Protein AF-B5CQN6-F1 (afdb_monomer)

Foldseek 3Di:
DDPDQDLVLLVLLLVVVLVVHQLPVSCVVVVHDSVSSLCLLVVQKDKDQAAAVQAGQAQFPCLVPAQDFCLVPPPFPDPDRGGLSRGPCSQVRDPNGDGHDDCCCVDPPNFCSNPPCVNHDNYTGIHHDSVSSVVVVVVVVVVVVLLQPDDLVLLVQLLVQPVVVLLVVDALVRSCVVCVVVNVDDSVSVVSCLVVVSHPDHPVSHNDDDDDDDDDDDDPDDQDCVLAVCFEVVSVVVVCVVVVVDFEKEWEWADADDQAKIWIWIARPVVRDIDIDIDGGLALVRVLVVLVVVCVVCDQVRLLRRAQEYEYEPDNNCSCVPSNQDDPPDPGGSYYYHYYDPPCVVSRVSVVVVSVVVCLQRPPPCNPDAAEDEEEPDPVCVDPVNVVVCVVVRYHYHYDDPPCVVSVVVVVVVVVVLCVPPNPPDDDPDPVVVVVSVVVVVCCQQPPDQDVVLVRDHVPVSVVVVSVVD

Radius of gyration: 37.14 Å; Cα contacts (8 Å, |Δi|>4): 575; chains: 1; bounding box: 75×69×105 Å

Structure (mmCIF, N/CA/C/O backbone):
data_AF-B5CQN6-F1
#
_entry.id   AF-B5CQN6-F1
#
loop_
_atom_site.group_PDB
_atom_site.id
_atom_site.type_symbol
_atom_site.label_atom_id
_atom_site.label_alt_id
_atom_site.label_comp_id
_atom_site.label_asym_id
_atom_site.label_entity_id
_atom_site.label_seq_id
_atom_site.pdbx_PDB_ins_code
_atom_site.Cartn_x
_atom_site.Cartn_y
_atom_site.Cartn_z
_atom_site.occupancy
_atom_site.B_iso_or_equiv
_atom_site.auth_seq_id
_atom_site.auth_comp_id
_atom_site.auth_asym_id
_atom_site.auth_atom_id
_atom_site.pdbx_PDB_model_num
ATOM 1 N N . MET A 1 1 ? 30.402 19.555 -6.038 1.00 39.06 1 MET A N 1
ATOM 2 C CA . MET A 1 1 ? 30.037 19.837 -7.445 1.00 39.06 1 MET A CA 1
ATOM 3 C C . MET A 1 1 ? 29.440 18.585 -8.070 1.00 39.06 1 MET A C 1
ATOM 5 O O . MET A 1 1 ? 29.984 17.507 -7.856 1.00 39.06 1 MET A O 1
ATOM 9 N N . SER A 1 2 ? 28.314 18.704 -8.779 1.00 42.41 2 SER A N 1
ATOM 10 C CA . SER A 1 2 ? 27.670 17.570 -9.459 1.00 42.41 2 SER A CA 1
ATOM 11 C C . SER A 1 2 ? 28.654 16.874 -10.415 1.00 42.41 2 SER A C 1
ATOM 13 O O . SER A 1 2 ? 29.242 17.521 -11.285 1.00 42.41 2 SER A O 1
ATOM 15 N N . LYS A 1 3 ? 28.831 15.553 -10.254 1.00 59.66 3 LYS A N 1
ATOM 16 C CA . LYS A 1 3 ? 29.592 14.700 -11.192 1.00 59.66 3 LYS A CA 1
ATOM 17 C C . LYS A 1 3 ? 28.852 14.472 -12.520 1.00 59.66 3 LYS A C 1
ATOM 19 O O . LYS A 1 3 ? 29.442 13.919 -13.440 1.00 59.66 3 LYS A O 1
ATOM 24 N N . LEU A 1 4 ? 27.580 14.859 -12.614 1.00 73.88 4 LEU A N 1
ATOM 25 C CA . LEU A 1 4 ? 26.729 14.632 -13.780 1.00 73.88 4 LEU A CA 1
ATOM 26 C C . LEU A 1 4 ? 26.718 15.872 -14.676 1.00 73.88 4 LEU A C 1
ATOM 28 O O . LEU A 1 4 ? 26.565 16.985 -14.172 1.00 73.88 4 LEU A O 1
ATOM 32 N N . LEU A 1 5 ? 26.882 15.652 -15.983 1.00 87.25 5 LEU A N 1
ATOM 33 C CA . LEU A 1 5 ? 26.716 16.680 -17.010 1.00 87.25 5 LEU A CA 1
ATOM 34 C C . LEU A 1 5 ? 25.237 17.071 -17.106 1.00 87.25 5 LEU A C 1
ATOM 36 O O . LEU A 1 5 ? 24.367 16.191 -17.082 1.00 87.25 5 LEU A O 1
ATOM 40 N N . SER A 1 6 ? 24.958 18.367 -17.214 1.00 89.38 6 SER A N 1
ATOM 41 C CA . SER A 1 6 ? 23.618 18.905 -17.473 1.00 89.38 6 SER A CA 1
ATOM 42 C C . SER A 1 6 ? 23.193 18.656 -18.932 1.00 89.38 6 SER A C 1
ATOM 44 O O . SER A 1 6 ? 23.933 18.054 -19.717 1.00 89.38 6 SER A O 1
ATOM 46 N N . TYR A 1 7 ? 21.975 19.047 -19.309 1.00 88.56 7 TYR A N 1
ATOM 47 C CA . TYR A 1 7 ? 21.579 19.046 -20.723 1.00 88.56 7 TYR A CA 1
ATOM 48 C C . TYR A 1 7 ? 22.332 20.129 -21.516 1.00 88.56 7 TYR A C 1
ATOM 50 O O . TYR A 1 7 ? 22.819 19.863 -22.612 1.00 88.56 7 TYR A O 1
ATOM 58 N N . GLU A 1 8 ? 22.520 21.308 -20.919 1.00 89.69 8 GLU A N 1
ATOM 59 C CA . GLU A 1 8 ? 23.294 22.417 -21.493 1.00 89.69 8 GLU A CA 1
ATOM 60 C C . GLU A 1 8 ? 24.755 22.021 -21.747 1.00 89.69 8 GLU A C 1
ATOM 62 O O . GLU A 1 8 ? 25.278 22.256 -22.835 1.00 89.69 8 GLU A O 1
ATOM 67 N N . ASP A 1 9 ? 25.384 21.298 -20.813 1.00 92.94 9 ASP A N 1
ATOM 68 C CA . ASP A 1 9 ? 26.744 20.778 -20.995 1.00 92.94 9 ASP A CA 1
ATOM 69 C C . ASP A 1 9 ? 26.831 19.879 -22.243 1.00 92.94 9 ASP A C 1
ATOM 71 O O . ASP A 1 9 ? 27.815 19.911 -22.982 1.00 92.94 9 ASP A O 1
ATOM 75 N N . ARG A 1 10 ? 25.792 19.074 -22.512 1.00 94.44 10 ARG A N 1
ATOM 76 C CA . ARG A 1 10 ? 25.741 18.177 -23.681 1.00 94.44 10 ARG A CA 1
ATOM 77 C C . ARG A 1 10 ? 25.490 18.920 -24.988 1.00 94.44 10 ARG A C 1
ATOM 79 O O . ARG A 1 10 ? 26.032 18.505 -26.012 1.00 94.44 10 ARG A O 1
ATOM 86 N N . MET A 1 11 ? 24.717 20.008 -24.957 1.00 94.75 11 MET A N 1
ATOM 87 C CA . MET A 1 11 ? 24.584 20.927 -26.095 1.00 94.75 11 MET A CA 1
ATOM 88 C C . MET A 1 11 ? 25.953 21.485 -26.492 1.00 94.75 11 MET A C 1
ATOM 90 O O . MET A 1 11 ? 26.342 21.379 -27.657 1.00 94.75 11 MET A O 1
ATOM 94 N N . ILE A 1 12 ? 26.719 21.972 -25.512 1.00 94.62 12 ILE A N 1
ATOM 95 C CA . ILE A 1 12 ? 28.071 22.505 -25.726 1.00 94.62 12 ILE A CA 1
ATOM 96 C C . ILE A 1 12 ? 28.999 21.414 -26.278 1.00 94.62 12 ILE A C 1
ATOM 98 O O . ILE A 1 12 ? 29.684 21.636 -27.275 1.00 94.62 12 ILE A O 1
ATOM 102 N N . ILE A 1 13 ? 28.976 20.199 -25.712 1.00 95.44 13 ILE A N 1
ATOM 103 C CA . ILE A 1 13 ? 29.753 19.065 -26.244 1.00 95.44 13 ILE A CA 1
ATOM 104 C C . ILE A 1 13 ? 29.420 18.820 -27.723 1.00 95.44 13 ILE A C 1
ATOM 106 O O . ILE A 1 13 ? 30.335 18.712 -28.539 1.00 95.44 13 ILE A O 1
ATOM 110 N N . ALA A 1 14 ? 28.140 18.744 -28.099 1.00 94.94 14 ALA A N 1
ATOM 111 C CA . ALA A 1 14 ? 27.755 18.482 -29.486 1.00 94.94 14 ALA A CA 1
ATOM 112 C C . ALA A 1 14 ? 28.183 19.589 -30.452 1.00 94.94 14 ALA A C 1
ATOM 114 O O . ALA A 1 14 ? 28.685 19.269 -31.532 1.00 94.94 14 ALA A O 1
ATOM 115 N N . GLN A 1 15 ? 28.036 20.858 -30.064 1.00 95.88 15 GLN A N 1
ATOM 116 C CA . GLN A 1 15 ? 28.499 21.989 -30.866 1.00 95.88 15 GLN A CA 1
ATOM 117 C C . GLN A 1 15 ? 30.014 21.911 -31.093 1.00 95.88 15 GLN A C 1
ATOM 119 O O . GLN A 1 15 ? 30.491 21.905 -32.227 1.00 95.88 15 GLN A O 1
ATOM 124 N N . ARG A 1 16 ? 30.791 21.747 -30.020 1.00 95.75 16 ARG A N 1
ATOM 125 C CA . ARG A 1 16 ? 32.258 21.715 -30.103 1.00 95.75 16 ARG A CA 1
ATOM 126 C C . ARG A 1 16 ? 32.776 20.484 -30.852 1.00 95.75 16 ARG A C 1
ATOM 128 O O . ARG A 1 16 ? 33.818 20.546 -31.502 1.00 95.75 16 ARG A O 1
ATOM 135 N N . LEU A 1 17 ? 32.028 19.379 -30.842 1.00 94.44 17 LEU A N 1
ATOM 136 C CA . LEU A 1 17 ? 32.312 18.215 -31.683 1.00 94.44 17 LEU A CA 1
ATOM 137 C C . LEU A 1 17 ? 32.108 18.485 -33.178 1.00 94.44 17 LEU A C 1
ATOM 139 O O . LEU A 1 17 ? 32.861 17.936 -33.982 1.00 94.44 17 LEU A O 1
ATOM 143 N N . GLN A 1 18 ? 31.128 19.309 -33.563 1.00 93.12 18 GLN A N 1
ATOM 144 C CA . GLN A 1 18 ? 30.966 19.746 -34.958 1.00 93.12 18 GLN A CA 1
ATOM 145 C C . GLN A 1 18 ? 32.144 20.622 -35.404 1.00 93.12 18 GLN A C 1
ATOM 147 O O . GLN A 1 18 ? 32.611 20.509 -36.536 1.00 93.12 18 GLN A O 1
ATOM 152 N N . GLU A 1 19 ? 32.685 21.417 -34.485 1.00 93.44 19 GLU A N 1
ATOM 153 C CA . GLU A 1 19 ? 33.852 22.281 -34.695 1.00 93.44 19 GLU A CA 1
ATOM 154 C C . GLU A 1 19 ? 35.199 21.528 -34.615 1.00 93.44 19 GLU A C 1
ATOM 156 O O . GLU A 1 19 ? 36.260 22.143 -34.691 1.00 93.44 19 GLU A O 1
ATOM 161 N N . ASN A 1 20 ? 35.185 20.193 -34.483 1.00 90.31 20 ASN A N 1
ATOM 162 C CA . ASN A 1 20 ? 36.374 19.344 -34.313 1.00 90.31 20 ASN A CA 1
ATOM 163 C C . ASN A 1 20 ? 37.261 19.726 -33.108 1.00 90.31 20 ASN A C 1
ATOM 165 O O . ASN A 1 20 ? 38.474 19.497 -33.117 1.00 90.31 20 ASN A O 1
ATOM 169 N N . ALA A 1 21 ? 36.670 20.275 -32.044 1.00 92.56 21 ALA A N 1
ATOM 170 C CA . ALA A 1 21 ? 37.395 20.587 -30.821 1.00 92.56 21 ALA A CA 1
ATOM 171 C C . ALA A 1 21 ? 37.930 19.315 -30.135 1.00 92.56 21 ALA A C 1
ATOM 173 O O . ALA A 1 21 ? 37.300 18.253 -30.132 1.00 92.56 21 ALA A O 1
ATOM 174 N N . SER A 1 22 ? 39.102 19.425 -29.504 1.00 93.00 22 SER A N 1
ATOM 175 C CA . SER A 1 22 ? 39.669 18.328 -28.714 1.00 93.00 22 SER A CA 1
ATOM 176 C C . SER A 1 22 ? 38.910 18.143 -27.394 1.00 93.00 22 SER A C 1
ATOM 178 O O . SER A 1 22 ? 38.363 19.094 -26.838 1.00 93.00 22 SER A O 1
ATOM 180 N N . PHE A 1 23 ? 38.948 16.938 -26.812 1.00 93.69 23 PHE A N 1
ATOM 181 C CA . PHE A 1 23 ? 38.361 16.699 -25.484 1.00 93.69 23 PHE A CA 1
ATOM 182 C C . PHE A 1 23 ? 38.932 17.611 -24.393 1.00 93.69 23 PHE A C 1
ATOM 184 O O . PHE A 1 23 ? 38.240 17.901 -23.424 1.00 93.69 23 PHE A O 1
ATOM 191 N N . GLY A 1 24 ? 40.193 18.037 -24.538 1.00 92.31 24 GLY A N 1
ATOM 192 C CA . GLY A 1 24 ? 40.817 18.992 -23.627 1.00 92.31 24 GLY A CA 1
ATOM 193 C C . GLY A 1 24 ? 40.148 20.359 -23.704 1.00 92.31 24 GLY A C 1
ATOM 194 O O . GLY A 1 24 ? 39.744 20.880 -22.675 1.00 92.31 24 GLY A O 1
ATOM 195 N N . ALA A 1 25 ? 39.949 20.883 -24.917 1.00 93.69 25 ALA A N 1
ATOM 196 C CA . ALA A 1 25 ? 39.290 22.172 -25.129 1.00 93.69 25 ALA A CA 1
ATOM 197 C C . ALA A 1 25 ? 37.846 22.173 -24.599 1.00 93.69 25 ALA A C 1
ATOM 199 O O . ALA A 1 25 ? 37.461 23.083 -23.871 1.00 93.69 25 ALA A O 1
ATOM 200 N N . ILE A 1 26 ? 37.085 21.112 -24.895 1.00 94.94 26 ILE A N 1
ATOM 201 C CA . ILE A 1 26 ? 35.711 20.935 -24.396 1.00 94.94 26 ILE A CA 1
ATOM 202 C C . ILE A 1 26 ? 35.697 20.836 -22.862 1.00 94.94 26 ILE A C 1
ATOM 204 O O . ILE A 1 26 ? 34.837 21.410 -22.200 1.00 94.94 26 ILE A O 1
ATOM 208 N N . GLY A 1 27 ? 36.663 20.116 -22.284 1.00 92.75 27 GLY A N 1
ATOM 209 C CA . GLY A 1 27 ? 36.803 19.987 -20.836 1.00 92.75 27 GLY A CA 1
ATOM 210 C C . GLY A 1 27 ? 37.082 21.324 -20.149 1.00 92.75 27 GLY A C 1
ATO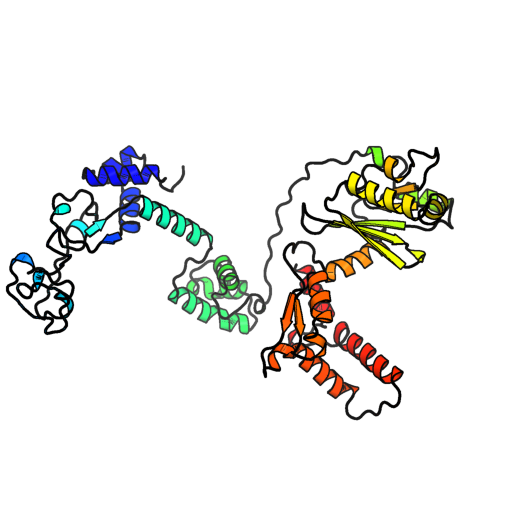M 211 O O . GLY A 1 27 ? 36.423 21.647 -19.164 1.00 92.75 27 GLY A O 1
ATOM 212 N N . THR A 1 28 ? 38.003 22.128 -20.687 1.00 94.06 28 THR A N 1
ATOM 213 C CA . THR A 1 28 ? 38.325 23.461 -20.154 1.00 94.06 28 THR A CA 1
ATOM 214 C C . THR A 1 28 ? 37.110 24.386 -20.158 1.00 94.06 28 THR A C 1
ATOM 216 O O . THR A 1 28 ? 36.851 25.037 -19.151 1.00 94.06 28 THR A O 1
ATOM 219 N N . GLU A 1 29 ? 36.341 24.399 -21.247 1.00 93.94 29 GLU A N 1
ATOM 220 C CA . GLU A 1 29 ? 35.142 25.236 -21.398 1.00 93.94 29 GLU A CA 1
ATOM 221 C C . GLU A 1 29 ? 34.037 24.875 -20.392 1.00 93.94 29 GLU A C 1
ATOM 223 O O . GLU A 1 29 ? 33.395 25.754 -19.826 1.00 93.94 29 GLU A O 1
ATOM 228 N N . LEU A 1 30 ? 33.870 23.582 -20.096 1.00 92.19 30 LEU A N 1
ATOM 229 C CA . LEU A 1 30 ? 32.857 23.079 -19.160 1.00 92.19 30 LEU A CA 1
ATOM 230 C C . LEU A 1 30 ? 33.347 22.957 -17.707 1.00 92.19 30 LEU A C 1
ATOM 232 O O . LEU A 1 30 ? 32.601 22.500 -16.835 1.00 92.19 30 LEU A O 1
ATOM 236 N N . GLY A 1 31 ? 34.614 23.279 -17.431 1.00 91.62 31 GLY A N 1
ATOM 237 C CA . GLY A 1 31 ? 35.236 23.024 -16.129 1.00 91.62 31 GLY A CA 1
ATOM 238 C C . GLY A 1 31 ? 35.250 21.533 -15.747 1.00 91.62 31 GLY A C 1
ATOM 239 O O . GLY A 1 31 ? 35.052 21.181 -14.580 1.00 91.62 31 GLY A O 1
ATOM 240 N N . LYS A 1 32 ? 35.433 20.634 -16.725 1.00 90.31 32 LYS A N 1
ATOM 241 C CA . LYS A 1 32 ? 35.463 19.170 -16.556 1.00 90.31 32 LYS A CA 1
ATOM 242 C C . LYS A 1 32 ? 36.778 18.574 -17.051 1.00 90.31 32 LYS A C 1
ATOM 244 O O . LYS A 1 32 ? 37.406 19.065 -17.981 1.00 90.31 32 LYS A O 1
ATOM 249 N N . ASP A 1 33 ? 37.170 17.442 -16.474 1.00 91.69 33 ASP A N 1
ATOM 250 C CA . ASP A 1 33 ? 38.348 16.716 -16.951 1.00 91.69 33 ASP A CA 1
ATOM 251 C C . ASP A 1 33 ? 38.123 16.126 -18.358 1.00 91.69 33 ASP A C 1
ATOM 253 O O . ASP A 1 33 ? 37.050 15.587 -18.651 1.00 91.69 33 ASP A O 1
ATOM 257 N N . ARG A 1 34 ? 39.161 16.144 -19.209 1.00 91.94 34 ARG A N 1
ATOM 258 C CA . ARG A 1 34 ? 39.123 15.607 -20.587 1.00 91.94 34 ARG A CA 1
ATOM 259 C C . ARG A 1 34 ? 38.633 14.155 -20.661 1.00 91.94 34 ARG A C 1
ATOM 261 O O . ARG A 1 34 ? 38.014 13.755 -21.647 1.00 91.94 34 ARG A O 1
ATOM 268 N N . THR A 1 35 ? 38.899 13.348 -19.631 1.00 90.50 35 THR A N 1
ATOM 269 C CA . THR A 1 35 ? 38.448 11.952 -19.568 1.00 90.50 35 THR A CA 1
ATOM 270 C C . THR A 1 35 ? 36.948 11.845 -19.314 1.00 90.50 35 THR A C 1
ATOM 272 O O . THR A 1 35 ? 36.335 10.882 -19.770 1.00 90.50 35 THR A O 1
ATOM 275 N N . THR A 1 36 ? 36.341 12.834 -18.653 1.00 90.88 36 THR A N 1
ATOM 276 C CA . THR A 1 36 ? 34.885 12.910 -18.453 1.00 90.88 36 THR A CA 1
ATOM 277 C C . THR A 1 36 ? 34.190 13.078 -19.796 1.00 90.88 36 THR A C 1
ATOM 279 O O . THR A 1 36 ? 33.297 12.300 -20.121 1.00 90.88 36 THR A O 1
ATOM 282 N N . ILE A 1 37 ? 34.675 14.015 -20.615 1.00 93.50 37 ILE A N 1
ATOM 283 C CA . ILE A 1 37 ? 34.159 14.262 -21.967 1.00 93.50 37 ILE A CA 1
ATOM 284 C C . ILE A 1 37 ? 34.333 13.019 -22.848 1.00 93.50 37 ILE A C 1
ATOM 286 O O . ILE A 1 37 ? 33.392 12.568 -23.498 1.00 93.50 37 ILE A O 1
ATOM 290 N N . ALA A 1 38 ? 35.515 12.396 -22.815 1.00 91.69 38 ALA A N 1
ATOM 291 C CA . ALA A 1 38 ? 35.771 11.180 -23.582 1.00 91.69 38 ALA A CA 1
ATOM 292 C C . ALA A 1 38 ? 34.847 10.013 -23.179 1.00 91.69 38 ALA A C 1
ATOM 294 O O . ALA A 1 38 ? 34.369 9.281 -24.047 1.00 91.69 38 ALA A O 1
ATOM 295 N N . LYS A 1 39 ? 34.596 9.822 -21.875 1.00 90.75 39 LYS A N 1
ATOM 296 C CA . LYS A 1 39 ? 33.700 8.774 -21.358 1.00 90.75 39 LYS A CA 1
ATOM 297 C C . LYS A 1 39 ? 32.248 9.032 -21.743 1.00 90.75 39 LYS A C 1
ATOM 299 O O . LYS A 1 39 ? 31.587 8.100 -22.185 1.00 90.75 39 LYS A O 1
ATOM 304 N N . GLU A 1 40 ? 31.783 10.272 -21.615 1.00 92.69 40 GLU A N 1
ATOM 305 C CA . GLU A 1 40 ? 30.440 10.696 -22.024 1.00 92.69 40 GLU A CA 1
ATOM 306 C C . GLU A 1 40 ? 30.183 10.349 -23.496 1.00 92.69 40 GLU A C 1
ATOM 308 O O . GLU A 1 40 ? 29.244 9.621 -23.814 1.00 92.69 40 GLU A O 1
ATOM 313 N N . ILE A 1 41 ? 31.072 10.789 -24.391 1.00 92.81 41 ILE A N 1
ATOM 314 C CA . ILE A 1 41 ? 30.912 10.605 -25.839 1.00 92.81 41 ILE A CA 1
ATOM 315 C C . ILE A 1 41 ? 30.971 9.125 -26.224 1.00 92.81 41 ILE A C 1
ATOM 317 O O . ILE A 1 41 ? 30.151 8.650 -27.010 1.00 92.81 41 ILE A O 1
ATOM 321 N N . LYS A 1 42 ? 31.918 8.363 -25.659 1.00 90.38 42 LYS A N 1
ATOM 322 C CA . LYS A 1 42 ? 32.012 6.918 -25.921 1.00 90.38 42 LYS A CA 1
ATOM 323 C C . LYS A 1 42 ? 30.774 6.166 -25.445 1.00 90.38 42 LYS A C 1
ATOM 325 O O . LYS A 1 42 ? 30.345 5.239 -26.119 1.00 90.38 42 LYS A O 1
ATOM 330 N N . LYS A 1 43 ? 30.233 6.541 -24.284 1.00 90.31 43 L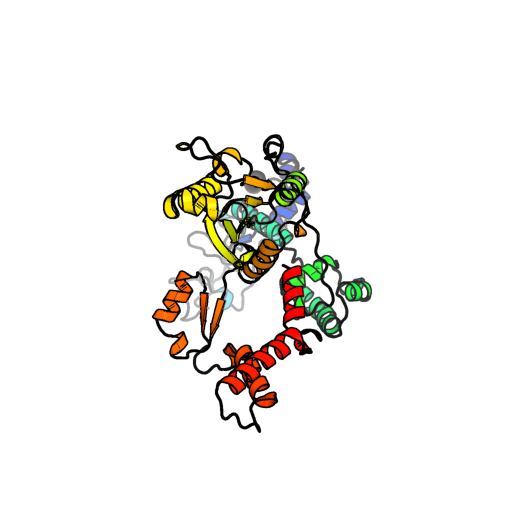YS A N 1
ATOM 331 C CA . LYS A 1 43 ? 29.121 5.828 -23.651 1.00 90.31 43 LYS A CA 1
ATOM 332 C C . LYS A 1 43 ? 27.779 6.138 -24.315 1.00 90.31 43 LYS A C 1
ATOM 334 O O . LYS A 1 43 ? 26.965 5.231 -24.487 1.00 90.31 43 LYS A O 1
ATOM 339 N N . TYR A 1 44 ? 27.554 7.397 -24.682 1.00 92.62 44 TYR A N 1
ATOM 340 C CA . TYR A 1 44 ? 26.240 7.874 -25.114 1.00 92.62 44 TYR A CA 1
ATOM 341 C C . TYR A 1 44 ? 26.156 8.282 -26.591 1.00 92.62 44 TYR A C 1
ATOM 343 O O . TYR A 1 44 ? 25.153 8.838 -27.013 1.00 92.62 44 TYR A O 1
ATOM 351 N N . SER A 1 45 ? 27.164 7.965 -27.407 1.00 92.69 45 SER A N 1
ATOM 352 C CA . SER A 1 45 ? 26.993 7.965 -28.867 1.00 92.69 45 SER A CA 1
ATOM 353 C C . SER A 1 45 ? 26.297 6.686 -29.347 1.00 92.69 45 SER A C 1
ATOM 355 O O . SER A 1 45 ? 26.285 5.669 -28.647 1.00 92.69 45 SER A O 1
ATOM 357 N N . TYR A 1 46 ? 25.711 6.732 -30.544 1.00 92.25 46 TYR A N 1
ATOM 358 C CA . TYR A 1 46 ? 25.045 5.590 -31.174 1.00 92.25 46 TYR A CA 1
ATOM 359 C C . TYR A 1 46 ? 25.428 5.446 -32.651 1.00 92.25 46 TYR A C 1
ATOM 361 O O . TYR A 1 46 ? 25.908 6.385 -33.294 1.00 92.25 46 TYR A O 1
ATOM 369 N N . ASP A 1 47 ? 25.224 4.246 -33.198 1.00 93.06 47 ASP A N 1
ATOM 370 C CA . ASP A 1 47 ? 25.485 3.947 -34.604 1.00 93.06 47 ASP A CA 1
ATOM 371 C C . ASP A 1 47 ? 24.239 4.176 -35.471 1.00 93.06 47 ASP A C 1
ATOM 373 O O . ASP A 1 47 ? 23.161 3.654 -35.201 1.00 93.06 47 ASP A O 1
ATOM 377 N N . LYS A 1 48 ? 24.400 4.934 -36.559 1.00 91.50 48 LYS A N 1
ATOM 378 C CA . LYS A 1 48 ? 23.339 5.298 -37.502 1.00 91.50 48 LYS A CA 1
ATOM 379 C C . LYS A 1 48 ? 23.646 4.767 -38.900 1.00 91.50 48 LYS A C 1
ATOM 381 O O . LYS A 1 48 ? 24.558 5.251 -39.580 1.00 91.50 48 LYS A O 1
ATOM 386 N N . LYS A 1 49 ? 22.830 3.817 -39.368 1.00 92.06 49 LYS A N 1
ATOM 387 C CA . LYS A 1 49 ? 22.820 3.341 -40.762 1.00 92.06 49 LYS A CA 1
ATOM 388 C C . LYS A 1 49 ? 22.118 4.376 -41.637 1.00 92.06 49 LYS A C 1
ATOM 390 O O . LYS A 1 49 ? 20.897 4.417 -41.708 1.00 92.06 49 LYS A O 1
ATOM 395 N N . SER A 1 50 ? 22.882 5.261 -42.269 1.00 90.25 50 SER A N 1
ATOM 396 C CA . SER A 1 50 ? 22.319 6.253 -43.194 1.00 90.25 50 SER A CA 1
ATOM 397 C C . SER A 1 50 ? 23.235 6.494 -44.386 1.00 90.25 50 SER A C 1
ATOM 399 O O . SER A 1 50 ? 24.458 6.495 -44.246 1.00 90.25 50 SER A O 1
ATOM 401 N N . GLY A 1 51 ? 22.632 6.724 -45.550 1.00 86.31 51 GLY A N 1
ATOM 402 C CA . GLY A 1 51 ? 23.317 7.081 -46.790 1.00 86.31 51 GLY A CA 1
ATOM 403 C C . GLY A 1 51 ? 23.273 8.582 -47.081 1.00 86.31 51 GLY A C 1
ATOM 404 O O . GLY A 1 51 ? 23.191 9.399 -46.162 1.00 86.31 51 GLY A O 1
ATOM 405 N N . ARG A 1 52 ? 23.303 8.925 -48.368 1.00 87.44 52 ARG A N 1
ATOM 406 C CA . ARG A 1 52 ? 23.030 10.258 -48.928 1.00 87.44 52 ARG A CA 1
ATOM 407 C C . ARG A 1 52 ? 21.974 10.127 -50.041 1.00 87.44 52 ARG A C 1
ATOM 409 O O . ARG A 1 52 ? 21.732 9.006 -50.491 1.00 87.44 52 ARG A O 1
ATOM 416 N N . PRO A 1 53 ? 21.359 11.217 -50.527 1.00 83.62 53 PRO A N 1
ATOM 417 C CA . PRO A 1 53 ? 20.396 11.135 -51.626 1.00 83.62 53 PRO A CA 1
ATOM 418 C C . PRO A 1 53 ? 20.942 10.333 -52.819 1.00 83.62 53 PRO A C 1
ATOM 420 O O . PRO A 1 53 ? 22.049 10.587 -53.296 1.00 83.62 53 PRO A O 1
ATOM 423 N N . GLY A 1 54 ? 20.193 9.311 -53.245 1.00 82.62 54 GLY A N 1
ATOM 424 C CA . GLY A 1 54 ? 20.566 8.399 -54.334 1.00 82.62 54 GLY A CA 1
ATOM 425 C C . GLY A 1 54 ? 21.605 7.318 -53.995 1.00 82.62 54 GLY A C 1
ATOM 426 O O . GLY A 1 54 ? 21.893 6.483 -54.847 1.00 82.62 54 GLY A O 1
ATOM 427 N N . TYR A 1 55 ? 22.161 7.300 -52.779 1.00 87.00 55 TYR A N 1
ATOM 428 C CA . TYR A 1 55 ? 23.141 6.302 -52.334 1.00 87.00 55 TYR A CA 1
ATOM 429 C C . TYR A 1 55 ? 22.815 5.854 -50.906 1.00 87.00 55 TYR A C 1
ATOM 431 O O . TYR A 1 55 ? 23.150 6.575 -49.959 1.00 87.00 55 TYR A O 1
ATOM 439 N N . PRO A 1 56 ? 22.176 4.688 -50.717 1.00 88.31 56 PRO A N 1
ATOM 440 C CA . PRO A 1 56 ? 21.816 4.220 -49.387 1.00 88.31 56 PRO A CA 1
ATOM 441 C C . PRO A 1 56 ? 23.050 3.870 -48.553 1.00 88.31 56 PRO A C 1
ATOM 443 O O . PRO A 1 56 ? 24.194 3.91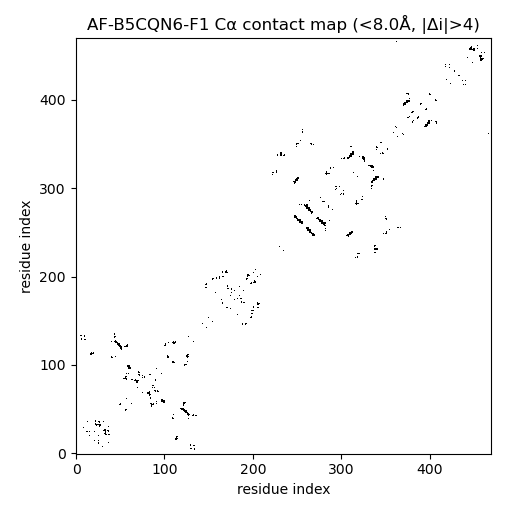2 -49.014 1.00 88.31 56 PRO A O 1
ATOM 446 N N . TYR A 1 57 ? 22.806 3.548 -47.284 1.00 91.50 57 TYR A N 1
ATOM 447 C CA . TYR A 1 57 ? 23.831 2.956 -46.438 1.00 91.50 57 TYR A CA 1
ATOM 448 C C . TYR A 1 57 ? 24.388 1.703 -47.122 1.00 91.50 57 TYR A C 1
ATOM 450 O O . TYR A 1 57 ? 23.640 0.798 -47.479 1.00 91.50 57 TYR A O 1
ATOM 458 N N . ASN A 1 58 ? 25.701 1.680 -47.318 1.00 90.88 58 ASN A N 1
ATOM 459 C CA . ASN A 1 58 ? 26.406 0.542 -47.875 1.00 90.88 58 ASN A CA 1
ATOM 460 C C . ASN A 1 58 ? 27.796 0.480 -47.228 1.00 90.88 58 ASN A C 1
ATOM 462 O O . ASN A 1 58 ? 28.630 1.350 -47.516 1.00 90.88 58 ASN A O 1
ATOM 466 N N . PRO A 1 59 ? 28.052 -0.514 -46.361 1.00 92.31 59 PRO A N 1
ATOM 467 C CA . PRO A 1 59 ? 29.325 -0.668 -45.678 1.00 92.31 59 PRO A CA 1
ATOM 468 C C . PRO A 1 59 ? 30.368 -1.434 -46.505 1.00 92.31 59 PRO A C 1
ATOM 470 O O . PRO A 1 59 ? 31.479 -1.620 -46.036 1.00 92.31 59 PRO A O 1
ATOM 473 N N . CYS A 1 60 ? 30.066 -1.887 -47.724 1.00 92.12 60 CYS A N 1
ATOM 474 C CA . CYS A 1 60 ? 31.003 -2.677 -48.525 1.00 92.12 60 CYS A CA 1
ATOM 475 C C . CYS A 1 60 ? 32.217 -1.847 -48.971 1.00 92.12 60 CYS A C 1
ATOM 477 O O . CYS A 1 60 ? 32.062 -0.777 -49.568 1.00 92.12 60 CYS A O 1
ATOM 479 N N . LYS A 1 61 ? 33.432 -2.366 -48.777 1.00 91.69 61 LYS A N 1
ATOM 480 C CA . LYS A 1 61 ? 34.706 -1.775 -49.227 1.00 91.69 61 LYS A CA 1
ATOM 481 C C . LYS A 1 61 ? 34.751 -1.497 -50.722 1.00 91.69 61 LYS A C 1
ATOM 483 O O . LYS A 1 61 ? 35.312 -0.493 -51.151 1.00 91.69 61 LYS A O 1
ATOM 488 N N . PHE A 1 62 ? 34.079 -2.327 -51.510 1.00 90.94 62 PHE A N 1
ATOM 489 C CA . PHE A 1 62 ? 34.050 -2.215 -52.965 1.00 90.94 62 PHE A CA 1
ATOM 490 C C . PHE A 1 62 ? 32.858 -1.403 -53.493 1.00 90.94 62 PHE A C 1
ATOM 492 O O . PHE A 1 62 ? 32.688 -1.290 -54.701 1.00 90.94 62 PHE A O 1
ATOM 499 N N . ARG A 1 63 ? 32.025 -0.797 -52.631 1.00 89.12 63 ARG A N 1
ATOM 500 C CA . ARG A 1 63 ? 30.766 -0.117 -53.020 1.00 89.12 63 ARG A CA 1
ATOM 501 C C . ARG A 1 63 ? 30.897 0.910 -54.15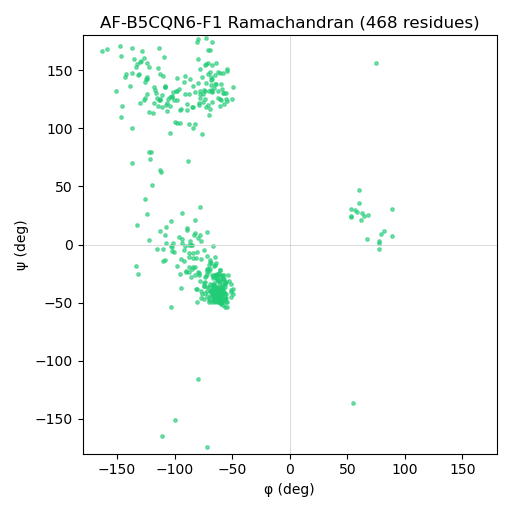2 1.00 89.12 63 ARG A C 1
ATOM 503 O O . ARG A 1 63 ? 29.973 1.050 -54.949 1.00 89.12 63 ARG A O 1
ATOM 510 N N . ALA A 1 64 ? 32.028 1.615 -54.237 1.00 86.38 64 ALA A N 1
ATOM 511 C CA . ALA A 1 64 ? 32.269 2.636 -55.258 1.00 86.38 64 ALA A CA 1
ATOM 512 C C . ALA A 1 64 ? 32.649 2.045 -56.629 1.00 86.38 64 ALA A C 1
ATOM 514 O O . ALA A 1 64 ? 32.318 2.628 -57.659 1.00 86.38 64 ALA A O 1
ATOM 515 N N . THR A 1 65 ? 33.316 0.889 -56.643 1.00 89.75 65 THR A N 1
ATOM 516 C CA . THR A 1 65 ? 33.856 0.235 -57.849 1.00 89.75 65 THR A CA 1
ATOM 517 C C . THR A 1 65 ? 33.116 -1.052 -58.225 1.00 89.75 65 THR A C 1
ATOM 519 O O . THR A 1 65 ? 33.405 -1.645 -59.263 1.00 89.75 65 THR A O 1
ATOM 522 N N . CYS A 1 66 ? 32.144 -1.480 -57.414 1.00 87.50 66 CYS A N 1
ATOM 523 C CA . CYS A 1 66 ? 31.383 -2.710 -57.594 1.00 87.50 66 CYS A CA 1
ATOM 524 C C . CYS A 1 66 ? 30.625 -2.712 -58.929 1.00 87.50 66 CYS A C 1
ATOM 526 O O . CYS A 1 66 ? 29.810 -1.828 -59.209 1.00 87.50 66 CYS A O 1
ATOM 528 N N . LYS A 1 67 ? 30.877 -3.746 -59.738 1.00 87.12 67 LYS A N 1
ATOM 529 C CA . LYS A 1 67 ? 30.213 -3.979 -61.031 1.00 87.12 67 LYS A CA 1
ATOM 530 C C . LYS A 1 67 ? 29.135 -5.065 -60.967 1.00 87.12 67 LYS A C 1
ATOM 532 O O . LYS A 1 67 ? 28.495 -5.327 -61.982 1.00 87.12 67 LYS A O 1
ATOM 537 N N . ALA A 1 68 ? 28.936 -5.686 -59.804 1.00 85.75 68 ALA A N 1
ATOM 538 C CA . ALA A 1 68 ? 27.999 -6.786 -59.640 1.00 85.75 68 ALA A CA 1
ATOM 539 C C . ALA A 1 68 ? 26.539 -6.325 -59.788 1.00 85.75 68 ALA A C 1
ATOM 541 O O . ALA A 1 68 ? 26.161 -5.215 -59.388 1.00 85.75 68 ALA A O 1
ATOM 542 N N . LYS A 1 69 ? 25.716 -7.194 -60.379 1.00 85.62 69 LYS A N 1
ATOM 543 C CA . LYS A 1 69 ? 24.305 -6.941 -60.700 1.00 85.62 69 LYS A CA 1
ATOM 544 C C . LYS A 1 69 ? 23.478 -8.171 -60.345 1.00 85.62 69 LYS A C 1
ATOM 546 O O . LYS A 1 69 ? 23.969 -9.284 -60.474 1.00 85.62 69 LYS A O 1
ATOM 551 N N . ARG A 1 70 ? 22.225 -7.957 -59.930 1.00 78.69 70 ARG A N 1
ATOM 552 C CA . ARG A 1 70 ? 21.235 -9.014 -59.643 1.00 78.69 70 ARG A CA 1
ATOM 553 C C . ARG A 1 70 ? 21.697 -10.104 -58.656 1.00 78.69 70 ARG A C 1
ATOM 555 O O . ARG A 1 70 ? 21.210 -11.223 -58.729 1.00 78.69 70 ARG A O 1
ATOM 562 N N . ILE A 1 71 ? 22.576 -9.771 -57.703 1.00 83.25 71 ILE A N 1
ATOM 563 C CA . ILE A 1 71 ? 23.015 -10.710 -56.648 1.00 83.25 71 ILE A CA 1
ATOM 564 C C . ILE A 1 71 ? 21.806 -11.236 -55.854 1.00 83.25 71 ILE A C 1
ATOM 566 O O . ILE A 1 71 ? 21.715 -12.425 -55.586 1.00 83.25 71 ILE A O 1
ATOM 570 N N . CYS A 1 72 ? 20.842 -10.369 -55.534 1.00 78.56 72 CYS A N 1
ATOM 571 C CA . CYS A 1 72 ? 19.641 -10.742 -54.780 1.00 78.56 72 CYS A CA 1
ATOM 572 C C . CYS A 1 72 ? 18.572 -11.463 -55.632 1.00 78.56 72 CYS A C 1
ATOM 574 O O . CYS A 1 72 ? 17.448 -11.632 -55.178 1.00 78.56 72 CYS A O 1
ATOM 576 N N . GLY A 1 73 ? 18.864 -11.840 -56.883 1.00 75.56 73 GLY A N 1
ATOM 577 C CA . GLY A 1 73 ? 17.916 -12.551 -57.747 1.00 75.56 73 GLY A CA 1
ATOM 578 C C . GLY A 1 73 ? 16.569 -11.831 -57.924 1.00 75.56 73 GLY A C 1
ATOM 579 O O . GLY A 1 73 ? 16.521 -10.617 -58.136 1.00 75.56 73 GLY A O 1
ATOM 580 N N . THR A 1 74 ? 15.473 -12.594 -57.855 1.00 70.94 74 THR A N 1
ATOM 581 C CA . THR A 1 74 ? 14.083 -12.120 -58.003 1.00 70.94 74 THR A CA 1
ATOM 582 C C . THR A 1 74 ? 13.493 -11.501 -56.734 1.00 70.94 74 THR A C 1
ATOM 584 O O . THR A 1 74 ? 12.450 -10.860 -56.816 1.00 70.94 74 THR A O 1
ATOM 587 N N . SER A 1 75 ? 14.147 -11.640 -55.576 1.00 68.75 75 SER A N 1
ATOM 588 C CA . SER A 1 75 ? 13.691 -11.073 -54.297 1.00 68.75 75 SER A CA 1
ATOM 589 C C . SER A 1 75 ? 14.161 -9.630 -54.065 1.00 68.75 75 SER A C 1
ATOM 591 O O . SER A 1 75 ? 13.899 -9.044 -53.016 1.00 68.75 75 SER A O 1
ATOM 593 N N . CYS A 1 76 ? 14.851 -9.027 -55.039 1.00 70.94 76 CYS A N 1
ATOM 594 C CA . CYS A 1 76 ? 15.339 -7.657 -54.939 1.00 70.94 76 CYS A CA 1
ATOM 595 C C . CYS A 1 76 ? 14.188 -6.639 -54.980 1.00 70.94 76 CYS A C 1
ATOM 597 O O . CYS A 1 76 ? 13.529 -6.468 -56.003 1.00 70.94 76 CYS A O 1
ATOM 599 N N . THR A 1 77 ? 14.009 -5.886 -53.897 1.00 66.50 77 THR A N 1
ATOM 600 C CA . THR A 1 77 ? 13.005 -4.812 -53.783 1.00 66.50 77 THR A CA 1
ATOM 601 C C . THR A 1 77 ? 13.443 -3.490 -54.429 1.00 66.50 77 THR A C 1
ATOM 603 O O . THR A 1 77 ? 12.660 -2.545 -54.513 1.00 66.50 77 THR A O 1
ATOM 606 N N . HIS A 1 78 ? 14.692 -3.395 -54.903 1.00 68.12 78 HIS A N 1
ATOM 607 C CA . HIS A 1 78 ? 15.235 -2.174 -55.496 1.00 68.12 78 HIS A CA 1
ATOM 608 C C . HIS A 1 78 ? 14.880 -2.066 -56.987 1.00 68.12 78 HIS A C 1
ATOM 610 O O . HIS A 1 78 ? 15.319 -2.881 -57.800 1.00 68.12 78 HIS A O 1
ATOM 616 N N . GLN A 1 79 ? 14.140 -1.016 -57.358 1.00 61.16 79 GLN A N 1
ATOM 617 C CA . GLN A 1 79 ? 13.593 -0.816 -58.711 1.00 61.16 79 GLN A CA 1
ATOM 618 C C . GLN A 1 79 ? 14.657 -0.692 -59.817 1.00 61.16 79 GLN A C 1
ATOM 620 O O . GLN A 1 79 ? 14.375 -1.005 -60.972 1.00 61.16 79 GLN A O 1
ATOM 625 N N . SER A 1 80 ? 15.892 -0.275 -59.501 1.00 60.12 80 SER A N 1
ATOM 626 C CA . SER A 1 80 ? 16.976 -0.256 -60.491 1.00 60.12 80 SER A CA 1
ATOM 627 C C . SER A 1 80 ? 17.825 -1.532 -60.419 1.00 60.12 80 SER A C 1
ATOM 629 O O . SER A 1 80 ? 18.676 -1.714 -59.549 1.00 60.12 80 SER A O 1
ATOM 631 N N . ALA A 1 81 ? 17.629 -2.422 -61.392 1.00 55.38 81 ALA A N 1
ATOM 632 C CA . ALA A 1 81 ? 18.363 -3.683 -61.544 1.00 55.38 81 ALA A CA 1
ATOM 633 C C . ALA A 1 81 ? 19.832 -3.513 -62.012 1.00 55.38 81 ALA A C 1
ATOM 635 O O . ALA A 1 81 ? 20.477 -4.487 -62.405 1.00 55.38 81 ALA A O 1
ATOM 636 N N . TYR A 1 82 ? 20.366 -2.283 -62.029 1.00 65.12 82 TYR A N 1
ATOM 637 C CA . TYR A 1 82 ? 21.615 -1.956 -62.728 1.00 65.12 82 TYR A CA 1
ATOM 638 C C . TYR A 1 82 ? 22.879 -1.986 -61.848 1.00 65.12 82 TYR A C 1
ATOM 640 O O . TYR A 1 82 ? 23.961 -2.216 -62.388 1.00 65.12 82 TYR A O 1
ATOM 648 N N . LYS A 1 83 ? 22.785 -1.784 -60.522 1.00 80.25 83 LYS A N 1
ATOM 649 C CA . LYS A 1 83 ? 23.943 -1.832 -59.600 1.00 80.25 83 LYS A CA 1
ATOM 650 C C . LYS A 1 83 ? 23.562 -2.387 -58.230 1.00 80.25 83 LYS A C 1
ATOM 652 O O . LYS A 1 83 ? 22.795 -1.755 -57.508 1.00 80.25 83 LYS A O 1
ATOM 657 N N . CYS A 1 84 ? 24.171 -3.503 -57.825 1.00 84.50 84 CYS A N 1
ATOM 658 C CA . CYS A 1 84 ? 23.960 -4.053 -56.483 1.00 84.50 84 CYS A CA 1
ATOM 659 C C . CYS A 1 84 ? 24.448 -3.122 -55.370 1.00 84.50 84 CYS A C 1
ATOM 661 O O . CYS A 1 84 ? 23.891 -3.157 -54.284 1.00 84.50 84 CYS A O 1
ATOM 663 N N . SER A 1 85 ? 25.419 -2.239 -55.626 1.00 84.88 85 SER A N 1
ATOM 664 C CA . SER A 1 85 ? 25.924 -1.305 -54.610 1.00 84.88 85 SER A CA 1
ATOM 665 C C . SER A 1 85 ? 24.901 -0.271 -54.115 1.00 84.88 85 SER A C 1
ATOM 667 O O . SER A 1 85 ? 25.165 0.407 -53.124 1.00 84.88 85 SER A O 1
ATOM 669 N N . LEU A 1 86 ? 23.742 -0.153 -54.767 1.00 85.31 86 LEU A N 1
ATOM 670 C CA . LEU A 1 86 ? 22.625 0.688 -54.327 1.00 85.31 86 LEU A CA 1
ATOM 671 C C . LEU A 1 86 ? 21.492 -0.115 -53.669 1.00 85.31 86 LEU A C 1
ATOM 673 O O . LEU A 1 86 ? 20.517 0.467 -53.217 1.00 85.31 86 LEU A O 1
ATOM 677 N N . CYS A 1 87 ? 21.595 -1.441 -53.608 1.00 83.38 87 CYS A N 1
ATOM 678 C CA . CYS A 1 87 ? 20.608 -2.288 -52.949 1.00 83.38 87 CYS A CA 1
ATOM 679 C C . CYS A 1 87 ? 20.902 -2.367 -51.441 1.00 83.38 87 CYS A C 1
ATOM 681 O O . CYS A 1 87 ? 22.057 -2.552 -51.050 1.00 83.38 87 CYS A O 1
ATOM 683 N N . SER A 1 88 ? 19.864 -2.260 -50.604 1.00 78.81 88 SER A N 1
ATOM 684 C CA . SER A 1 88 ? 19.988 -2.348 -49.140 1.00 78.81 88 SER A CA 1
ATOM 685 C C . SER A 1 88 ? 20.414 -3.735 -48.655 1.00 78.81 88 SER A C 1
ATOM 687 O O . SER A 1 88 ? 21.118 -3.833 -47.657 1.00 78.81 88 SER A O 1
ATOM 689 N N . GLU A 1 89 ? 20.059 -4.783 -49.402 1.00 82.75 89 GLU A N 1
ATOM 690 C CA . GLU A 1 89 ? 20.284 -6.183 -49.018 1.00 82.75 89 GLU A CA 1
ATOM 691 C C . GLU A 1 89 ? 21.485 -6.825 -49.726 1.00 82.75 89 GLU A C 1
ATOM 693 O O . GLU A 1 89 ? 21.781 -8.000 -49.515 1.00 82.75 89 GLU A O 1
ATOM 698 N N . CYS A 1 90 ? 22.212 -6.088 -50.578 1.00 84.56 90 CYS A N 1
ATOM 699 C CA . CYS A 1 90 ? 23.296 -6.683 -51.370 1.00 84.56 90 CYS A CA 1
ATOM 700 C C . CYS A 1 90 ? 24.394 -7.323 -50.513 1.00 84.56 90 CYS A C 1
ATOM 702 O O . CYS A 1 90 ? 25.019 -8.288 -50.943 1.00 84.56 90 CYS A O 1
ATOM 704 N N . THR A 1 91 ? 24.617 -6.809 -49.303 1.00 86.12 91 THR A N 1
ATOM 705 C CA . THR A 1 91 ? 25.635 -7.314 -48.378 1.00 86.12 91 THR A CA 1
ATOM 706 C C . THR A 1 91 ? 25.276 -8.670 -47.777 1.00 86.12 91 THR A C 1
ATOM 708 O O . THR A 1 91 ? 26.178 -9.370 -47.339 1.00 86.12 91 THR A O 1
ATOM 711 N N . LEU A 1 92 ? 23.996 -9.061 -47.767 1.00 85.62 92 LEU A N 1
ATOM 712 C CA . LEU A 1 92 ? 23.555 -10.363 -47.247 1.00 85.62 92 LEU A CA 1
ATOM 713 C C . LEU A 1 92 ? 23.770 -11.505 -48.246 1.00 85.62 92 LEU A C 1
ATOM 715 O O . LEU A 1 92 ? 23.861 -12.663 -47.853 1.00 85.62 92 LEU A O 1
ATOM 719 N N . HIS A 1 93 ? 23.841 -11.179 -49.536 1.00 84.62 93 HIS A N 1
ATOM 720 C CA . HIS A 1 93 ? 23.855 -12.163 -50.620 1.00 84.62 93 HIS A CA 1
ATOM 721 C C . HIS A 1 93 ? 25.170 -12.173 -51.416 1.00 84.62 93 HIS A C 1
ATOM 723 O O . HIS A 1 93 ? 25.338 -12.983 -52.324 1.00 84.62 93 HIS A O 1
ATOM 729 N N . CYS A 1 94 ? 26.103 -11.265 -51.118 1.00 87.12 94 CYS A N 1
ATOM 730 C CA . CYS A 1 94 ? 27.358 -11.115 -51.849 1.00 87.12 94 CYS A CA 1
ATOM 731 C C . CYS A 1 94 ? 28.489 -11.912 -51.185 1.00 87.12 94 CYS A C 1
ATOM 733 O O . CYS A 1 94 ? 28.919 -11.561 -50.090 1.00 87.12 94 CYS A O 1
ATOM 735 N N . SER A 1 95 ? 29.040 -12.908 -51.885 1.00 87.44 95 SER A N 1
ATOM 736 C CA . SER A 1 95 ? 30.207 -13.683 -51.428 1.00 87.44 95 SER A CA 1
ATOM 737 C C . SER A 1 95 ? 31.473 -12.837 -51.261 1.00 87.44 95 SER A C 1
ATOM 739 O O . SER A 1 95 ? 32.273 -13.097 -50.371 1.00 87.44 95 SER A O 1
ATOM 741 N N . ASP A 1 96 ? 31.627 -11.789 -52.075 1.00 89.38 96 ASP A N 1
ATOM 742 C CA . ASP A 1 96 ? 32.806 -10.907 -52.068 1.00 89.38 96 ASP A CA 1
ATOM 743 C C . ASP A 1 96 ? 32.659 -9.721 -51.096 1.00 89.38 96 ASP A C 1
ATOM 745 O O . ASP A 1 96 ? 33.389 -8.726 -51.176 1.00 89.38 96 ASP A O 1
ATOM 749 N N . PHE A 1 97 ? 31.655 -9.761 -50.213 1.00 91.50 97 PHE A N 1
ATOM 750 C CA . PHE A 1 97 ? 31.410 -8.678 -49.273 1.00 91.50 97 PHE A CA 1
ATOM 751 C C . PHE A 1 97 ? 32.548 -8.582 -48.255 1.00 91.50 97 PHE A C 1
ATOM 753 O O . PHE A 1 97 ? 32.827 -9.510 -47.502 1.00 91.50 97 PHE A O 1
ATOM 760 N N . VAL A 1 98 ? 33.166 -7.404 -48.199 1.00 91.81 98 VAL A N 1
ATOM 761 C CA . VAL A 1 98 ? 34.129 -7.036 -47.161 1.00 91.81 98 VAL A CA 1
ATOM 762 C C . VAL A 1 98 ? 33.674 -5.719 -46.554 1.00 91.81 98 VAL A C 1
ATOM 764 O O . VAL A 1 98 ? 33.488 -4.736 -47.278 1.00 91.81 98 VAL A O 1
ATOM 767 N N . GLU A 1 99 ? 33.490 -5.691 -45.236 1.00 91.81 99 GLU A N 1
ATOM 768 C CA . GLU A 1 99 ? 33.087 -4.483 -44.520 1.00 91.81 99 GLU A CA 1
ATOM 769 C C . GLU A 1 99 ? 34.221 -3.441 -44.496 1.00 91.81 99 GLU A C 1
ATOM 771 O O . GLU A 1 99 ? 35.375 -3.738 -44.192 1.00 91.81 99 GLU A O 1
ATOM 776 N N . ASP A 1 100 ? 33.882 -2.196 -44.823 1.00 92.00 100 ASP A N 1
ATOM 777 C CA . ASP A 1 100 ? 34.745 -1.026 -44.708 1.00 92.00 100 ASP A CA 1
ATOM 778 C C . ASP A 1 100 ? 34.403 -0.253 -43.438 1.00 92.00 100 ASP A C 1
ATOM 780 O O . ASP A 1 100 ? 33.378 0.430 -43.328 1.00 92.00 100 ASP A O 1
ATOM 784 N N . VAL A 1 101 ? 35.284 -0.394 -42.453 1.00 89.12 101 VAL A N 1
ATOM 785 C CA . VAL A 1 101 ? 35.106 0.175 -41.124 1.00 89.12 101 VAL A CA 1
ATOM 786 C C . VAL A 1 101 ? 35.690 1.584 -41.086 1.00 89.12 101 VAL A C 1
ATOM 788 O O . VAL A 1 101 ? 36.882 1.805 -41.291 1.00 89.12 101 VAL A O 1
ATOM 791 N N . CYS A 1 102 ? 34.842 2.561 -40.767 1.00 88.62 102 CYS A N 1
ATOM 792 C CA . CYS A 1 102 ? 35.252 3.958 -40.670 1.00 88.62 102 CYS A CA 1
ATOM 793 C C . CYS A 1 102 ? 36.301 4.176 -39.561 1.00 88.62 102 CYS A C 1
ATOM 795 O O . CYS A 1 102 ? 36.052 3.887 -38.388 1.00 88.62 102 CYS A O 1
ATOM 797 N N . SER A 1 103 ? 37.435 4.790 -39.914 1.00 86.88 103 SER A N 1
ATOM 798 C CA . SER A 1 103 ? 38.539 5.103 -38.991 1.00 86.88 103 SER A CA 1
ATOM 799 C C . SER A 1 103 ? 38.188 6.133 -37.911 1.00 86.88 103 SER A C 1
ATOM 801 O O . SER A 1 103 ? 38.849 6.191 -36.877 1.00 86.88 103 SER A O 1
ATOM 803 N N . VAL A 1 104 ? 37.119 6.915 -38.095 1.00 85.25 104 VAL A N 1
ATOM 804 C CA . VAL A 1 104 ? 36.607 7.838 -37.066 1.00 85.25 104 VAL A CA 1
ATOM 805 C C . VAL A 1 104 ? 36.242 7.086 -35.786 1.00 85.25 104 VAL A C 1
ATOM 807 O O . VAL A 1 104 ? 36.386 7.631 -34.701 1.00 85.25 104 VAL A O 1
ATOM 810 N N . LYS A 1 105 ? 35.835 5.814 -35.876 1.00 79.81 105 LYS A N 1
ATOM 811 C CA . LYS A 1 105 ? 35.476 5.011 -34.699 1.00 79.81 105 LYS A CA 1
ATOM 812 C C . LYS A 1 105 ? 36.677 4.627 -33.830 1.00 79.81 105 LYS A C 1
ATOM 814 O O . LYS A 1 105 ? 36.487 4.317 -32.658 1.00 79.81 105 LYS A O 1
ATOM 819 N N . SER A 1 106 ? 37.894 4.648 -34.376 1.00 83.56 106 SER A N 1
ATOM 820 C CA . SER A 1 106 ? 39.118 4.255 -33.667 1.00 83.56 106 SER A CA 1
ATOM 821 C C . SER A 1 106 ? 39.967 5.437 -33.195 1.00 83.56 106 SER A C 1
ATOM 823 O O . SER A 1 106 ? 40.935 5.231 -32.465 1.00 83.56 106 SER A O 1
ATOM 825 N N . LYS A 1 107 ? 39.604 6.676 -33.553 1.00 84.94 107 LYS A N 1
ATOM 826 C CA . LYS A 1 107 ? 40.344 7.889 -33.179 1.00 84.94 107 LYS A CA 1
ATOM 827 C C . LYS A 1 107 ? 39.436 8.902 -32.476 1.00 84.94 107 LYS A C 1
ATOM 829 O O . LYS A 1 107 ? 38.290 9.053 -32.890 1.00 84.94 107 LYS A O 1
ATOM 834 N N . PRO A 1 108 ? 39.921 9.628 -31.451 1.00 82.38 108 PRO A N 1
ATOM 835 C CA . PRO A 1 108 ? 39.200 10.769 -30.889 1.00 82.38 108 PRO A CA 1
ATOM 836 C C . PRO A 1 108 ? 38.730 11.739 -31.992 1.00 82.38 108 PRO A C 1
ATOM 838 O O . PRO A 1 108 ? 39.527 12.033 -32.884 1.00 82.38 108 PRO A O 1
ATOM 841 N N . PRO A 1 109 ? 37.477 12.235 -31.956 1.00 89.31 109 PRO A N 1
ATOM 842 C CA . PRO A 1 109 ? 36.512 12.135 -30.861 1.00 89.31 109 PRO A CA 1
ATOM 843 C C . PRO A 1 109 ? 35.593 10.893 -30.872 1.00 89.31 109 PRO A C 1
ATOM 845 O O . PRO A 1 109 ? 34.622 10.850 -30.123 1.00 89.31 109 PRO A O 1
ATOM 848 N N . TYR A 1 110 ? 35.895 9.868 -31.674 1.00 89.94 110 TYR A N 1
ATOM 849 C CA . TYR A 1 110 ? 35.131 8.613 -31.823 1.00 89.94 110 TYR A CA 1
ATOM 850 C C . TYR A 1 110 ? 33.743 8.756 -32.462 1.00 89.94 110 TYR A C 1
ATOM 852 O O . TYR A 1 110 ? 33.000 7.777 -32.560 1.00 89.94 110 TYR A O 1
ATOM 860 N N . VAL A 1 111 ? 33.393 9.960 -32.913 1.00 93.69 111 VAL A N 1
ATOM 861 C CA . VAL A 1 111 ? 32.092 10.303 -33.491 1.00 93.69 111 VAL A CA 1
ATOM 862 C C . VAL A 1 111 ? 32.269 11.104 -34.771 1.00 93.69 111 VAL A C 1
ATOM 864 O O . VAL A 1 111 ? 33.261 11.802 -34.967 1.00 93.69 111 VAL A O 1
ATOM 867 N N . CYS A 1 112 ? 31.292 11.001 -35.662 1.00 94.06 112 CYS A N 1
ATOM 868 C CA . CYS A 1 112 ? 31.317 11.601 -36.984 1.00 94.06 112 CYS A CA 1
ATOM 869 C C . CYS A 1 112 ? 30.792 13.041 -37.016 1.00 94.06 112 CYS A C 1
ATOM 871 O O . CYS A 1 112 ? 30.786 13.619 -38.096 1.00 94.06 112 CYS A O 1
ATOM 873 N N . ASN A 1 113 ? 30.358 13.613 -35.886 1.00 94.06 113 ASN A N 1
ATOM 874 C CA . ASN A 1 113 ? 29.709 14.928 -35.807 1.00 94.06 113 ASN A CA 1
ATOM 875 C C . ASN A 1 113 ? 30.474 16.045 -36.547 1.00 94.06 113 ASN A C 1
ATOM 877 O O . ASN A 1 113 ? 29.848 16.807 -37.272 1.00 94.06 113 ASN A O 1
ATOM 881 N N . GLY A 1 114 ? 31.805 16.104 -36.419 1.00 90.62 114 GLY A N 1
ATOM 882 C CA . GLY A 1 114 ? 32.666 17.073 -37.121 1.00 90.62 114 GLY A CA 1
ATOM 883 C C . GLY A 1 114 ? 33.310 16.556 -38.414 1.00 90.62 114 GLY A C 1
ATOM 884 O O . GLY A 1 114 ? 34.157 17.225 -39.006 1.00 90.62 114 GLY A O 1
ATOM 885 N N . CYS A 1 115 ? 32.963 15.349 -38.873 1.00 91.12 115 CYS A N 1
ATOM 886 C CA . CYS A 1 115 ? 33.607 14.740 -40.033 1.00 91.12 115 CYS A CA 1
ATOM 887 C C . CYS A 1 115 ? 33.197 15.450 -41.332 1.00 91.12 115 CYS A C 1
ATOM 889 O O . CYS A 1 115 ? 32.036 15.404 -41.735 1.00 91.12 115 CYS A O 1
ATOM 891 N N . SER A 1 116 ? 34.172 16.001 -42.061 1.00 89.62 116 SER A N 1
ATOM 892 C CA . SER A 1 116 ? 33.945 16.686 -43.347 1.00 89.62 116 SER A CA 1
ATOM 893 C C . SER A 1 116 ? 33.293 15.802 -44.417 1.00 89.62 116 SER A C 1
ATOM 895 O O . SER A 1 116 ? 32.595 16.291 -45.304 1.00 89.62 116 SER A O 1
ATOM 897 N N . GLN A 1 117 ? 33.481 14.483 -44.328 1.00 88.75 117 GLN A N 1
ATOM 898 C CA . GLN A 1 117 ? 32.898 13.514 -45.256 1.00 88.75 117 GLN A CA 1
ATOM 899 C C . GLN A 1 117 ? 31.492 13.056 -44.850 1.00 88.75 117 GLN A C 1
ATOM 901 O O . GLN A 1 117 ? 30.843 12.363 -45.636 1.00 88.75 117 GLN A O 1
ATOM 906 N N . LEU A 1 118 ? 30.992 13.430 -43.664 1.00 89.44 118 LEU A N 1
ATOM 907 C CA . LEU A 1 118 ? 29.705 12.968 -43.133 1.00 89.44 118 LEU A CA 1
ATOM 908 C C . LEU A 1 118 ? 28.532 13.134 -44.123 1.00 89.44 118 LEU A C 1
ATOM 910 O O . LEU A 1 118 ? 27.814 12.146 -44.312 1.00 89.44 118 LEU A O 1
ATOM 914 N N . PRO A 1 119 ? 28.358 14.280 -44.822 1.00 89.00 119 PRO A N 1
ATOM 915 C CA . PRO A 1 119 ? 27.241 14.468 -45.757 1.00 89.00 119 PRO A CA 1
ATOM 916 C C . PRO A 1 119 ? 27.295 13.534 -46.973 1.00 89.00 119 PRO A C 1
ATOM 918 O O . PRO A 1 119 ? 26.269 13.215 -47.571 1.00 89.00 119 PRO A O 1
ATOM 921 N N . LYS A 1 120 ? 28.497 13.082 -47.351 1.00 90.19 120 LYS A N 1
ATOM 922 C CA . LYS A 1 120 ? 28.723 12.199 -48.505 1.00 90.19 120 LYS A CA 1
ATOM 923 C C . LYS A 1 120 ? 28.917 10.733 -48.102 1.00 90.19 120 LYS A C 1
ATOM 925 O O . LYS A 1 120 ? 28.990 9.875 -48.983 1.00 90.19 120 LYS A O 1
ATOM 930 N N . CYS A 1 121 ? 29.001 10.444 -46.806 1.00 90.94 121 CYS A N 1
ATOM 931 C CA . CYS A 1 121 ? 29.354 9.139 -46.268 1.00 90.94 121 CYS A CA 1
ATOM 932 C C . CYS A 1 121 ? 28.178 8.154 -46.334 1.00 90.94 121 CYS A C 1
ATOM 934 O O . CYS A 1 121 ? 27.065 8.460 -45.904 1.00 90.94 121 CYS A O 1
ATOM 936 N N . THR A 1 122 ? 28.454 6.949 -46.834 1.00 91.62 122 THR A N 1
ATOM 937 C CA . THR A 1 122 ? 27.511 5.818 -46.882 1.00 91.62 122 THR A CA 1
ATOM 938 C C . THR A 1 122 ? 27.856 4.715 -45.879 1.00 91.62 122 THR A C 1
ATOM 940 O O . THR A 1 122 ? 27.177 3.694 -45.848 1.00 91.62 122 THR A O 1
ATOM 943 N N . LEU A 1 123 ? 28.918 4.896 -45.085 1.00 92.19 123 LEU A N 1
ATOM 944 C CA . LEU A 1 123 ? 29.341 3.956 -44.047 1.00 92.19 123 LEU A CA 1
ATOM 945 C C . LEU A 1 123 ? 28.514 4.117 -42.769 1.00 92.19 123 LEU A C 1
ATOM 947 O O . LEU A 1 123 ? 27.699 5.032 -42.631 1.00 92.19 123 LEU A O 1
ATOM 951 N N . LEU A 1 124 ? 28.754 3.222 -41.809 1.00 92.25 124 LEU A N 1
ATOM 952 C CA . LEU A 1 124 ? 28.102 3.255 -40.507 1.00 92.25 124 LEU A CA 1
ATOM 953 C C . LEU A 1 124 ? 28.629 4.455 -39.717 1.00 92.25 124 LEU A C 1
ATOM 955 O O . LEU A 1 124 ? 29.798 4.484 -39.324 1.00 92.25 124 LEU A O 1
ATOM 959 N N . LYS A 1 125 ? 27.767 5.445 -39.498 1.00 92.38 125 LYS A N 1
ATOM 960 C CA . LYS A 1 125 ? 28.113 6.688 -38.802 1.00 92.38 125 LYS A CA 1
ATOM 961 C C . LYS A 1 125 ? 27.949 6.493 -37.304 1.00 92.38 125 LYS A C 1
ATOM 963 O O . LYS A 1 125 ? 26.991 5.851 -36.893 1.00 92.38 125 LYS A O 1
ATOM 968 N N . ARG A 1 126 ? 28.833 7.083 -36.503 1.00 92.81 126 ARG A N 1
ATOM 969 C CA . ARG A 1 126 ? 28.655 7.178 -35.052 1.00 92.81 126 ARG A CA 1
ATOM 970 C C . ARG A 1 126 ? 28.313 8.610 -34.687 1.00 92.81 126 ARG A C 1
ATOM 972 O O . ARG A 1 126 ? 29.091 9.500 -35.011 1.00 92.81 126 ARG A O 1
ATOM 979 N N . ILE A 1 127 ? 27.158 8.842 -34.082 1.00 94.06 127 ILE A N 1
ATOM 980 C CA . ILE A 1 127 ? 26.640 10.184 -33.807 1.00 94.06 127 ILE A CA 1
ATOM 981 C C . ILE A 1 127 ? 26.499 10.363 -32.300 1.00 94.06 127 ILE A C 1
ATOM 983 O O . ILE A 1 127 ? 26.016 9.469 -31.609 1.00 94.06 127 ILE A O 1
ATOM 987 N N . TYR A 1 128 ? 26.940 11.515 -31.803 1.00 95.31 128 TYR A N 1
ATOM 988 C CA . TYR A 1 128 ? 26.576 12.004 -30.479 1.00 95.31 128 TYR A CA 1
ATOM 989 C C . TYR A 1 128 ? 25.388 12.954 -30.624 1.00 95.31 128 TYR A C 1
ATOM 991 O O . TYR A 1 128 ? 25.517 13.989 -31.282 1.00 95.31 128 TYR A O 1
ATOM 999 N N . ASP A 1 129 ? 24.249 12.582 -30.049 1.00 94.00 129 ASP A N 1
ATOM 1000 C CA . ASP A 1 129 ? 23.059 13.424 -29.972 1.00 94.00 129 ASP A CA 1
ATOM 1001 C C . ASP A 1 129 ? 22.808 13.797 -28.504 1.00 94.00 129 ASP A C 1
ATOM 1003 O O . ASP A 1 129 ? 22.744 12.902 -27.660 1.00 94.00 129 ASP A O 1
ATOM 1007 N N . PRO A 1 130 ? 22.706 15.088 -28.162 1.00 90.50 130 PRO A N 1
ATOM 1008 C CA . PRO A 1 130 ? 22.552 15.499 -26.771 1.00 90.50 130 PRO A CA 1
ATOM 1009 C C . PRO A 1 130 ? 21.248 15.072 -26.103 1.00 90.50 130 PRO A C 1
ATOM 1011 O O . PRO A 1 130 ? 21.266 14.846 -24.895 1.00 90.50 130 PRO A O 1
ATOM 1014 N N . ALA A 1 131 ? 20.137 15.000 -26.844 1.00 86.81 131 ALA A N 1
ATOM 1015 C CA . ALA A 1 131 ? 18.845 14.613 -26.286 1.00 86.81 131 ALA A CA 1
ATOM 1016 C C . ALA A 1 131 ? 18.864 13.123 -25.934 1.00 86.81 131 ALA A C 1
ATOM 1018 O O . ALA A 1 131 ? 18.631 12.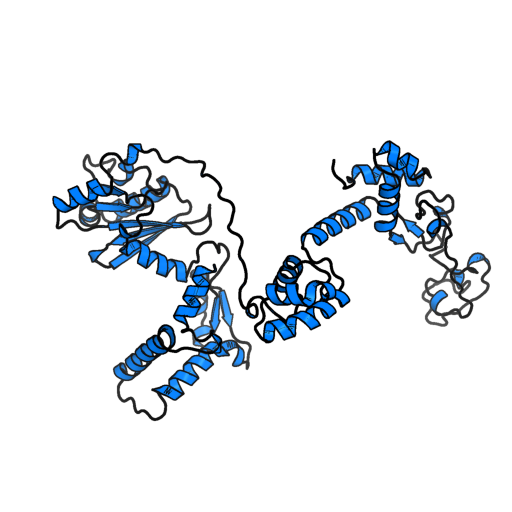774 -24.776 1.00 86.81 131 ALA A O 1
ATOM 1019 N N . ASP A 1 132 ? 19.300 12.276 -26.874 1.00 86.62 132 ASP A N 1
ATOM 1020 C CA . ASP A 1 132 ? 19.507 10.840 -26.630 1.00 86.62 132 ASP A CA 1
ATOM 1021 C C . ASP A 1 132 ? 20.504 10.605 -25.485 1.00 86.62 132 ASP A C 1
ATOM 1023 O O . ASP A 1 132 ? 20.253 9.829 -24.559 1.00 86.62 132 ASP A O 1
ATOM 1027 N N . ALA A 1 133 ? 21.629 11.328 -25.489 1.00 89.62 133 ALA A N 1
ATOM 1028 C CA . ALA A 1 133 ? 22.634 11.198 -24.442 1.00 89.62 133 ALA A CA 1
ATOM 1029 C C . ALA A 1 133 ? 22.107 11.618 -23.064 1.00 89.62 133 ALA A C 1
ATOM 1031 O O . ALA A 1 133 ? 22.464 11.003 -22.055 1.00 89.62 133 ALA A O 1
ATOM 1032 N N . HIS A 1 134 ? 21.255 12.642 -23.001 1.00 89.50 134 HIS A N 1
ATOM 1033 C CA . HIS A 1 134 ? 20.653 13.097 -21.755 1.00 89.50 134 HIS A CA 1
ATOM 1034 C C . HIS A 1 134 ? 19.633 12.096 -21.213 1.00 89.50 134 HIS A C 1
ATOM 1036 O O . HIS A 1 134 ? 19.731 11.718 -20.044 1.00 89.50 134 HIS A O 1
ATOM 1042 N N . GLU A 1 135 ? 18.718 11.612 -22.055 1.00 80.94 135 GLU A N 1
ATOM 1043 C CA . GLU A 1 135 ? 17.727 10.598 -21.678 1.00 80.94 135 GLU A CA 1
ATOM 1044 C C . GLU A 1 135 ? 18.403 9.309 -21.204 1.00 80.94 135 GLU A C 1
ATOM 1046 O O . GLU A 1 135 ? 18.121 8.828 -20.105 1.00 80.94 135 GLU A O 1
ATOM 1051 N N . ARG A 1 136 ? 19.381 8.794 -21.961 1.00 81.62 136 ARG A N 1
ATOM 1052 C CA . ARG A 1 136 ? 20.128 7.579 -21.600 1.00 81.62 136 ARG A CA 1
ATOM 1053 C C . ARG A 1 136 ? 20.952 7.751 -20.328 1.00 81.62 136 ARG A C 1
ATOM 1055 O O . ARG A 1 136 ? 21.051 6.817 -19.532 1.00 81.62 136 ARG A O 1
ATOM 1062 N N . ALA A 1 137 ? 21.542 8.924 -20.104 1.00 83.44 137 ALA A N 1
ATOM 1063 C CA . ALA A 1 137 ? 22.250 9.203 -18.860 1.00 83.44 137 ALA A CA 1
ATOM 1064 C C . ALA A 1 137 ? 21.291 9.286 -17.664 1.00 83.44 137 ALA A C 1
ATOM 1066 O O . ALA A 1 137 ? 21.612 8.768 -16.594 1.00 83.44 137 ALA A O 1
ATOM 1067 N N . HIS A 1 138 ? 20.118 9.898 -17.837 1.00 75.50 138 HIS A N 1
ATOM 1068 C CA . HIS A 1 138 ? 19.101 9.986 -16.794 1.00 75.50 138 HIS A CA 1
ATOM 1069 C C . HIS A 1 138 ? 18.509 8.607 -16.470 1.00 75.50 138 HIS A C 1
ATOM 1071 O O . HIS A 1 138 ? 18.365 8.263 -15.296 1.00 75.50 138 HIS A O 1
ATOM 1077 N N . HIS A 1 139 ? 18.266 7.780 -17.492 1.00 72.44 139 HIS A N 1
ATOM 1078 C CA . HIS A 1 139 ? 17.848 6.387 -17.341 1.00 72.44 139 HIS A CA 1
ATOM 1079 C C . HIS A 1 139 ? 18.899 5.569 -16.590 1.00 72.44 139 HIS A C 1
ATOM 1081 O O . HIS A 1 139 ? 18.580 4.962 -15.577 1.00 72.44 139 HIS A O 1
ATOM 1087 N N . ALA A 1 140 ? 20.174 5.651 -16.984 1.00 70.56 140 ALA A N 1
ATOM 1088 C CA . ALA A 1 140 ? 21.260 4.948 -16.300 1.00 70.56 140 ALA A CA 1
ATOM 1089 C C . ALA A 1 140 ? 21.430 5.388 -14.834 1.00 70.56 140 ALA A C 1
ATOM 1091 O O . ALA A 1 140 ? 21.772 4.577 -13.977 1.00 70.56 140 ALA A O 1
ATOM 1092 N N . VAL A 1 141 ? 21.198 6.668 -14.518 1.00 68.94 141 VAL A N 1
ATOM 1093 C CA . VAL A 1 141 ? 21.176 7.155 -13.127 1.00 68.94 141 VAL A CA 1
ATOM 1094 C C . VAL A 1 141 ? 19.950 6.633 -12.374 1.00 68.94 141 VAL A C 1
ATOM 1096 O O . VAL A 1 141 ? 20.060 6.330 -11.187 1.00 68.94 141 VAL A O 1
ATOM 1099 N N . SER A 1 142 ? 18.799 6.519 -13.039 1.00 57.56 142 SER A N 1
ATOM 1100 C CA . SER A 1 142 ? 17.582 5.928 -12.478 1.00 57.56 142 SER A CA 1
ATOM 1101 C C . SER A 1 142 ? 17.767 4.435 -12.188 1.00 57.56 142 SER A C 1
ATOM 1103 O O . SER A 1 142 ? 17.519 4.003 -11.068 1.00 57.56 142 SER A O 1
ATOM 1105 N N . GLU A 1 143 ? 18.303 3.665 -13.135 1.00 56.62 143 GLU A N 1
ATOM 1106 C CA . GLU A 1 143 ? 18.618 2.237 -12.981 1.00 56.62 143 GLU A CA 1
ATOM 1107 C C . GLU A 1 143 ? 19.712 1.990 -11.938 1.00 56.62 143 GLU A C 1
ATOM 1109 O O . GLU A 1 143 ? 19.588 1.118 -11.085 1.00 56.62 143 GLU A O 1
ATOM 1114 N N . ALA A 1 144 ? 20.756 2.821 -11.889 1.00 54.47 144 ALA A N 1
ATOM 1115 C CA . ALA A 1 144 ? 21.750 2.724 -10.819 1.00 54.47 144 ALA A CA 1
ATOM 1116 C C . ALA A 1 144 ? 21.136 2.941 -9.417 1.00 54.47 144 ALA A C 1
ATOM 1118 O O . ALA A 1 144 ? 21.702 2.499 -8.417 1.00 54.47 144 ALA A O 1
ATOM 1119 N N . ARG A 1 145 ? 19.976 3.611 -9.327 1.00 50.44 145 ARG A N 1
ATOM 1120 C CA . ARG A 1 145 ? 19.223 3.826 -8.080 1.00 50.44 145 ARG A CA 1
ATOM 1121 C C . ARG A 1 145 ? 18.173 2.746 -7.801 1.00 50.44 145 ARG A C 1
ATOM 1123 O O . ARG A 1 145 ? 17.726 2.678 -6.659 1.00 50.44 145 ARG A O 1
ATOM 1130 N N . THR A 1 146 ? 17.807 1.902 -8.773 1.00 50.28 146 THR A N 1
ATOM 1131 C CA . THR A 1 146 ? 16.945 0.725 -8.534 1.00 50.28 146 THR A CA 1
ATOM 1132 C C . THR A 1 146 ? 17.713 -0.427 -7.884 1.00 50.28 146 THR A C 1
ATOM 1134 O O . THR A 1 146 ? 17.102 -1.336 -7.331 1.00 50.28 146 THR A O 1
ATOM 1137 N N . GLY A 1 147 ? 19.049 -0.351 -7.857 1.00 53.25 147 GLY A N 1
ATOM 1138 C CA . GLY A 1 147 ? 19.895 -1.224 -7.045 1.00 53.25 147 GLY A CA 1
ATOM 1139 C C . GLY A 1 147 ? 20.182 -2.594 -7.656 1.00 53.25 147 GLY A C 1
ATOM 1140 O O . GLY A 1 147 ? 20.723 -3.434 -6.944 1.00 53.25 147 GLY A O 1
ATOM 1141 N N . ILE A 1 148 ? 19.866 -2.805 -8.940 1.00 57.31 148 ILE A N 1
ATOM 1142 C CA . ILE A 1 148 ? 20.183 -4.021 -9.703 1.00 57.31 148 ILE A CA 1
ATOM 1143 C C . ILE A 1 148 ? 21.353 -3.694 -10.629 1.00 57.31 148 ILE A C 1
ATOM 1145 O O . ILE A 1 148 ? 21.180 -3.074 -11.672 1.00 57.31 148 ILE A O 1
ATOM 1149 N N . MET A 1 149 ? 22.569 -4.021 -10.193 1.00 53.94 149 MET A N 1
ATOM 1150 C CA . MET A 1 149 ? 23.815 -3.634 -10.872 1.00 53.94 149 MET A CA 1
ATOM 1151 C C . MET A 1 149 ? 24.525 -4.805 -11.566 1.00 53.94 149 MET A C 1
ATOM 1153 O O . MET A 1 149 ? 25.651 -4.641 -12.031 1.00 53.94 149 MET A O 1
ATOM 1157 N N . SER A 1 150 ? 23.881 -5.970 -11.638 1.00 59.28 150 SER A N 1
ATOM 1158 C CA . SER A 1 150 ? 24.455 -7.208 -12.175 1.00 59.28 150 SER A CA 1
ATOM 1159 C C . SER A 1 150 ? 23.803 -7.590 -13.505 1.00 59.28 150 SER A C 1
ATOM 1161 O O . SER A 1 150 ? 22.609 -7.360 -13.693 1.00 59.28 150 SER A O 1
ATOM 1163 N N . ASN A 1 151 ? 24.587 -8.160 -14.424 1.00 69.44 151 ASN A N 1
ATOM 1164 C CA . ASN A 1 151 ? 24.061 -8.786 -15.643 1.00 69.44 151 ASN A CA 1
ATOM 1165 C C . ASN A 1 151 ? 23.322 -10.102 -15.298 1.00 69.44 151 ASN A C 1
ATOM 1167 O O . ASN A 1 151 ? 23.409 -10.590 -14.169 1.00 69.44 151 ASN A O 1
ATOM 1171 N N . GLU A 1 152 ? 22.570 -10.662 -16.250 1.00 71.06 152 GLU A N 1
ATOM 1172 C CA . GLU A 1 152 ? 21.766 -11.876 -16.024 1.00 71.06 152 GLU A CA 1
ATOM 1173 C C . GLU A 1 152 ? 22.618 -13.088 -15.613 1.00 71.06 152 GLU A C 1
ATOM 1175 O O . GLU A 1 152 ? 22.213 -13.836 -14.722 1.00 71.06 152 GLU A O 1
ATOM 1180 N N . ASP A 1 153 ? 23.821 -13.233 -16.177 1.00 74.50 153 ASP A N 1
ATOM 1181 C CA . ASP A 1 153 ? 24.744 -14.328 -15.854 1.00 74.50 153 ASP A CA 1
ATOM 1182 C C . ASP A 1 153 ? 25.228 -14.256 -14.395 1.00 74.50 153 ASP A C 1
ATOM 1184 O O . ASP A 1 153 ? 25.261 -15.263 -13.684 1.00 74.50 153 ASP A O 1
ATOM 1188 N N . ASP A 1 154 ? 25.543 -13.053 -13.909 1.00 75.94 154 ASP A N 1
ATOM 1189 C CA . ASP A 1 154 ? 25.939 -12.800 -12.524 1.00 75.94 154 ASP A CA 1
ATOM 1190 C C . ASP A 1 154 ? 24.786 -13.076 -11.554 1.00 75.94 154 ASP A C 1
ATOM 1192 O O . ASP A 1 154 ? 24.996 -13.674 -10.496 1.00 75.94 154 ASP A O 1
ATOM 1196 N N . ILE A 1 155 ? 23.561 -12.677 -11.911 1.00 83.31 155 ILE A N 1
ATOM 1197 C CA . ILE A 1 155 ? 22.362 -12.957 -11.109 1.00 83.31 155 ILE A CA 1
ATOM 1198 C C . ILE A 1 155 ? 22.126 -14.467 -11.035 1.00 83.31 155 ILE A C 1
ATOM 1200 O O . ILE A 1 155 ? 21.907 -14.983 -9.940 1.00 83.31 155 ILE A O 1
ATOM 1204 N N . ALA A 1 156 ? 22.214 -15.184 -12.158 1.00 84.50 156 ALA A N 1
ATOM 1205 C CA . ALA A 1 156 ? 22.036 -16.633 -12.207 1.00 84.50 156 ALA A CA 1
ATOM 1206 C C . ALA A 1 156 ? 23.099 -17.370 -11.376 1.00 84.50 156 ALA A C 1
ATOM 1208 O O . ALA A 1 156 ? 22.771 -18.281 -10.612 1.00 84.50 156 ALA A O 1
ATOM 1209 N N . ARG A 1 157 ? 24.361 -16.931 -11.460 1.00 89.62 157 ARG A N 1
ATOM 1210 C CA . ARG A 1 157 ? 25.473 -17.468 -10.667 1.00 89.62 157 ARG A CA 1
ATOM 1211 C C . ARG A 1 157 ? 25.247 -17.272 -9.167 1.00 89.62 157 ARG A C 1
ATOM 1213 O O . ARG A 1 157 ? 25.357 -18.228 -8.404 1.00 89.62 157 ARG A O 1
ATOM 1220 N N . ILE A 1 158 ? 24.894 -16.056 -8.745 1.00 89.38 158 ILE A N 1
ATOM 1221 C CA . ILE A 1 158 ? 24.616 -15.742 -7.335 1.00 89.38 158 ILE A CA 1
ATOM 1222 C C . ILE A 1 158 ? 23.377 -16.510 -6.843 1.00 89.38 158 ILE A C 1
ATOM 1224 O O . ILE A 1 158 ? 23.395 -17.074 -5.748 1.00 89.38 158 ILE A O 1
ATOM 1228 N N . ASN A 1 159 ? 22.323 -16.593 -7.660 1.00 90.88 159 ASN A N 1
ATOM 1229 C CA . ASN A 1 159 ? 21.111 -17.357 -7.362 1.00 90.88 159 ASN A CA 1
ATOM 1230 C C . ASN A 1 159 ? 21.423 -18.843 -7.111 1.00 90.88 159 ASN A C 1
ATOM 1232 O O . ASN A 1 159 ? 20.887 -19.427 -6.170 1.00 90.88 159 ASN A O 1
ATOM 1236 N N . GLY A 1 160 ? 22.322 -19.434 -7.906 1.00 91.31 160 GLY A N 1
ATOM 1237 C CA . GLY A 1 160 ? 22.760 -20.824 -7.755 1.00 91.31 160 GLY A CA 1
ATOM 1238 C C . GLY A 1 160 ? 23.454 -21.121 -6.423 1.00 91.31 160 GLY A C 1
ATOM 1239 O O . GLY A 1 160 ? 23.309 -22.224 -5.903 1.00 91.31 160 GLY A O 1
ATOM 1240 N N . ILE A 1 161 ? 24.147 -20.138 -5.840 1.00 90.38 161 ILE A N 1
ATOM 1241 C CA . ILE A 1 161 ? 24.796 -20.258 -4.523 1.00 90.38 161 ILE A CA 1
ATOM 1242 C C . ILE A 1 161 ? 23.763 -20.059 -3.407 1.00 90.38 161 ILE A C 1
ATOM 1244 O O . ILE A 1 161 ? 23.649 -20.865 -2.485 1.00 90.38 161 ILE A O 1
ATOM 1248 N N . ILE A 1 162 ? 22.975 -18.987 -3.496 1.00 91.62 162 ILE A N 1
ATOM 1249 C CA . ILE A 1 162 ? 22.118 -18.542 -2.394 1.00 91.62 162 ILE A CA 1
ATOM 1250 C C . ILE A 1 162 ? 20.861 -19.398 -2.248 1.00 91.62 162 ILE A C 1
ATOM 1252 O O . ILE A 1 162 ? 20.492 -19.770 -1.131 1.00 91.62 162 ILE A O 1
ATOM 1256 N N . SER A 1 163 ? 20.172 -19.696 -3.352 1.00 91.38 163 SER A N 1
ATOM 1257 C CA . SER A 1 163 ? 18.848 -20.321 -3.297 1.00 91.38 163 SER A CA 1
ATOM 1258 C C . SER A 1 163 ? 18.833 -21.689 -2.603 1.00 91.38 163 SER A C 1
ATOM 1260 O O . SER A 1 163 ? 17.933 -21.915 -1.790 1.00 91.38 163 SER A O 1
ATOM 1262 N N . PRO A 1 164 ? 19.797 -22.602 -2.840 1.00 92.94 164 PRO A N 1
ATOM 1263 C CA . PRO A 1 164 ? 19.867 -23.871 -2.114 1.00 92.94 164 PRO A CA 1
ATOM 1264 C C . PRO A 1 164 ? 20.122 -23.698 -0.610 1.00 92.94 164 PRO A C 1
ATOM 1266 O O . PRO A 1 164 ? 19.500 -24.381 0.202 1.00 92.94 164 PRO A O 1
ATOM 1269 N N . LEU A 1 165 ? 20.999 -22.766 -0.225 1.00 91.00 165 LEU A N 1
ATOM 1270 C CA . LEU A 1 165 ? 21.392 -22.553 1.172 1.00 91.00 165 LEU A CA 1
ATOM 1271 C C . LEU A 1 165 ? 20.271 -21.911 1.997 1.00 91.00 165 LEU A C 1
ATOM 1273 O O . LEU A 1 165 ? 20.005 -22.341 3.122 1.00 91.00 165 LEU A O 1
ATOM 1277 N N . VAL A 1 166 ? 19.548 -20.950 1.415 1.00 86.12 166 VAL A N 1
ATOM 1278 C CA . VAL A 1 166 ? 18.351 -20.367 2.042 1.00 86.12 166 VAL A CA 1
ATOM 1279 C C . VAL A 1 166 ? 17.244 -21.413 2.180 1.00 86.12 166 VAL A C 1
ATOM 1281 O O . VAL A 1 166 ? 16.627 -21.507 3.239 1.00 86.12 166 VAL A O 1
ATOM 1284 N N . LYS A 1 167 ? 17.034 -22.269 1.168 1.00 84.31 167 LYS A N 1
ATOM 1285 C CA . LYS A 1 167 ? 16.077 -23.392 1.253 1.00 84.31 167 LYS A CA 1
ATOM 1286 C C . LYS A 1 167 ? 16.462 -24.426 2.319 1.00 84.31 167 LYS A C 1
ATOM 1288 O O . LYS A 1 167 ? 15.578 -25.060 2.886 1.00 84.31 167 LYS A O 1
ATOM 1293 N N . ASN A 1 168 ? 17.750 -24.538 2.643 1.00 87.06 168 ASN A N 1
ATOM 1294 C CA . ASN A 1 168 ? 18.265 -25.320 3.771 1.00 87.06 168 ASN A CA 1
ATOM 1295 C C . ASN A 1 168 ? 18.209 -24.572 5.120 1.00 87.06 168 ASN A C 1
ATOM 1297 O O . ASN A 1 168 ? 18.725 -25.063 6.122 1.00 87.06 168 ASN A O 1
ATOM 1301 N N . GLY A 1 169 ? 17.570 -23.400 5.169 1.00 77.06 169 GLY A N 1
ATOM 1302 C CA . GLY A 1 169 ? 17.303 -22.652 6.396 1.00 77.06 169 GLY A CA 1
ATOM 1303 C C . GLY A 1 169 ? 18.401 -21.674 6.817 1.00 77.06 169 GLY A C 1
ATOM 1304 O O . GLY A 1 169 ? 18.303 -21.101 7.904 1.00 77.06 169 GLY A O 1
ATOM 1305 N N . GLN A 1 170 ? 19.432 -21.446 5.997 1.00 81.56 170 GLN A N 1
ATOM 1306 C CA . GLN A 1 170 ? 20.450 -20.439 6.300 1.00 81.56 170 GLN A CA 1
ATOM 1307 C C . GLN A 1 170 ? 19.936 -19.018 6.028 1.00 81.56 170 GLN A C 1
ATOM 1309 O O . GLN A 1 170 ? 19.175 -18.767 5.093 1.00 81.56 170 GLN A O 1
ATOM 1314 N N . SER A 1 171 ? 20.354 -18.056 6.856 1.00 82.44 171 SER A N 1
ATOM 1315 C CA . SER A 1 171 ? 20.048 -16.642 6.610 1.00 82.44 171 SER A CA 1
ATOM 1316 C C . SER A 1 171 ? 20.965 -16.062 5.532 1.00 82.44 171 SER A C 1
ATOM 1318 O O . SER A 1 171 ? 22.119 -16.469 5.428 1.00 82.44 171 SER A O 1
ATOM 1320 N N . LEU A 1 172 ? 20.490 -15.060 4.783 1.00 84.19 172 LEU A N 1
ATOM 1321 C CA . LEU A 1 172 ? 21.331 -14.346 3.811 1.00 84.19 172 LEU A CA 1
ATOM 1322 C C . LEU A 1 172 ? 22.591 -13.750 4.443 1.00 84.19 172 LEU A C 1
ATOM 1324 O O . LEU A 1 172 ? 23.622 -13.707 3.788 1.00 84.19 172 LEU A O 1
ATOM 1328 N N . HIS A 1 173 ? 22.512 -13.325 5.705 1.00 84.94 173 HIS A N 1
ATOM 1329 C CA . HIS A 1 173 ? 23.665 -12.819 6.442 1.00 84.94 173 HIS A CA 1
ATOM 1330 C C . H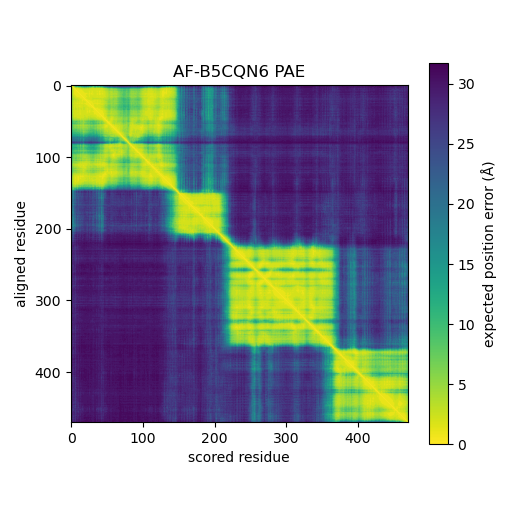IS A 1 173 ? 24.739 -13.898 6.627 1.00 84.94 173 HIS A C 1
ATOM 1332 O O . HIS A 1 173 ? 25.907 -13.661 6.344 1.00 84.94 173 HIS A O 1
ATOM 1338 N N . GLN A 1 174 ? 24.331 -15.100 7.047 1.00 80.56 174 GLN A N 1
ATOM 1339 C CA . GLN A 1 174 ? 25.240 -16.234 7.224 1.00 80.56 174 GLN A CA 1
ATOM 1340 C C . GLN A 1 174 ? 25.888 -16.631 5.893 1.00 80.56 174 GLN A C 1
ATOM 1342 O O . GLN A 1 174 ? 27.106 -16.703 5.796 1.00 80.56 174 GLN A O 1
ATOM 1347 N N . ILE A 1 175 ? 25.068 -16.787 4.848 1.00 87.00 175 ILE A N 1
ATOM 1348 C CA . ILE A 1 175 ? 25.536 -17.136 3.500 1.00 87.00 175 ILE A CA 1
ATOM 1349 C C . ILE A 1 175 ? 26.512 -16.079 2.978 1.00 87.00 175 ILE A C 1
ATOM 1351 O O . ILE A 1 175 ? 27.523 -16.412 2.371 1.00 87.00 175 ILE A O 1
ATOM 1355 N N . TYR A 1 176 ? 26.221 -14.800 3.222 1.00 88.38 176 TYR A N 1
ATOM 1356 C CA . TYR A 1 176 ? 27.093 -13.706 2.819 1.00 88.38 176 TYR A CA 1
ATOM 1357 C C . TYR A 1 176 ? 28.468 -13.777 3.489 1.00 88.38 176 TYR A C 1
ATOM 1359 O O . TYR A 1 176 ? 29.468 -13.562 2.812 1.00 88.38 176 TYR A O 1
ATOM 1367 N N . LEU A 1 177 ? 28.528 -14.079 4.789 1.00 84.62 177 LEU A N 1
ATOM 1368 C CA . LEU A 1 177 ? 29.796 -14.207 5.510 1.00 84.62 177 LEU A CA 1
ATOM 1369 C C . LEU A 1 177 ? 30.616 -15.408 5.024 1.00 84.62 177 LEU A C 1
ATOM 1371 O O . LEU A 1 177 ? 31.829 -15.281 4.877 1.00 84.62 177 LEU A O 1
ATOM 1375 N N . ASP A 1 178 ? 29.956 -16.531 4.741 1.00 86.31 178 ASP A N 1
ATOM 1376 C CA . ASP A 1 178 ? 30.622 -17.778 4.347 1.00 86.31 178 ASP A CA 1
ATOM 1377 C C . ASP A 1 178 ? 31.061 -17.781 2.870 1.00 86.31 178 ASP A C 1
ATOM 1379 O O . ASP A 1 178 ? 32.015 -18.467 2.512 1.00 86.31 178 ASP A O 1
ATOM 1383 N N . HIS A 1 179 ? 30.404 -16.986 2.016 1.00 87.19 179 HIS A N 1
ATOM 1384 C CA . HIS A 1 179 ? 30.635 -16.952 0.566 1.00 87.19 179 HIS A CA 1
ATOM 1385 C C . HIS A 1 179 ? 30.980 -15.552 0.034 1.00 87.19 179 HIS A C 1
ATOM 1387 O O . HIS A 1 179 ? 30.713 -15.250 -1.130 1.00 87.19 179 HIS A O 1
ATOM 1393 N N . VAL A 1 180 ? 31.554 -14.666 0.854 1.00 84.88 180 VAL A N 1
ATOM 1394 C CA . VAL A 1 180 ? 31.778 -13.255 0.475 1.00 84.88 180 VAL A CA 1
ATOM 1395 C C . VAL A 1 180 ? 32.586 -13.106 -0.823 1.00 84.88 180 VAL A C 1
ATOM 1397 O O . VAL A 1 180 ? 32.207 -12.329 -1.706 1.00 84.88 180 VAL A O 1
ATOM 1400 N N . ASP A 1 181 ? 33.639 -13.913 -0.970 1.00 83.06 181 ASP A N 1
ATOM 1401 C CA . ASP A 1 181 ? 34.551 -13.895 -2.118 1.00 83.06 181 ASP A CA 1
ATOM 1402 C C . ASP A 1 181 ? 33.917 -14.504 -3.374 1.00 83.06 181 ASP A C 1
ATOM 1404 O O . ASP A 1 181 ? 34.239 -14.116 -4.494 1.00 83.06 181 ASP A O 1
ATOM 1408 N N . GLU A 1 182 ? 32.974 -15.433 -3.210 1.00 82.44 182 GLU A N 1
ATOM 1409 C CA . GLU A 1 182 ? 32.231 -16.016 -4.326 1.00 82.44 182 GLU A CA 1
ATOM 1410 C C . GLU A 1 182 ? 31.099 -15.085 -4.774 1.00 82.44 182 GLU A C 1
ATOM 1412 O O . GLU A 1 182 ? 30.834 -14.939 -5.966 1.00 82.44 182 GLU A O 1
ATOM 1417 N N . LEU A 1 183 ? 30.422 -14.417 -3.841 1.00 84.50 183 LEU A N 1
ATOM 1418 C CA . LEU A 1 183 ? 29.261 -13.575 -4.125 1.00 84.50 183 LEU A CA 1
ATOM 1419 C C . LEU A 1 183 ? 29.643 -12.258 -4.806 1.00 84.50 183 LEU A C 1
ATOM 1421 O O . LEU A 1 183 ? 28.874 -11.771 -5.638 1.00 84.50 183 LEU A O 1
ATOM 1425 N N . MET A 1 184 ? 30.820 -11.700 -4.494 1.00 81.06 184 MET A N 1
ATOM 1426 C CA . MET A 1 184 ? 31.376 -10.483 -5.116 1.00 81.06 184 MET A CA 1
ATOM 1427 C C . MET A 1 184 ? 30.422 -9.269 -5.096 1.00 81.06 184 MET A C 1
ATOM 1429 O O . MET A 1 184 ? 30.513 -8.360 -5.923 1.00 81.06 184 MET A O 1
ATOM 1433 N N . CYS A 1 185 ? 29.483 -9.235 -4.152 1.00 79.19 185 CYS A N 1
ATOM 1434 C CA . CYS A 1 185 ? 28.519 -8.155 -3.968 1.00 79.19 185 CYS A CA 1
ATOM 1435 C C . CYS A 1 185 ? 28.199 -7.985 -2.483 1.00 79.19 185 CYS A C 1
ATOM 1437 O O . CYS A 1 185 ? 28.465 -8.873 -1.689 1.00 79.19 185 CYS A O 1
ATOM 1439 N N . SER A 1 186 ? 27.642 -6.838 -2.091 1.00 80.00 186 SER A N 1
ATOM 1440 C CA . SER A 1 186 ? 27.339 -6.574 -0.679 1.00 80.00 186 SER A CA 1
ATOM 1441 C C . SER A 1 186 ? 26.129 -7.370 -0.181 1.00 80.00 186 SER A C 1
ATOM 1443 O O . SER A 1 186 ? 25.199 -7.613 -0.948 1.00 80.00 186 SER A O 1
ATOM 1445 N N . GLU A 1 187 ? 26.057 -7.647 1.124 1.00 81.06 187 GLU A N 1
ATOM 1446 C CA . GLU A 1 187 ? 24.879 -8.270 1.754 1.00 81.06 187 GLU A CA 1
ATOM 1447 C C . GLU A 1 187 ? 23.573 -7.535 1.392 1.00 81.06 187 GLU A C 1
ATOM 1449 O O . GLU A 1 187 ? 22.558 -8.142 1.054 1.00 81.06 187 GLU A O 1
ATOM 1454 N N . LYS A 1 188 ? 23.614 -6.197 1.377 1.00 78.00 188 LYS A N 1
ATOM 1455 C CA . LYS A 1 188 ? 22.483 -5.350 0.976 1.00 78.00 188 LYS A CA 1
ATOM 1456 C C . LYS A 1 188 ? 22.015 -5.637 -0.455 1.00 78.00 188 LYS A C 1
ATOM 1458 O O . LYS A 1 188 ? 20.818 -5.584 -0.724 1.00 78.00 188 LYS A O 1
ATOM 1463 N N . THR A 1 189 ? 22.941 -5.934 -1.364 1.00 80.12 189 THR A N 1
ATOM 1464 C CA . THR A 1 189 ? 22.636 -6.289 -2.755 1.00 80.12 189 THR A CA 1
ATOM 1465 C C . THR A 1 189 ? 21.818 -7.577 -2.821 1.00 80.12 189 THR A C 1
ATOM 1467 O O . THR A 1 189 ? 20.846 -7.634 -3.567 1.00 80.12 189 THR A O 1
ATOM 1470 N N . LEU A 1 190 ? 22.133 -8.567 -1.982 1.00 83.69 190 LEU A N 1
ATOM 1471 C CA . LEU A 1 190 ? 21.391 -9.830 -1.921 1.00 83.69 190 LEU A CA 1
ATOM 1472 C C . LEU A 1 190 ? 19.937 -9.611 -1.502 1.00 83.69 190 LEU A C 1
ATOM 1474 O O . LEU A 1 190 ? 19.022 -10.102 -2.162 1.00 83.69 190 LEU A O 1
ATOM 1478 N N . TYR A 1 191 ? 19.712 -8.811 -0.454 1.00 82.12 191 TYR A N 1
ATOM 1479 C CA . TYR A 1 191 ? 18.357 -8.447 -0.028 1.00 82.12 191 TYR A CA 1
ATOM 1480 C C . TYR A 1 191 ? 17.597 -7.687 -1.118 1.00 82.12 191 TYR A C 1
ATOM 1482 O O . TYR A 1 191 ? 16.428 -7.981 -1.359 1.00 82.12 191 TYR A O 1
ATOM 1490 N N . ASN A 1 192 ? 18.259 -6.757 -1.813 1.00 77.25 192 ASN A N 1
ATOM 1491 C CA . ASN A 1 192 ? 17.644 -6.034 -2.924 1.00 77.25 192 ASN A CA 1
ATOM 1492 C C . ASN A 1 192 ? 17.241 -6.979 -4.067 1.00 77.25 192 ASN A C 1
ATOM 1494 O O . ASN A 1 192 ? 16.185 -6.783 -4.659 1.00 77.25 192 ASN A O 1
ATOM 1498 N N . TYR A 1 193 ? 18.049 -7.998 -4.379 1.00 84.50 193 TYR A N 1
ATOM 1499 C CA . TYR A 1 193 ? 17.760 -8.939 -5.469 1.00 84.50 193 TYR A CA 1
ATOM 1500 C C . TYR A 1 193 ? 16.605 -9.879 -5.112 1.00 84.50 193 TYR A C 1
ATOM 1502 O O . TYR A 1 193 ? 15.752 -10.146 -5.960 1.00 84.50 193 TYR A O 1
ATOM 1510 N N . VAL A 1 194 ? 16.500 -10.295 -3.844 1.00 80.75 194 VAL A N 1
ATOM 1511 C CA . VAL A 1 194 ? 15.319 -11.016 -3.337 1.00 80.75 194 VAL A CA 1
ATOM 1512 C C . VAL A 1 194 ? 14.064 -10.138 -3.396 1.00 80.75 194 VAL A C 1
ATOM 1514 O O . VAL A 1 194 ? 13.008 -10.602 -3.831 1.00 80.75 194 VAL A O 1
ATOM 1517 N N . ASP A 1 195 ? 14.166 -8.862 -3.014 1.00 74.62 195 ASP A N 1
ATOM 1518 C CA . ASP A 1 195 ? 13.051 -7.905 -3.067 1.00 74.62 195 ASP A CA 1
ATOM 1519 C C . ASP A 1 195 ? 12.588 -7.606 -4.491 1.00 74.62 195 ASP A C 1
ATOM 1521 O O . ASP A 1 195 ? 11.385 -7.532 -4.752 1.00 74.62 195 ASP A O 1
ATOM 1525 N N . ALA A 1 196 ? 13.538 -7.510 -5.417 1.00 74.81 196 ALA A N 1
ATOM 1526 C CA . ALA A 1 196 ? 13.297 -7.366 -6.844 1.00 74.81 196 ALA A CA 1
ATOM 1527 C C . ALA A 1 196 ? 12.886 -8.676 -7.535 1.00 74.81 196 ALA A C 1
ATOM 1529 O O . ALA A 1 196 ? 12.682 -8.677 -8.746 1.00 74.81 196 ALA A O 1
ATOM 1530 N N . GLN A 1 197 ? 12.731 -9.777 -6.787 1.00 82.44 197 GLN A N 1
ATOM 1531 C CA . GLN A 1 197 ? 12.264 -11.069 -7.296 1.00 82.44 197 GLN A CA 1
ATOM 1532 C C . GLN A 1 197 ? 13.184 -11.721 -8.343 1.00 82.44 197 GLN A C 1
ATOM 1534 O O . GLN A 1 197 ? 12.711 -12.522 -9.151 1.00 82.44 197 GLN A O 1
ATOM 1539 N N . LEU A 1 198 ? 14.485 -11.422 -8.293 1.00 79.81 198 LEU A N 1
ATOM 1540 C CA . LEU A 1 198 ? 15.493 -11.899 -9.249 1.00 79.81 198 LEU A CA 1
ATOM 1541 C C . LEU A 1 198 ? 16.055 -13.291 -8.929 1.00 79.81 198 LEU A C 1
ATOM 1543 O O . LEU A 1 198 ? 16.749 -13.875 -9.755 1.00 79.81 198 LEU A O 1
ATOM 1547 N N . PHE A 1 199 ? 15.778 -13.814 -7.735 1.00 86.00 199 PHE A N 1
ATOM 1548 C CA . PHE A 1 199 ? 16.185 -15.149 -7.302 1.00 86.00 199 PHE A CA 1
ATOM 1549 C C . PHE A 1 199 ? 14.987 -16.099 -7.215 1.00 86.00 199 PHE A C 1
ATOM 1551 O O . PHE A 1 199 ? 13.832 -15.669 -7.093 1.00 86.00 199 PHE A O 1
ATOM 1558 N N . ASP A 1 200 ? 15.282 -17.401 -7.210 1.00 85.94 200 ASP A N 1
ATOM 1559 C CA . ASP A 1 200 ? 14.282 -18.459 -6.996 1.00 85.94 200 ASP A CA 1
ATOM 1560 C C . ASP A 1 200 ? 13.746 -18.474 -5.562 1.00 85.94 200 ASP A C 1
ATOM 1562 O O . ASP A 1 200 ? 12.725 -19.105 -5.282 1.00 85.94 200 ASP A O 1
ATOM 1566 N N . ILE A 1 201 ? 14.443 -17.793 -4.652 1.00 82.12 201 ILE A N 1
ATOM 1567 C CA . ILE A 1 201 ? 13.988 -17.517 -3.295 1.00 82.12 201 ILE A CA 1
ATOM 1568 C C . ILE A 1 201 ? 13.245 -16.185 -3.219 1.00 82.12 201 ILE A C 1
ATOM 1570 O O . ILE A 1 201 ? 13.566 -15.193 -3.876 1.00 82.12 201 ILE A O 1
ATOM 1574 N N . ARG A 1 202 ? 12.233 -16.161 -2.366 1.00 81.00 202 ARG A N 1
ATOM 1575 C CA . ARG A 1 202 ? 11.384 -15.015 -2.068 1.00 81.00 202 ARG A CA 1
ATOM 1576 C C . ARG A 1 202 ? 11.605 -14.570 -0.631 1.00 81.00 202 ARG A C 1
ATOM 1578 O O . ARG A 1 202 ? 12.149 -15.285 0.201 1.00 81.00 202 ARG A O 1
ATOM 1585 N N . ASN A 1 203 ? 11.071 -13.398 -0.301 1.00 72.38 203 ASN A N 1
ATOM 1586 C CA . ASN A 1 203 ? 11.061 -12.900 1.076 1.00 72.38 203 ASN A CA 1
ATOM 1587 C C . ASN A 1 203 ? 10.459 -13.888 2.095 1.00 72.38 203 ASN A C 1
ATOM 1589 O O . ASN A 1 203 ? 10.809 -13.820 3.267 1.00 72.38 203 ASN A O 1
ATOM 1593 N N . ILE A 1 204 ? 9.564 -14.783 1.660 1.00 70.94 204 ILE A N 1
ATOM 1594 C CA . ILE A 1 204 ? 8.967 -15.831 2.503 1.00 70.94 204 ILE A CA 1
ATOM 1595 C C . ILE A 1 204 ? 9.945 -16.956 2.862 1.00 70.94 204 ILE A C 1
ATOM 1597 O O . ILE A 1 204 ? 9.732 -17.629 3.865 1.00 70.94 204 ILE A O 1
ATOM 1601 N N . ASP A 1 205 ? 10.999 -17.137 2.067 1.00 72.88 205 ASP A N 1
ATOM 1602 C CA . ASP A 1 205 ? 12.012 -18.174 2.263 1.00 72.88 205 ASP A CA 1
ATOM 1603 C C . ASP A 1 205 ? 13.135 -17.693 3.198 1.00 72.88 205 ASP A C 1
ATOM 1605 O O . ASP A 1 205 ? 13.957 -18.488 3.641 1.00 72.88 205 ASP A O 1
ATOM 1609 N N . LEU A 1 206 ? 13.175 -16.392 3.527 1.00 74.31 206 LEU A N 1
ATOM 1610 C CA . LEU A 1 206 ? 14.189 -15.811 4.405 1.00 74.31 206 LEU A CA 1
ATOM 1611 C C . LEU A 1 206 ? 13.875 -16.098 5.886 1.00 74.31 206 LEU A C 1
ATOM 1613 O O . LEU A 1 206 ? 12.849 -15.627 6.384 1.00 74.31 206 LEU A O 1
ATOM 1617 N N . PRO A 1 207 ? 14.783 -16.752 6.641 1.00 61.28 207 PRO A N 1
ATOM 1618 C CA . PRO A 1 207 ? 14.556 -17.079 8.053 1.00 61.28 207 PRO A CA 1
ATOM 1619 C C . PRO A 1 207 ? 14.297 -15.856 8.949 1.00 61.28 207 PRO A C 1
ATOM 1621 O O . PRO A 1 207 ? 13.534 -15.942 9.910 1.00 61.28 207 PRO A O 1
ATOM 1624 N N . ARG A 1 208 ? 14.932 -14.708 8.650 1.00 55.84 208 ARG A N 1
ATOM 1625 C CA . ARG A 1 208 ? 14.706 -13.396 9.290 1.00 55.84 208 ARG A CA 1
ATOM 1626 C C . ARG A 1 208 ? 15.016 -12.270 8.297 1.00 55.84 208 ARG A C 1
ATOM 1628 O O . ARG A 1 208 ? 16.085 -12.275 7.695 1.00 55.84 208 ARG A O 1
ATOM 1635 N N . LYS A 1 209 ? 14.127 -11.276 8.166 1.00 55.75 209 LYS A N 1
ATOM 1636 C CA . LYS A 1 209 ? 14.351 -10.055 7.366 1.00 55.75 209 LYS A CA 1
ATOM 1637 C C . LYS A 1 209 ? 14.443 -8.824 8.272 1.00 55.75 209 LYS A C 1
ATOM 1639 O O . LYS A 1 209 ? 13.516 -8.544 9.028 1.00 55.75 209 LYS A O 1
ATOM 1644 N N . VAL A 1 210 ? 15.538 -8.069 8.180 1.00 47.78 210 VAL A N 1
ATOM 1645 C CA . VAL A 1 210 ? 15.754 -6.841 8.968 1.00 47.78 210 VAL A CA 1
ATOM 1646 C C . VAL A 1 210 ? 14.946 -5.677 8.368 1.00 47.78 210 VAL A C 1
ATOM 1648 O O . VAL A 1 210 ? 15.029 -5.422 7.168 1.00 47.78 210 VAL A O 1
ATOM 1651 N N . LYS A 1 211 ? 14.165 -4.950 9.185 1.00 48.06 211 LYS A N 1
ATOM 1652 C CA . LYS A 1 211 ? 13.432 -3.729 8.783 1.00 48.06 211 LYS A CA 1
ATOM 1653 C C . LYS A 1 211 ? 14.034 -2.490 9.452 1.00 48.06 211 LYS A C 1
ATOM 1655 O O . LYS A 1 211 ? 14.178 -2.457 10.671 1.00 48.06 211 LYS A O 1
ATOM 1660 N N . TYR A 1 212 ? 14.345 -1.449 8.675 1.00 43.03 212 TYR A N 1
ATOM 1661 C CA . TYR A 1 212 ? 14.800 -0.160 9.215 1.00 43.03 212 TYR A CA 1
ATOM 1662 C C . TYR A 1 212 ? 13.625 0.684 9.729 1.00 43.03 212 TYR A C 1
ATOM 1664 O O . TYR A 1 212 ? 12.581 0.775 9.084 1.00 43.03 212 TYR A O 1
ATOM 1672 N N . ARG A 1 213 ? 13.808 1.347 10.877 1.00 36.50 213 ARG A N 1
ATOM 1673 C CA . ARG A 1 213 ? 12.794 2.219 11.490 1.00 36.50 213 ARG A CA 1
ATOM 1674 C C . ARG A 1 213 ? 12.658 3.547 10.712 1.00 36.50 213 ARG A C 1
ATOM 1676 O O . ARG A 1 213 ? 13.679 4.187 10.454 1.00 36.50 213 ARG A O 1
ATOM 1683 N N . PRO A 1 214 ? 11.437 4.011 10.375 1.00 44.28 214 PRO A N 1
ATOM 1684 C CA . PRO A 1 214 ? 11.226 5.298 9.707 1.00 44.28 214 PRO A CA 1
ATOM 1685 C C . PRO A 1 214 ? 11.689 6.497 10.551 1.00 44.28 214 PRO A C 1
ATOM 1687 O O . PRO A 1 214 ? 11.593 6.485 11.780 1.00 44.28 214 PRO A O 1
ATOM 1690 N N . ARG A 1 215 ? 12.158 7.567 9.892 1.00 41.97 215 ARG A N 1
ATOM 1691 C CA . ARG A 1 215 ? 12.633 8.800 10.546 1.00 41.97 215 ARG A CA 1
ATOM 1692 C C . ARG A 1 215 ? 11.443 9.670 10.999 1.00 41.97 215 ARG A C 1
ATOM 1694 O O . ARG A 1 215 ? 10.578 10.002 10.193 1.00 41.97 215 ARG A O 1
ATOM 1701 N N . TYR A 1 216 ? 11.413 10.049 12.279 1.00 47.19 216 TYR A N 1
ATOM 1702 C CA . TYR A 1 216 ? 10.339 10.839 12.906 1.00 47.19 216 TYR A CA 1
ATOM 1703 C C . TYR A 1 216 ? 10.279 12.287 12.372 1.00 47.19 216 TYR A C 1
ATOM 1705 O O . TYR A 1 216 ? 11.304 12.968 12.329 1.00 47.19 216 TYR A O 1
ATOM 1713 N N . LYS A 1 217 ? 9.081 12.773 12.005 1.00 39.19 217 LYS A N 1
ATOM 1714 C CA . LYS A 1 217 ? 8.795 14.190 11.693 1.00 39.19 217 LYS A CA 1
ATOM 1715 C C . LYS A 1 217 ? 7.943 14.808 12.807 1.00 39.19 217 LYS A C 1
ATOM 1717 O O . LYS A 1 217 ? 6.976 14.196 13.249 1.00 39.19 217 LYS A O 1
ATOM 1722 N N . LYS A 1 218 ? 8.297 16.021 13.241 1.00 35.31 218 LYS A N 1
ATOM 1723 C CA . LYS A 1 218 ? 7.563 16.779 14.269 1.00 35.31 218 LYS A CA 1
ATOM 1724 C C . LYS A 1 218 ? 6.255 17.348 13.674 1.00 35.31 218 LYS A C 1
ATOM 1726 O O . LYS A 1 218 ? 6.337 17.920 12.590 1.00 35.31 218 LYS A O 1
ATOM 1731 N N . PRO A 1 219 ? 5.087 17.220 14.332 1.00 42.75 219 PRO A N 1
ATOM 1732 C CA . PRO A 1 219 ? 3.837 17.822 13.852 1.00 42.75 219 PRO A CA 1
ATOM 1733 C C . PRO A 1 219 ? 3.832 19.357 13.989 1.00 42.75 219 PRO A C 1
ATOM 1735 O O . PRO A 1 219 ? 4.395 19.886 14.948 1.00 42.75 219 PRO A O 1
ATOM 1738 N N . GLU A 1 220 ? 3.170 20.055 13.056 1.00 39.88 220 GLU A N 1
ATOM 1739 C CA . GLU A 1 220 ? 3.115 21.531 12.968 1.00 39.88 220 GLU A CA 1
ATOM 1740 C C . GLU A 1 220 ? 2.048 22.191 13.864 1.00 39.88 220 GLU A C 1
ATOM 1742 O O . GLU A 1 220 ? 2.181 23.365 14.199 1.00 39.88 220 GLU A O 1
ATOM 1747 N N . PHE A 1 221 ? 1.028 21.459 14.328 1.00 45.75 221 PHE A N 1
ATOM 1748 C CA . PHE A 1 221 ? -0.038 22.010 15.176 1.00 45.75 221 PHE A CA 1
ATOM 1749 C C . PHE A 1 221 ? 0.128 21.608 16.650 1.00 45.75 221 PHE A C 1
ATOM 1751 O O . PHE A 1 221 ? 0.077 20.427 16.998 1.00 45.75 221 PHE A O 1
ATOM 1758 N N . LYS A 1 222 ? 0.292 22.597 17.539 1.00 46.81 222 LYS A N 1
ATOM 1759 C CA . LYS A 1 222 ? 0.151 22.415 18.993 1.00 46.81 222 LYS A CA 1
ATOM 1760 C C . LYS A 1 222 ? -1.309 22.652 19.378 1.00 46.81 222 LYS A C 1
ATOM 1762 O O . LYS A 1 222 ? -1.796 23.768 19.249 1.00 46.81 222 LYS A O 1
ATOM 1767 N N . VAL A 1 223 ? -1.977 21.615 19.879 1.00 55.72 223 VAL A N 1
ATOM 1768 C CA . VAL A 1 223 ? -3.282 21.735 20.549 1.00 55.72 223 VAL A CA 1
ATOM 1769 C C . VAL A 1 223 ? -3.139 22.686 21.745 1.00 55.72 223 VAL A C 1
ATOM 1771 O O . VAL A 1 223 ? -2.208 22.525 22.542 1.00 55.72 223 VAL A O 1
ATOM 1774 N N . ASP A 1 224 ? -4.031 23.674 21.859 1.00 61.41 224 ASP A N 1
ATOM 1775 C CA . ASP A 1 224 ? -4.090 24.573 23.014 1.00 61.41 224 ASP A CA 1
ATOM 1776 C C . ASP A 1 224 ? -4.359 23.755 24.283 1.00 61.41 224 ASP A C 1
ATOM 1778 O O . ASP A 1 224 ? -5.372 23.068 24.397 1.00 61.41 224 ASP A O 1
ATOM 1782 N N . ARG A 1 225 ? -3.440 23.804 25.251 1.00 64.94 225 ARG A N 1
ATOM 1783 C CA . ARG A 1 225 ? -3.572 23.046 26.505 1.00 64.94 225 ARG A CA 1
ATOM 1784 C C . ARG A 1 225 ? -4.706 23.579 27.384 1.00 64.94 225 ARG A C 1
ATOM 1786 O O . ARG A 1 225 ? -5.140 22.853 28.275 1.00 64.94 225 ARG A O 1
ATOM 1793 N N . GLY A 1 226 ? -5.203 24.792 27.119 1.00 69.62 226 GLY A N 1
ATOM 1794 C CA . GLY A 1 226 ? -6.327 25.394 27.836 1.00 69.62 226 GLY A CA 1
ATOM 1795 C C . GLY A 1 226 ? -7.620 24.579 27.759 1.00 69.62 226 GLY A C 1
ATOM 1796 O O . GLY A 1 226 ? -8.404 24.604 28.705 1.00 69.62 226 GLY A O 1
ATOM 1797 N N . CYS A 1 227 ? -7.821 23.778 26.703 1.00 74.56 227 CYS A N 1
ATOM 1798 C CA . CYS A 1 227 ? -9.001 22.910 26.584 1.00 74.56 227 CYS A CA 1
ATOM 1799 C C . CYS A 1 227 ? -9.081 21.805 27.658 1.00 74.56 227 CYS A C 1
ATOM 1801 O O . CYS A 1 227 ? -10.153 21.243 27.863 1.00 74.56 227 CYS A O 1
ATOM 1803 N N . ARG A 1 228 ? -7.977 21.511 28.363 1.00 75.00 228 ARG A N 1
ATOM 1804 C CA . ARG A 1 228 ? -7.876 20.410 29.340 1.00 75.00 228 ARG A CA 1
ATOM 1805 C C . ARG A 1 228 ? -8.153 20.810 30.782 1.00 75.00 228 ARG A C 1
ATOM 1807 O O . ARG A 1 228 ? -8.258 19.931 31.632 1.00 75.00 228 ARG A O 1
ATOM 1814 N N . ILE A 1 229 ? -8.210 22.108 31.066 1.00 82.12 229 ILE A N 1
ATOM 1815 C CA . ILE A 1 229 ? -8.469 22.597 32.420 1.00 82.12 229 ILE A CA 1
ATOM 1816 C C . ILE A 1 229 ? -9.849 22.069 32.845 1.00 82.12 229 ILE A C 1
ATOM 1818 O O . ILE A 1 229 ? -10.823 22.226 32.101 1.00 82.12 229 ILE A O 1
ATOM 1822 N N . ASP A 1 230 ? -9.882 21.377 33.986 1.00 87.00 230 ASP A N 1
ATOM 1823 C CA . ASP A 1 230 ? -11.041 20.678 34.566 1.00 87.00 230 ASP A CA 1
ATOM 1824 C C . ASP A 1 230 ? -11.628 19.531 33.716 1.00 87.00 230 ASP A C 1
ATOM 1826 O O . ASP A 1 230 ? -12.799 19.173 33.864 1.00 87.00 230 ASP A O 1
ATOM 1830 N N . ARG A 1 231 ? -10.840 18.966 32.788 1.00 90.62 231 ARG A N 1
ATOM 1831 C CA . ARG A 1 231 ? -11.256 17.874 31.881 1.00 90.62 231 ARG A CA 1
ATOM 1832 C C . ARG A 1 231 ? -10.247 16.728 31.800 1.00 90.62 231 ARG A C 1
ATOM 1834 O O . ARG A 1 231 ? -10.277 15.943 30.853 1.00 90.62 231 ARG A O 1
ATOM 1841 N N . SER A 1 232 ? -9.323 16.638 32.750 1.00 91.88 232 SER A N 1
ATOM 1842 C CA . SER A 1 232 ? -8.343 15.550 32.786 1.00 91.88 232 SER A CA 1
ATOM 1843 C C . SER A 1 232 ? -8.992 14.207 33.130 1.00 91.88 232 SER A C 1
ATOM 1845 O O . SER A 1 232 ? -10.121 14.150 33.624 1.00 91.88 232 SER A O 1
ATOM 1847 N N . TYR A 1 233 ? -8.258 13.111 32.936 1.00 91.38 233 TYR A N 1
ATOM 1848 C CA . TYR A 1 233 ? -8.718 11.797 33.379 1.00 91.38 233 TYR A CA 1
ATOM 1849 C C . TYR A 1 233 ? -8.907 11.733 34.906 1.00 91.38 233 TYR A C 1
ATOM 1851 O O . TYR A 1 233 ? -9.819 11.072 35.397 1.00 91.38 233 TYR A O 1
ATOM 1859 N N . ALA A 1 234 ? -8.110 12.483 35.672 1.00 91.12 234 ALA A N 1
ATOM 1860 C CA . ALA A 1 234 ? -8.310 12.615 37.114 1.00 91.12 234 ALA A CA 1
ATOM 1861 C C . ALA A 1 234 ? -9.640 13.321 37.448 1.00 91.12 234 ALA A C 1
ATOM 1863 O O . ALA A 1 234 ? -10.360 12.893 38.353 1.00 91.12 234 ALA A O 1
ATOM 1864 N N . ASP A 1 235 ? -10.011 14.355 36.686 1.00 92.88 235 ASP A N 1
ATOM 1865 C CA . ASP A 1 235 ? -11.302 15.041 36.838 1.00 92.88 235 ASP A CA 1
ATOM 1866 C C . ASP A 1 235 ? -12.471 14.123 36.468 1.00 92.88 235 ASP A C 1
ATOM 1868 O O . ASP A 1 235 ? -13.503 14.130 37.140 1.00 92.88 235 ASP A O 1
ATOM 1872 N N . PHE A 1 236 ? -12.287 13.281 35.448 1.00 94.25 236 PHE A N 1
ATOM 1873 C CA . PHE A 1 236 ? -13.239 12.238 35.073 1.00 94.25 236 PHE A CA 1
ATOM 1874 C C . PHE A 1 236 ? -13.461 11.235 36.209 1.00 94.25 236 PHE A C 1
ATOM 1876 O O . PHE A 1 236 ? -14.603 10.973 36.583 1.00 94.25 236 PHE A O 1
ATOM 1883 N N . GLN A 1 237 ? -12.387 10.723 36.817 1.00 92.81 237 GLN A N 1
ATOM 1884 C CA . GLN A 1 237 ? -12.488 9.811 37.960 1.00 92.81 237 GLN A CA 1
ATOM 1885 C C . GLN A 1 237 ? -13.177 10.470 39.158 1.00 92.81 237 GLN A C 1
ATOM 1887 O O . GLN A 1 237 ? -14.037 9.857 39.791 1.00 92.81 237 GLN A O 1
ATOM 1892 N N . LYS A 1 238 ? -12.856 11.738 39.443 1.00 93.38 238 LYS A N 1
ATOM 1893 C CA . LYS A 1 238 ? -13.531 12.519 40.487 1.00 93.38 238 LYS A CA 1
ATOM 1894 C C . LYS A 1 238 ? -15.023 12.690 40.187 1.00 93.38 238 LYS A C 1
ATOM 1896 O O . LYS A 1 238 ? -15.843 12.587 41.096 1.00 93.38 238 LYS A O 1
ATOM 1901 N N . TYR A 1 239 ? -15.378 12.934 38.926 1.00 92.94 239 TYR A N 1
ATOM 1902 C CA . TYR A 1 239 ? -16.765 13.079 38.496 1.00 92.94 239 TYR A CA 1
ATOM 1903 C C . TYR A 1 239 ? -17.557 11.776 38.656 1.00 92.94 239 TYR A C 1
ATOM 1905 O O . TYR A 1 239 ? -18.643 11.810 39.236 1.00 92.94 239 TYR A O 1
ATOM 1913 N N . LEU A 1 240 ? -16.996 10.643 38.217 1.00 91.44 240 LEU A N 1
ATOM 1914 C CA . LEU A 1 240 ? -17.605 9.321 38.389 1.00 91.44 240 LEU A CA 1
ATOM 1915 C C . LEU A 1 240 ? -17.725 8.923 39.862 1.00 91.44 240 LEU A C 1
ATOM 1917 O O . LEU A 1 240 ? -18.745 8.374 40.258 1.00 91.44 240 LEU A O 1
ATOM 1921 N N . GLY A 1 241 ? -16.735 9.260 40.695 1.00 90.69 241 GLY A N 1
ATOM 1922 C CA . GLY A 1 241 ? -16.817 9.039 42.141 1.00 90.69 241 GLY A CA 1
ATOM 1923 C C . GLY A 1 241 ? -17.987 9.781 42.799 1.00 90.69 241 GLY A C 1
ATOM 1924 O O . GLY A 1 241 ? -18.565 9.282 43.758 1.00 90.69 241 GLY A O 1
ATOM 1925 N N . ALA A 1 242 ? -18.368 10.945 42.264 1.00 92.25 242 ALA A N 1
ATOM 1926 C CA . ALA A 1 242 ? -19.540 11.698 42.712 1.00 92.25 242 ALA A CA 1
ATOM 1927 C C . ALA A 1 242 ? -20.859 11.245 42.049 1.00 92.25 242 ALA A C 1
ATOM 1929 O O . ALA A 1 242 ? -21.928 11.519 42.590 1.00 92.25 242 ALA A O 1
ATOM 1930 N N . HIS A 1 243 ? -20.797 10.573 40.895 1.00 90.56 243 HIS A N 1
ATOM 1931 C CA . HIS A 1 243 ? -21.958 10.147 40.104 1.00 90.56 243 HIS A CA 1
ATOM 1932 C C . HIS A 1 243 ? -21.768 8.705 39.585 1.00 90.56 243 HIS A C 1
ATOM 1934 O O . HIS A 1 243 ? -21.566 8.511 38.382 1.00 90.56 243 HIS A O 1
ATOM 1940 N N . PRO A 1 244 ? -21.821 7.689 40.465 1.00 87.12 244 PRO A N 1
ATOM 1941 C CA . PRO A 1 244 ? -21.459 6.309 40.123 1.00 87.12 244 PRO A CA 1
ATOM 1942 C C . PRO A 1 244 ? -22.375 5.659 39.075 1.00 87.12 244 PRO A C 1
ATOM 1944 O O . PRO A 1 244 ? -21.919 4.809 38.322 1.00 87.12 244 PRO A O 1
ATOM 1947 N N . GLU A 1 245 ? -23.630 6.100 38.977 1.00 86.69 245 GLU A N 1
ATOM 1948 C CA . GLU A 1 245 ? -24.628 5.608 38.008 1.00 86.69 245 GLU A CA 1
ATOM 1949 C C . GLU A 1 245 ? -24.493 6.255 36.613 1.00 86.69 245 GLU A C 1
ATOM 1951 O O . GLU A 1 245 ? -25.392 6.160 35.779 1.00 86.69 245 GLU A O 1
ATOM 1956 N N . THR A 1 246 ? -23.413 7.001 36.356 1.00 89.06 246 THR A N 1
ATOM 1957 C CA . THR A 1 246 ? -23.253 7.707 35.079 1.00 89.06 246 THR A CA 1
ATOM 1958 C C . THR A 1 246 ? -22.801 6.761 33.978 1.00 89.06 246 THR A C 1
ATOM 1960 O O . THR A 1 246 ? -21.680 6.254 34.012 1.00 89.06 246 THR A O 1
ATOM 1963 N N . THR A 1 247 ? -23.612 6.643 32.929 1.00 90.06 247 THR A N 1
ATOM 1964 C CA . THR A 1 247 ? -23.227 5.923 31.714 1.00 90.06 247 THR A CA 1
ATOM 1965 C C . THR A 1 247 ? -22.087 6.614 30.975 1.00 90.06 247 THR A C 1
ATOM 1967 O O . THR A 1 247 ? -22.090 7.825 30.757 1.00 90.06 247 THR A O 1
ATOM 1970 N N . ILE A 1 248 ? -21.098 5.833 30.546 1.00 93.50 248 ILE A N 1
ATOM 1971 C CA . ILE A 1 248 ? -19.905 6.349 29.871 1.00 93.50 248 ILE A CA 1
ATOM 1972 C C . ILE A 1 248 ? -20.020 6.109 28.367 1.00 93.50 248 ILE A C 1
ATOM 1974 O O . ILE A 1 248 ? -20.194 4.975 27.909 1.00 93.50 248 ILE A O 1
ATOM 1978 N N . VAL A 1 249 ? -19.832 7.176 27.592 1.00 95.81 249 VAL A N 1
ATOM 1979 C CA . VAL A 1 249 ? -19.638 7.099 26.144 1.00 95.81 249 VAL A CA 1
ATOM 1980 C C . VAL A 1 249 ? -18.162 7.312 25.835 1.00 95.81 249 VAL A C 1
ATOM 1982 O O . VAL A 1 249 ? -17.561 8.292 26.262 1.00 95.81 249 VAL A O 1
ATOM 1985 N N . GLN A 1 250 ? -17.556 6.398 25.089 1.00 96.00 250 GLN A N 1
ATOM 1986 C CA . GLN A 1 250 ? -16.184 6.537 24.606 1.00 96.00 250 GLN A CA 1
ATOM 1987 C C . GLN A 1 250 ? -16.196 7.034 23.163 1.00 96.00 250 GLN A C 1
ATOM 1989 O O . GLN A 1 250 ? -16.915 6.493 22.327 1.00 96.00 250 GLN A O 1
ATOM 1994 N N . MET A 1 251 ? -15.394 8.045 22.854 1.00 95.31 251 MET A N 1
ATOM 1995 C CA . MET A 1 251 ? -15.309 8.638 21.521 1.00 95.31 251 MET A CA 1
ATOM 1996 C C . MET A 1 251 ? -13.868 8.611 21.020 1.00 95.31 251 MET A C 1
ATOM 1998 O O . MET A 1 251 ? -12.935 8.775 21.803 1.00 95.31 251 MET A O 1
ATOM 2002 N N . ASP A 1 252 ? -13.689 8.357 19.724 1.00 93.25 252 ASP A N 1
ATOM 2003 C CA . ASP A 1 252 ? -12.367 8.341 19.097 1.00 93.25 252 ASP A CA 1
ATOM 2004 C C . ASP A 1 252 ? -12.435 8.433 17.564 1.00 93.25 252 ASP A C 1
ATOM 2006 O O . ASP A 1 252 ? -13.492 8.230 16.962 1.00 93.25 252 ASP A O 1
ATOM 2010 N N . SER A 1 253 ? -11.297 8.695 16.925 1.00 91.25 253 SER A N 1
ATOM 2011 C CA . SER A 1 253 ? -11.130 8.761 15.478 1.00 91.25 253 SER A CA 1
ATOM 2012 C C . SER A 1 253 ? -10.295 7.601 14.932 1.00 91.25 253 SER A C 1
ATOM 2014 O O . SER A 1 253 ? -9.083 7.515 15.134 1.00 91.25 253 SER A O 1
ATOM 2016 N N . VAL A 1 254 ? -10.887 6.773 14.071 1.00 88.06 254 VAL A N 1
ATOM 2017 C CA . VAL A 1 254 ? -10.114 5.844 13.236 1.00 88.06 254 VAL A CA 1
ATOM 2018 C C . VAL A 1 254 ? -9.628 6.585 11.994 1.00 88.06 254 VAL A C 1
ATOM 2020 O O . VAL A 1 254 ? -10.356 6.780 11.018 1.00 88.06 254 VAL A O 1
ATOM 2023 N N . ILE A 1 255 ? -8.359 6.993 12.014 1.00 81.31 255 ILE A N 1
ATOM 2024 C CA . ILE A 1 255 ? -7.712 7.614 10.852 1.00 81.31 255 ILE A CA 1
ATOM 2025 C C . ILE A 1 255 ? -7.423 6.544 9.788 1.00 81.31 255 ILE A C 1
ATOM 2027 O O . ILE A 1 255 ? -6.757 5.537 10.075 1.00 81.31 255 ILE A O 1
ATOM 2031 N N . GLY A 1 256 ? -7.912 6.781 8.567 1.00 72.69 256 GLY A N 1
ATOM 2032 C CA . GLY A 1 256 ? -7.586 6.008 7.369 1.00 72.69 256 GLY A CA 1
ATOM 2033 C C . GLY A 1 256 ? -6.236 6.428 6.779 1.00 72.69 256 GLY A C 1
ATOM 2034 O O . GLY A 1 256 ? -5.188 6.280 7.411 1.00 72.69 256 GLY A O 1
ATOM 2035 N N . ARG A 1 257 ? -6.246 6.974 5.556 1.00 67.56 257 ARG A N 1
ATOM 2036 C CA . ARG A 1 257 ? -5.058 7.592 4.943 1.00 67.56 257 ARG A CA 1
ATOM 2037 C C . ARG A 1 257 ? -4.760 8.928 5.629 1.00 67.56 257 ARG A C 1
ATOM 2039 O O . ARG A 1 257 ? -5.671 9.710 5.873 1.00 67.56 257 ARG A O 1
ATOM 2046 N N . VAL A 1 258 ? -3.484 9.224 5.877 1.00 62.78 258 VAL A N 1
ATOM 2047 C CA . VAL A 1 258 ? -3.061 10.555 6.347 1.00 62.78 258 VAL A CA 1
ATOM 2048 C C . VAL A 1 258 ? -3.522 11.615 5.337 1.00 62.78 258 VAL A C 1
ATOM 2050 O O . VAL A 1 258 ? -3.163 11.532 4.163 1.00 62.78 258 VAL A O 1
ATOM 2053 N N . GLY A 1 259 ? -4.340 12.572 5.788 1.00 65.19 259 GLY A N 1
ATOM 2054 C CA . GLY A 1 259 ? -4.959 13.598 4.937 1.00 65.19 259 GLY A CA 1
ATOM 2055 C C . GLY A 1 259 ? -6.186 13.136 4.136 1.00 65.19 259 GLY A C 1
ATOM 2056 O O . GLY A 1 259 ? -6.632 13.867 3.260 1.00 65.19 259 GLY A O 1
ATOM 2057 N N . GLY A 1 260 ? -6.707 11.932 4.393 1.00 72.38 260 GLY A N 1
ATOM 2058 C CA . GLY A 1 260 ? -7.942 11.413 3.799 1.00 72.38 260 GLY A CA 1
ATOM 2059 C C . GLY A 1 260 ? -9.086 11.291 4.809 1.00 72.38 260 GLY A C 1
ATOM 2060 O O . GLY A 1 260 ? -9.013 11.827 5.915 1.00 72.38 260 GLY A O 1
ATOM 2061 N N . LYS A 1 261 ? -10.125 10.537 4.427 1.00 82.50 261 LYS A N 1
ATOM 2062 C CA . LYS A 1 261 ? -11.306 10.298 5.267 1.00 82.50 261 LYS A CA 1
ATOM 2063 C C . LYS A 1 261 ? -10.947 9.604 6.588 1.00 82.50 261 LYS A C 1
ATOM 2065 O O . LYS A 1 261 ? -10.041 8.762 6.641 1.00 82.50 261 LYS A O 1
ATOM 2070 N N . CYS A 1 262 ? -11.700 9.910 7.636 1.00 88.44 262 CYS A N 1
ATOM 2071 C CA . CYS A 1 262 ? -11.607 9.271 8.947 1.00 88.44 262 CYS A CA 1
ATOM 2072 C C . CYS A 1 262 ? -12.991 8.832 9.437 1.00 88.44 262 CYS A C 1
ATOM 2074 O O . CYS A 1 262 ? -14.014 9.350 8.995 1.00 88.44 262 CYS A O 1
ATOM 2076 N N . LEU A 1 263 ? -13.032 7.857 10.343 1.00 90.75 263 LEU A N 1
ATOM 2077 C CA . LEU A 1 263 ? -14.264 7.459 11.025 1.00 90.75 263 LEU A CA 1
ATOM 2078 C C . LEU A 1 263 ? -14.260 8.056 12.430 1.00 90.75 263 LEU A C 1
ATOM 2080 O O . LEU A 1 263 ? -13.296 7.857 13.161 1.00 90.75 263 LEU A O 1
ATOM 2084 N N . LEU A 1 264 ? -15.315 8.772 12.814 1.00 94.69 264 LEU A N 1
ATOM 2085 C CA . LEU A 1 264 ? -15.600 9.053 14.221 1.00 94.69 264 LEU A CA 1
ATOM 2086 C C . LEU A 1 264 ? -16.367 7.864 14.791 1.00 94.69 264 LEU A C 1
ATOM 2088 O O . LEU A 1 264 ? -17.464 7.561 14.327 1.00 94.69 264 LEU A O 1
ATOM 2092 N N . THR A 1 265 ? -15.798 7.196 15.781 1.00 94.44 265 THR A N 1
ATOM 2093 C CA . THR A 1 265 ? -16.458 6.114 16.507 1.00 94.44 265 THR A CA 1
ATOM 2094 C C . THR A 1 265 ? -16.972 6.625 17.840 1.00 94.44 265 THR A C 1
ATOM 2096 O O . THR A 1 265 ? -16.220 7.243 18.593 1.00 94.44 265 THR A O 1
ATOM 2099 N N . ILE A 1 266 ? -18.232 6.331 18.137 1.00 96.00 266 ILE A N 1
ATOM 2100 C CA . ILE A 1 266 ? -18.907 6.654 19.393 1.00 96.00 266 ILE A CA 1
ATOM 2101 C C . ILE A 1 266 ? -19.397 5.336 19.978 1.00 96.00 266 ILE A C 1
ATOM 2103 O O . ILE A 1 266 ? -20.240 4.662 19.387 1.00 96.00 266 ILE A O 1
ATOM 2107 N N . HIS A 1 267 ? -18.842 4.949 21.115 1.00 95.19 267 HIS A N 1
ATOM 2108 C CA . HIS A 1 267 ? -19.076 3.664 21.744 1.00 95.19 267 HIS A CA 1
ATOM 2109 C C . HIS A 1 267 ? -19.796 3.820 23.081 1.00 95.19 267 HIS A C 1
ATOM 2111 O O . HIS A 1 267 ? -19.276 4.426 24.016 1.00 95.19 267 HIS A O 1
ATOM 2117 N N . PHE A 1 268 ? -20.981 3.231 23.169 1.00 93.75 268 PHE A N 1
ATOM 2118 C CA . PHE A 1 268 ? -21.764 3.120 24.389 1.00 93.75 268 PHE A CA 1
ATOM 2119 C C . PHE A 1 268 ? -21.325 1.857 25.129 1.00 93.75 268 PHE A C 1
ATOM 2121 O O . PHE A 1 268 ? -21.675 0.747 24.726 1.00 93.75 268 PHE A O 1
ATOM 2128 N N . VAL A 1 269 ? -20.540 2.028 26.195 1.00 88.44 269 VAL A N 1
ATOM 2129 C CA . VAL A 1 269 ? -19.836 0.919 26.863 1.00 88.44 269 VAL A CA 1
ATOM 2130 C C . VAL A 1 269 ? -20.813 -0.113 27.435 1.00 88.44 269 VAL A C 1
ATOM 2132 O O . VAL A 1 269 ? -20.639 -1.307 27.218 1.00 88.44 269 VAL A O 1
ATOM 2135 N N . GLU A 1 270 ? -21.880 0.335 28.099 1.00 86.56 270 GLU A N 1
ATOM 2136 C CA . GLU A 1 270 ? -22.856 -0.555 28.750 1.00 86.56 270 GLU A CA 1
ATOM 2137 C C . GLU A 1 270 ? -23.657 -1.413 27.763 1.00 86.56 270 GLU A C 1
ATOM 2139 O O . GLU A 1 270 ? -23.932 -2.579 28.030 1.00 86.56 270 GLU A O 1
ATOM 2144 N N . SER A 1 271 ? -24.015 -0.855 26.603 1.00 88.25 271 SER A N 1
ATOM 2145 C CA . SER A 1 271 ? -24.793 -1.571 25.584 1.00 88.25 271 SER A CA 1
ATOM 2146 C C . SER A 1 271 ? -23.922 -2.292 24.556 1.00 88.25 271 SER A C 1
ATOM 2148 O O . SER A 1 271 ? -24.448 -2.978 23.682 1.00 88.25 271 SER A O 1
ATOM 2150 N N . SER A 1 272 ? -22.596 -2.129 24.630 1.00 87.06 272 SER A N 1
ATOM 2151 C CA . SER A 1 272 ? -21.646 -2.599 23.615 1.00 87.06 272 SER A CA 1
ATOM 2152 C C . SER A 1 272 ? -21.973 -2.121 22.188 1.00 87.06 272 SER A C 1
ATOM 2154 O O . SER A 1 272 ? -21.538 -2.723 21.206 1.00 87.06 272 SER A O 1
ATOM 2156 N N . LEU A 1 273 ? -22.711 -1.014 22.047 1.00 90.38 273 LEU A N 1
ATOM 2157 C CA . LEU A 1 273 ? -23.063 -0.425 20.756 1.00 90.38 273 LEU A CA 1
ATOM 2158 C C . LEU A 1 273 ? -21.966 0.544 20.306 1.00 90.38 273 LEU A C 1
ATOM 2160 O O . LEU A 1 273 ? -21.572 1.439 21.052 1.00 90.38 273 LEU A O 1
ATOM 2164 N N . MET A 1 274 ? -21.481 0.408 19.072 1.00 91.69 274 MET A N 1
ATOM 2165 C CA . MET A 1 274 ? -20.588 1.387 18.446 1.00 91.69 274 MET A CA 1
ATOM 2166 C C . MET A 1 274 ? -21.248 1.984 17.206 1.00 91.69 274 MET A C 1
ATOM 2168 O O . MET A 1 274 ? -21.569 1.274 16.256 1.00 91.69 274 MET A O 1
ATOM 2172 N N . LEU A 1 275 ? -21.404 3.303 17.208 1.00 93.56 275 LEU A N 1
ATOM 2173 C CA . LEU A 1 275 ? -21.757 4.077 16.026 1.00 93.56 275 LEU A CA 1
ATOM 2174 C C . LEU A 1 275 ? -20.472 4.544 15.341 1.00 93.56 275 LEU A C 1
ATOM 2176 O O . LEU A 1 275 ? -19.520 4.940 16.013 1.00 93.56 275 LEU A O 1
ATOM 2180 N N . ALA A 1 276 ? -20.446 4.512 14.011 1.00 92.94 276 ALA A N 1
ATOM 2181 C CA . ALA A 1 276 ? -19.308 4.961 13.218 1.00 92.94 276 ALA A CA 1
ATOM 2182 C C . ALA A 1 276 ? -19.773 5.927 12.124 1.00 92.94 276 ALA A C 1
ATOM 2184 O O . ALA A 1 276 ? -20.588 5.569 11.275 1.00 92.94 276 ALA A O 1
ATOM 2185 N N . PHE A 1 277 ? -19.229 7.142 12.134 1.00 93.62 277 PHE A N 1
ATOM 2186 C CA . PHE A 1 277 ? -19.566 8.206 11.191 1.00 93.62 277 PHE A CA 1
ATOM 2187 C C . PHE A 1 277 ? -18.371 8.517 10.300 1.00 93.62 277 PHE A C 1
ATOM 2189 O O . PHE A 1 277 ? -17.283 8.825 10.789 1.00 93.62 277 PHE A O 1
ATOM 2196 N N . LEU A 1 278 ? -18.569 8.447 8.986 1.00 91.44 278 LEU A N 1
ATOM 2197 C CA . LEU A 1 278 ? -17.546 8.810 8.014 1.00 91.44 278 LEU A CA 1
ATOM 2198 C C . LEU A 1 278 ? -17.419 10.333 7.925 1.00 91.44 278 LEU A C 1
ATOM 2200 O O . LEU A 1 278 ? -18.410 11.027 7.724 1.00 91.44 278 LEU A O 1
ATOM 2204 N N . ARG A 1 279 ? -16.189 10.832 8.035 1.00 90.62 279 ARG A N 1
ATOM 2205 C CA . ARG A 1 279 ? -15.830 12.248 7.921 1.00 90.62 279 ARG A CA 1
ATOM 2206 C C . ARG A 1 279 ? -14.771 12.426 6.842 1.00 90.62 279 ARG A C 1
ATOM 2208 O O . ARG A 1 279 ? -13.875 11.592 6.700 1.00 90.62 279 ARG A O 1
ATOM 2215 N N . ASP A 1 280 ? -14.844 13.528 6.103 1.00 85.12 280 ASP A N 1
ATOM 2216 C CA . ASP A 1 280 ? -13.898 13.810 5.016 1.00 85.12 280 ASP A CA 1
ATOM 2217 C C . ASP A 1 280 ? -12.571 14.416 5.497 1.00 85.12 280 ASP A C 1
ATOM 2219 O O . ASP A 1 280 ? -11.565 14.322 4.794 1.00 85.12 280 ASP A O 1
ATOM 2223 N N . ALA A 1 281 ? -12.535 14.976 6.709 1.00 84.81 281 ALA A N 1
ATOM 2224 C CA . ALA A 1 281 ? -11.336 15.552 7.309 1.00 84.81 281 ALA A CA 1
ATOM 2225 C C . ALA A 1 281 ? -11.274 15.267 8.815 1.00 84.81 281 ALA A C 1
ATOM 2227 O O . ALA A 1 281 ? -12.300 15.258 9.491 1.00 84.81 281 ALA A O 1
ATOM 2228 N N . ASN A 1 282 ? -10.066 15.086 9.363 1.00 88.00 282 ASN A N 1
ATOM 2229 C CA . ASN A 1 282 ? -9.876 14.906 10.805 1.00 88.00 282 ASN A CA 1
ATOM 2230 C C . ASN A 1 282 ? -9.712 16.255 11.523 1.00 88.00 282 ASN A C 1
ATOM 2232 O O . ASN A 1 282 ? -8.607 16.626 11.918 1.00 88.00 282 ASN A O 1
ATOM 2236 N N . THR A 1 283 ? -10.802 17.017 11.641 1.00 90.19 283 THR A N 1
ATOM 2237 C CA . THR A 1 283 ? -10.810 18.359 12.254 1.00 90.19 283 THR A CA 1
ATOM 2238 C C . THR A 1 283 ? -11.852 18.474 13.363 1.00 90.19 283 THR A C 1
ATOM 2240 O O . THR A 1 283 ? -12.820 17.719 13.391 1.00 90.19 283 THR A O 1
ATOM 2243 N N . SER A 1 284 ? -11.691 19.460 14.249 1.00 90.38 284 SER A N 1
ATOM 2244 C CA . SER A 1 284 ? -12.655 19.722 15.328 1.00 90.38 284 SER A CA 1
ATOM 2245 C C . SER A 1 284 ? -14.053 20.080 14.812 1.00 90.38 284 SER A C 1
ATOM 2247 O O . SER A 1 284 ? -15.045 19.539 15.292 1.00 90.38 284 SER A O 1
ATOM 2249 N N . ALA A 1 285 ? -14.133 20.878 13.741 1.00 90.88 285 ALA A N 1
ATOM 2250 C CA . ALA A 1 285 ? -15.400 21.211 13.086 1.00 90.88 285 ALA A CA 1
ATOM 2251 C C . ALA A 1 285 ? -16.173 19.957 12.638 1.00 90.88 285 ALA A C 1
ATOM 2253 O O . ALA A 1 285 ? -17.347 19.813 12.961 1.00 90.88 285 ALA A O 1
ATOM 2254 N N . SER A 1 286 ? -15.487 18.999 12.003 1.00 92.38 286 SER A N 1
ATOM 2255 C CA . SER A 1 286 ? -16.122 17.759 11.534 1.00 92.38 286 SER A CA 1
ATOM 2256 C C . SER A 1 286 ? -16.659 16.867 12.664 1.00 92.38 286 SER A C 1
ATOM 2258 O O . SER A 1 286 ? -17.586 16.095 12.450 1.00 92.38 286 SER A O 1
ATOM 2260 N N . VAL A 1 287 ? -16.078 16.937 13.871 1.00 94.62 287 VAL A N 1
ATOM 2261 C CA . VAL A 1 287 ? -16.607 16.227 15.049 1.00 94.62 287 VAL A CA 1
ATOM 2262 C C . VAL A 1 287 ? -17.862 16.932 15.551 1.00 94.62 287 VAL A C 1
ATOM 2264 O O . VAL A 1 287 ? -18.877 16.283 15.791 1.00 94.62 287 VAL A O 1
ATOM 2267 N N . ILE A 1 288 ? -17.806 18.261 15.671 1.00 94.44 288 ILE A N 1
ATOM 2268 C CA . ILE A 1 288 ? -18.919 19.092 16.150 1.00 94.44 288 ILE A CA 1
ATOM 2269 C C . ILE A 1 288 ? -20.155 18.927 15.258 1.00 94.44 288 ILE A C 1
ATOM 2271 O O . ILE A 1 288 ? -21.259 18.810 15.781 1.00 94.44 288 ILE A O 1
ATOM 2275 N N . GLU A 1 289 ? -19.979 18.849 13.937 1.00 94.69 289 GLU A N 1
ATOM 2276 C CA . GLU A 1 289 ? -21.065 18.576 12.985 1.00 94.69 289 GLU A CA 1
ATOM 2277 C C . GLU A 1 289 ? -21.809 17.273 13.309 1.00 94.69 289 GLU A C 1
ATOM 2279 O O . GLU A 1 289 ? -23.038 17.267 13.363 1.00 94.69 289 GLU A O 1
ATOM 2284 N N . ILE A 1 290 ? -21.084 16.186 13.600 1.00 95.94 290 ILE A N 1
ATOM 2285 C CA . ILE A 1 290 ? -21.696 14.898 13.963 1.00 95.94 290 ILE A CA 1
ATOM 2286 C C . ILE A 1 290 ? -22.406 14.975 15.316 1.00 95.94 290 ILE A C 1
ATOM 2288 O O . ILE A 1 290 ? -23.502 14.436 15.462 1.00 95.94 290 ILE A O 1
ATOM 2292 N N . ILE A 1 291 ? -21.822 15.657 16.305 1.00 95.69 291 ILE A N 1
ATOM 2293 C CA . ILE A 1 291 ? -22.471 15.831 17.611 1.00 95.69 291 ILE A CA 1
ATOM 2294 C C . ILE A 1 291 ? -23.752 16.668 17.475 1.00 95.69 291 ILE A C 1
ATOM 2296 O O . ILE A 1 291 ? -24.766 16.320 18.073 1.00 95.69 291 ILE A O 1
ATOM 2300 N N . ASN A 1 292 ? -23.739 17.727 16.663 1.00 94.38 292 ASN A N 1
ATOM 2301 C CA . ASN A 1 292 ? -24.926 18.538 16.385 1.00 94.38 292 ASN A CA 1
ATOM 2302 C C . ASN A 1 292 ? -26.010 17.734 15.665 1.00 94.38 292 ASN A C 1
ATOM 2304 O O . ASN A 1 292 ? -27.166 17.803 16.068 1.00 94.38 292 ASN A O 1
ATOM 2308 N N . LEU A 1 293 ? -25.631 16.927 14.670 1.00 94.81 293 LEU A N 1
ATOM 2309 C CA . LEU A 1 293 ? -26.551 16.022 13.983 1.00 94.81 293 LEU A CA 1
ATOM 2310 C C . LEU A 1 293 ? -27.204 15.038 14.963 1.00 94.81 293 LEU A C 1
ATOM 2312 O O . LEU A 1 293 ? -28.414 14.839 14.928 1.00 94.81 293 LEU A O 1
ATOM 2316 N N . LEU A 1 294 ? -26.417 14.425 15.851 1.00 95.12 294 LEU A N 1
ATOM 2317 C CA . LEU A 1 294 ? -26.940 13.506 16.865 1.00 95.12 294 LEU A CA 1
ATOM 2318 C C . LEU A 1 294 ? -27.895 14.204 17.835 1.00 95.12 294 LEU A C 1
ATOM 2320 O O . LEU A 1 294 ? -28.937 13.649 18.170 1.00 95.12 294 LEU A O 1
ATOM 2324 N N . ASP A 1 295 ? -27.553 15.411 18.278 1.00 93.12 295 ASP A N 1
ATOM 2325 C CA . ASP A 1 295 ? -28.379 16.212 19.181 1.00 93.12 295 ASP A CA 1
ATOM 2326 C C . ASP A 1 295 ? -29.712 16.626 18.539 1.00 93.12 295 ASP A C 1
ATOM 2328 O O . ASP A 1 295 ? -30.763 16.543 19.175 1.00 93.12 295 ASP A O 1
ATOM 2332 N N . GLU A 1 296 ? -29.684 17.001 17.259 1.00 92.88 296 GLU A N 1
ATOM 2333 C CA . GLU A 1 296 ? -30.874 17.328 16.471 1.00 92.88 296 GLU A CA 1
ATOM 2334 C C . GLU A 1 296 ? -31.778 16.104 16.275 1.00 92.88 296 GLU A C 1
ATOM 2336 O O . GLU A 1 296 ? -32.973 16.167 16.560 1.00 92.88 296 GLU A O 1
ATOM 2341 N N . VAL A 1 297 ? -31.208 14.970 15.849 1.00 95.25 297 VAL A N 1
ATOM 2342 C CA . VAL A 1 297 ? -31.963 13.741 15.547 1.00 95.25 297 VAL A CA 1
ATOM 2343 C C . VAL A 1 297 ? -32.555 13.103 16.805 1.00 95.25 297 VAL A C 1
ATOM 2345 O O . VAL A 1 297 ? -33.682 12.610 16.775 1.00 95.25 297 VAL A O 1
ATOM 2348 N N . LEU A 1 298 ? -31.812 13.084 17.914 1.00 94.31 298 LEU A N 1
ATOM 2349 C CA . LEU A 1 298 ? -32.268 12.479 19.172 1.00 94.31 298 LEU A CA 1
ATOM 2350 C C . LEU A 1 298 ? -33.174 13.421 19.975 1.00 94.31 298 LEU A C 1
ATOM 2352 O O . LEU A 1 298 ? -33.990 12.965 20.784 1.00 94.31 298 LEU A O 1
ATOM 2356 N N . GLY A 1 299 ? -33.016 14.729 19.773 1.00 92.81 299 GLY A N 1
ATOM 2357 C CA . GLY A 1 299 ? -33.618 15.768 20.590 1.00 92.81 299 GLY A CA 1
ATOM 2358 C C . GLY A 1 299 ? -32.923 15.930 21.946 1.00 92.81 299 GLY A C 1
ATOM 2359 O O . GLY A 1 299 ? -32.326 15.005 22.506 1.00 92.81 299 GLY A O 1
ATOM 2360 N N . ALA A 1 300 ? -33.056 17.127 22.526 1.00 90.62 300 ALA A N 1
ATOM 2361 C CA . ALA A 1 300 ? -32.251 17.549 23.673 1.00 90.62 300 ALA A CA 1
ATOM 2362 C C . ALA A 1 300 ? -32.359 16.629 24.904 1.00 90.62 300 ALA A C 1
ATOM 2364 O O . ALA A 1 300 ? -31.357 16.342 25.561 1.00 90.62 300 ALA A O 1
ATOM 2365 N N . LYS A 1 301 ? -33.572 16.153 25.222 1.00 90.81 301 LYS A N 1
ATOM 2366 C CA . LYS A 1 301 ? -33.815 15.290 26.389 1.00 90.81 301 LYS A CA 1
ATOM 2367 C C . LYS A 1 301 ? -33.130 13.930 26.232 1.00 90.81 301 LYS A C 1
ATOM 2369 O O . LYS A 1 301 ? -32.451 13.479 27.150 1.00 90.81 301 LYS A O 1
ATOM 2374 N N . THR A 1 302 ? -33.295 13.300 25.072 1.00 93.56 302 THR A N 1
ATOM 2375 C CA . THR A 1 302 ? -32.725 11.983 24.769 1.00 93.56 302 THR A CA 1
ATOM 2376 C C . THR A 1 302 ? -31.208 12.060 24.671 1.00 93.56 302 THR A C 1
ATOM 2378 O O . THR A 1 302 ? -30.521 11.229 25.256 1.00 93.56 302 THR A O 1
ATOM 2381 N N . PHE A 1 303 ? -30.676 13.090 24.002 1.00 94.62 303 PHE A N 1
ATOM 2382 C CA . PHE A 1 303 ? -29.233 13.290 23.892 1.00 94.62 303 PHE A CA 1
ATOM 2383 C C . PHE A 1 303 ? -28.586 13.435 25.273 1.00 94.62 303 PHE A C 1
ATOM 2385 O O . PHE A 1 303 ? -27.644 12.714 25.578 1.00 94.62 303 PHE A O 1
ATOM 2392 N N . ASN A 1 304 ? -29.133 14.293 26.143 1.00 92.06 304 ASN A N 1
ATOM 2393 C CA . ASN A 1 304 ? -28.604 14.476 27.500 1.00 92.06 304 ASN A CA 1
ATOM 2394 C C . ASN A 1 304 ? -28.593 13.168 28.308 1.00 92.06 304 ASN A C 1
ATOM 2396 O O . ASN A 1 304 ? -27.695 12.957 29.117 1.00 92.06 304 ASN A O 1
ATOM 2400 N N . SER A 1 305 ? -29.597 12.310 28.101 1.00 91.81 305 SER A N 1
ATOM 2401 C CA . SER A 1 305 ? -29.694 11.020 28.785 1.00 91.81 305 SER A CA 1
ATOM 2402 C C . SER A 1 305 ? -28.710 9.984 28.241 1.00 91.81 305 SER A C 1
ATOM 2404 O O . SER A 1 305 ? -28.228 9.163 29.011 1.00 91.81 305 SER A O 1
ATOM 2406 N N . LEU A 1 306 ? -28.441 9.986 26.932 1.00 93.06 306 LEU A N 1
ATOM 2407 C CA . LEU A 1 306 ? -27.562 9.011 26.277 1.00 93.06 306 LEU A CA 1
ATOM 2408 C C . LEU A 1 306 ? -26.083 9.409 26.326 1.00 93.06 306 LEU A C 1
ATOM 2410 O O . LEU A 1 306 ? -25.216 8.541 26.317 1.00 93.06 306 LEU A O 1
ATOM 2414 N N . PHE A 1 307 ? -25.793 10.709 26.382 1.00 94.94 307 PHE A N 1
ATOM 2415 C CA . PHE A 1 307 ? -24.442 11.270 26.369 1.00 94.94 307 PHE A CA 1
ATOM 2416 C C . PHE A 1 307 ? -24.140 12.079 27.639 1.00 94.94 307 PHE A C 1
ATOM 2418 O O . PHE A 1 307 ? -23.694 13.225 27.534 1.00 94.94 307 PHE A O 1
ATOM 2425 N N . PRO A 1 308 ? -24.356 11.549 28.855 1.00 93.25 308 PRO A N 1
ATOM 2426 C CA . PRO A 1 308 ? -24.100 12.328 30.064 1.00 93.25 308 PRO A CA 1
ATOM 2427 C C . PRO A 1 308 ? -22.605 12.666 30.193 1.00 93.25 308 PRO A C 1
ATOM 2429 O O . PRO A 1 308 ? -22.252 13.791 30.556 1.00 93.25 308 PRO A O 1
ATOM 2432 N N . VAL A 1 309 ? -21.729 11.729 29.808 1.00 95.56 309 VAL A N 1
ATOM 2433 C CA . VAL A 1 309 ? -20.276 11.906 29.763 1.00 95.56 309 VAL A CA 1
ATOM 2434 C C . VAL A 1 309 ? -19.683 11.273 28.507 1.00 95.56 309 VAL A C 1
ATOM 2436 O O . VAL A 1 309 ? -20.004 10.135 28.165 1.00 95.56 309 VAL A O 1
ATOM 2439 N N . ILE A 1 310 ? -18.765 11.999 27.865 1.00 96.00 310 ILE A N 1
ATOM 2440 C CA . ILE A 1 310 ? -17.939 11.519 26.759 1.00 96.00 310 ILE A CA 1
ATOM 2441 C C . ILE A 1 310 ? -16.467 11.503 27.187 1.00 96.00 310 ILE A C 1
ATOM 2443 O O . ILE A 1 310 ? -15.917 12.522 27.602 1.00 96.00 310 ILE A O 1
ATOM 2447 N N . LEU A 1 311 ? -15.815 10.353 27.046 1.00 95.44 311 LEU A N 1
ATOM 2448 C CA . LEU A 1 311 ? -14.381 10.172 27.254 1.00 95.44 311 LEU A CA 1
ATOM 2449 C C . LEU A 1 311 ? -13.678 10.013 25.901 1.00 95.44 311 LEU A C 1
ATOM 2451 O O . LEU A 1 311 ? -14.041 9.132 25.121 1.00 95.44 311 LEU A O 1
ATOM 2455 N N . THR A 1 312 ? -12.674 10.843 25.622 1.00 93.56 312 THR A N 1
ATOM 2456 C CA . THR A 1 312 ? -11.960 10.859 24.334 1.00 93.56 312 THR A CA 1
ATOM 2457 C C . THR A 1 312 ? -10.447 10.984 24.505 1.00 93.56 312 THR A C 1
ATOM 2459 O O . THR A 1 312 ? -9.946 11.242 25.600 1.00 93.56 312 THR A O 1
ATOM 2462 N N . ASP A 1 313 ? -9.694 10.783 23.426 1.00 90.12 313 ASP A N 1
ATOM 2463 C CA . ASP A 1 313 ? -8.247 10.981 23.420 1.00 90.12 313 ASP A CA 1
ATOM 2464 C C . ASP A 1 313 ? -7.853 12.468 23.277 1.00 90.12 313 ASP A C 1
ATOM 2466 O O . ASP A 1 313 ? -8.680 13.364 23.111 1.00 90.12 313 ASP A O 1
ATOM 2470 N N . ASN A 1 314 ? -6.550 12.741 23.331 1.00 85.06 314 ASN A N 1
ATOM 2471 C CA . ASN A 1 314 ? -5.996 14.091 23.208 1.00 85.06 314 ASN A CA 1
ATOM 2472 C C . ASN A 1 314 ? -5.838 14.577 21.752 1.00 85.06 314 ASN A C 1
ATOM 2474 O O . ASN A 1 314 ? -5.015 15.468 21.497 1.00 85.06 314 ASN A O 1
ATOM 2478 N N . GLY A 1 315 ? -6.565 13.981 20.806 1.00 84.56 315 GLY A N 1
ATOM 2479 C CA . GLY A 1 315 ? -6.526 14.315 19.391 1.00 84.56 315 GLY A CA 1
ATOM 2480 C C . GLY A 1 315 ? -6.862 15.780 19.109 1.00 84.56 315 GLY A C 1
ATOM 2481 O O . GLY A 1 315 ? -7.658 16.425 19.796 1.00 84.56 315 GLY A O 1
ATOM 2482 N N . SER A 1 316 ? -6.246 16.338 18.066 1.00 86.56 316 SER A N 1
ATOM 2483 C CA . SER A 1 316 ? -6.495 17.720 17.628 1.00 86.56 316 SER A CA 1
ATOM 2484 C C . SER A 1 316 ? -7.942 17.963 17.184 1.00 86.56 316 SER A C 1
ATOM 2486 O O . SER A 1 316 ? -8.443 19.083 17.270 1.00 86.56 316 SER A O 1
ATOM 2488 N N . GLU A 1 317 ? -8.629 16.919 16.740 1.00 88.56 317 GLU A N 1
ATOM 2489 C CA . GLU A 1 317 ? -10.048 16.899 16.398 1.00 88.56 317 GLU A CA 1
ATOM 2490 C C . GLU A 1 317 ? -10.971 17.046 17.615 1.00 88.56 317 GLU A C 1
ATOM 2492 O O . GLU A 1 317 ? -12.144 17.347 17.452 1.00 88.56 317 GLU A O 1
ATOM 2497 N N . PHE A 1 318 ? -10.459 16.897 18.835 1.00 90.56 318 PHE A N 1
ATOM 2498 C CA . PHE A 1 318 ? -11.234 17.065 20.065 1.00 90.56 318 PHE A CA 1
ATOM 2499 C C . PHE A 1 318 ? -10.864 18.352 20.808 1.00 90.56 318 PHE A C 1
ATOM 2501 O O . PHE A 1 318 ? -11.211 18.531 21.970 1.00 90.56 318 PHE A O 1
ATOM 2508 N N . SER A 1 319 ? -10.168 19.278 20.143 1.00 88.12 319 SER A N 1
ATOM 2509 C CA . SER A 1 319 ? -9.605 20.493 20.753 1.00 88.12 319 SER A CA 1
ATOM 2510 C C . SER A 1 319 ? -10.614 21.599 21.098 1.00 88.12 319 SER A C 1
ATOM 2512 O O . SER A 1 319 ? -10.219 22.597 21.699 1.00 88.12 319 SER A O 1
ATOM 2514 N N . ASN A 1 320 ? -11.902 21.450 20.757 1.00 89.44 320 ASN A N 1
ATOM 2515 C CA . ASN A 1 320 ? -12.943 22.439 21.067 1.00 89.44 320 ASN A CA 1
ATOM 2516 C C . ASN A 1 320 ? -14.084 21.839 21.917 1.00 89.44 320 ASN A C 1
ATOM 2518 O O . ASN A 1 320 ? -15.188 21.619 21.416 1.00 89.44 320 ASN A O 1
ATOM 2522 N N . PRO A 1 321 ? -13.842 21.579 23.214 1.00 90.69 321 PRO A N 1
ATOM 2523 C CA . PRO A 1 321 ? -14.830 20.955 24.090 1.00 90.69 321 PRO A CA 1
ATOM 2524 C C . PRO A 1 321 ? -16.079 21.815 24.300 1.00 90.69 321 PRO A C 1
ATOM 2526 O O . PRO A 1 321 ? -17.155 21.271 24.507 1.00 90.69 321 PRO A O 1
ATOM 2529 N N . LYS A 1 322 ? -15.977 23.149 24.220 1.00 90.19 322 LYS A N 1
ATOM 2530 C CA . LYS A 1 322 ? -17.110 24.053 24.485 1.00 90.19 322 LYS A CA 1
ATOM 2531 C C . LYS A 1 322 ? -18.254 23.855 23.492 1.00 90.19 322 LYS A C 1
ATOM 2533 O O . LYS A 1 322 ? -19.404 23.798 23.914 1.00 90.19 322 LYS A O 1
ATOM 2538 N N . GLU A 1 323 ? -17.929 23.709 22.211 1.00 90.69 323 GLU A N 1
ATOM 2539 C CA . GLU A 1 323 ? -18.916 23.456 21.152 1.00 90.69 323 GLU A CA 1
ATOM 2540 C C . GLU A 1 323 ? -19.496 22.036 21.226 1.00 90.69 323 GLU A C 1
ATOM 2542 O O . GLU A 1 323 ? -20.625 21.793 20.810 1.00 90.69 323 GLU A O 1
ATOM 2547 N N . ILE A 1 324 ? -18.759 21.083 21.802 1.00 92.50 324 ILE A N 1
ATOM 2548 C CA . ILE A 1 324 ? -19.276 19.733 22.060 1.00 92.50 324 ILE A CA 1
ATOM 2549 C C . ILE A 1 324 ? -20.213 19.751 23.276 1.00 92.50 324 ILE A C 1
ATOM 2551 O O . ILE A 1 324 ? -21.286 19.157 23.238 1.00 92.50 324 ILE A O 1
ATOM 2555 N N . GLU A 1 325 ? -19.850 20.462 24.344 1.00 93.75 325 GLU A N 1
ATOM 2556 C CA . GLU A 1 325 ? -20.580 20.481 25.613 1.00 93.75 325 GLU A CA 1
ATOM 2557 C C . GLU A 1 325 ? -21.828 21.364 25.604 1.00 93.75 325 GLU A C 1
ATOM 2559 O O . GLU A 1 325 ? -22.725 21.108 26.402 1.00 93.75 325 GLU A O 1
ATOM 2564 N N . LYS A 1 326 ? -21.912 22.404 24.766 1.00 90.50 326 LYS A N 1
ATOM 2565 C CA . LYS A 1 326 ? -22.990 23.405 24.830 1.00 90.50 326 LYS A CA 1
ATOM 2566 C C . LYS A 1 326 ? -23.893 23.391 23.606 1.00 90.50 326 LYS A C 1
ATOM 2568 O O . LYS A 1 326 ? -23.471 23.075 22.501 1.00 90.50 326 LYS A O 1
ATOM 2573 N N . ARG A 1 327 ? -25.143 23.801 23.824 1.00 86.56 327 ARG A N 1
ATOM 2574 C CA . ARG A 1 327 ? -26.064 24.209 22.759 1.00 86.56 327 ARG A CA 1
ATOM 2575 C C . ARG A 1 327 ? -26.039 25.726 22.654 1.00 86.56 327 ARG A C 1
ATOM 2577 O O . ARG A 1 327 ? -25.999 26.408 23.674 1.00 86.56 327 ARG A O 1
ATOM 2584 N N . SER A 1 328 ? -26.129 26.255 21.441 1.00 78.44 328 SER A N 1
ATOM 2585 C CA . SER A 1 328 ? -26.310 27.698 21.230 1.00 78.44 328 SER A CA 1
ATOM 2586 C C . SER A 1 328 ? -27.655 28.200 21.771 1.00 78.44 328 SER A C 1
ATOM 2588 O O . SER A 1 328 ? -27.778 29.362 22.144 1.00 78.44 328 SER A O 1
ATOM 2590 N N . THR A 1 329 ? -28.656 27.320 21.842 1.00 78.25 329 THR A N 1
ATOM 2591 C CA . THR A 1 329 ? -30.049 27.652 22.165 1.00 78.25 329 THR A CA 1
ATOM 2592 C C . THR 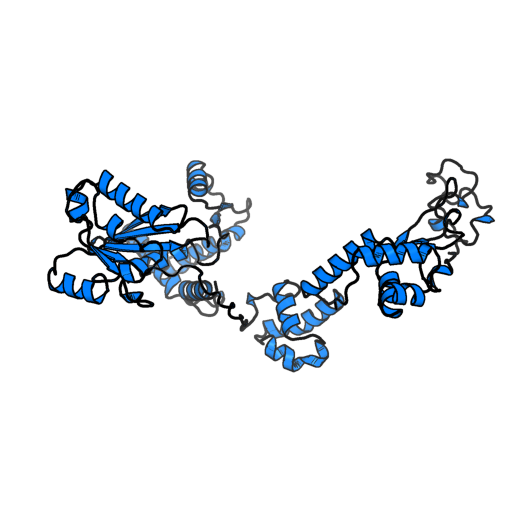A 1 329 ? -30.438 27.419 23.624 1.00 78.25 329 THR A C 1
ATOM 2594 O O . THR A 1 329 ? -31.445 27.966 24.068 1.00 78.25 329 THR A O 1
ATOM 2597 N N . ILE A 1 330 ? -29.676 26.622 24.384 1.00 80.00 330 ILE A N 1
ATOM 2598 C CA . ILE A 1 330 ? -30.014 26.245 25.764 1.00 80.00 330 ILE A CA 1
ATOM 2599 C C . ILE A 1 330 ? -28.836 26.588 26.685 1.00 80.00 330 ILE A C 1
ATOM 2601 O O . ILE A 1 330 ? -27.729 26.106 26.443 1.00 80.00 330 ILE A O 1
ATOM 2605 N N . PRO A 1 331 ? -29.043 27.355 27.775 1.00 79.44 331 PRO A N 1
ATOM 2606 C CA . PRO A 1 331 ? -27.978 27.797 28.678 1.00 79.44 331 PRO A CA 1
ATOM 2607 C C . PRO A 1 331 ? -27.511 26.699 29.655 1.00 79.44 331 PRO A C 1
ATOM 2609 O O . PRO A 1 331 ? -27.122 26.985 30.784 1.00 79.44 331 PRO A O 1
ATOM 2612 N N . CYS A 1 332 ? -27.545 25.431 29.241 1.00 80.38 332 CYS A N 1
ATOM 2613 C CA . CYS A 1 332 ? -27.017 24.303 30.000 1.00 80.38 332 CYS A CA 1
ATOM 2614 C C . CYS A 1 332 ? -26.160 23.409 29.099 1.00 80.38 332 CYS A C 1
ATOM 2616 O O . CYS A 1 332 ? -26.341 23.365 27.880 1.00 80.38 332 CYS A O 1
ATOM 2618 N N . ASN A 1 333 ? -25.234 22.666 29.703 1.00 87.00 333 ASN A N 1
ATOM 2619 C CA . ASN A 1 333 ? -24.443 21.700 28.952 1.00 87.00 333 ASN A CA 1
ATOM 2620 C C . ASN A 1 333 ? -25.330 20.534 28.474 1.00 87.00 333 ASN A C 1
ATOM 2622 O O . ASN A 1 333 ? -26.216 20.079 29.200 1.00 87.00 333 ASN A O 1
ATOM 2626 N N . ARG A 1 334 ? -25.075 20.046 27.257 1.00 92.12 334 ARG A N 1
ATOM 2627 C CA . ARG A 1 334 ? -25.665 18.825 26.689 1.00 92.12 334 ARG A CA 1
ATOM 2628 C C . ARG A 1 334 ? -24.899 17.551 27.030 1.00 92.12 334 ARG A C 1
ATOM 2630 O O . ARG A 1 334 ? -25.473 16.475 26.992 1.00 92.12 334 ARG A O 1
ATOM 2637 N N . THR A 1 335 ? -23.615 17.683 27.347 1.00 94.62 335 THR A N 1
ATOM 2638 C CA . THR A 1 335 ? -22.714 16.594 27.736 1.00 94.62 335 THR A CA 1
ATOM 2639 C C . THR A 1 335 ? -21.529 17.168 28.522 1.00 94.62 335 THR A C 1
ATOM 2641 O O . THR A 1 335 ? -21.342 18.391 28.566 1.00 94.62 335 THR A O 1
ATOM 2644 N N . LYS A 1 336 ? -20.735 16.308 29.158 1.00 94.25 336 LYS A N 1
ATOM 2645 C CA . LYS A 1 336 ? -19.424 16.638 29.736 1.00 94.25 336 LYS A CA 1
ATOM 2646 C C . LYS A 1 336 ? -18.350 15.843 29.011 1.00 94.25 336 LYS A C 1
ATOM 2648 O O . LYS A 1 336 ? -18.492 14.630 28.882 1.00 94.25 336 LYS A O 1
ATOM 2653 N N . ILE A 1 337 ? -17.282 16.505 28.573 1.00 94.88 337 ILE A N 1
ATOM 2654 C CA . ILE A 1 337 ? -16.176 15.835 27.883 1.00 94.88 337 ILE A CA 1
ATO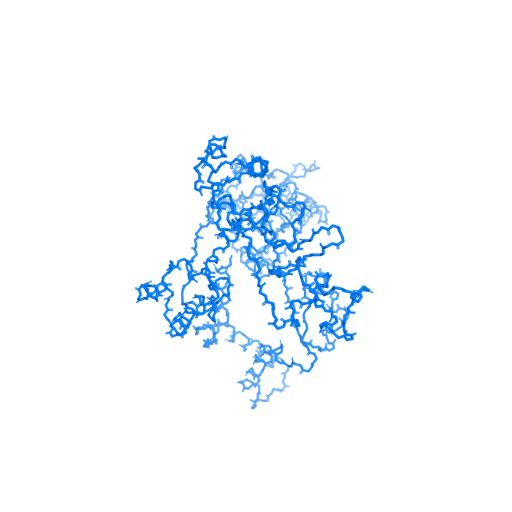M 2655 C C . ILE A 1 337 ? -14.930 15.773 28.765 1.00 94.88 337 ILE A C 1
ATOM 2657 O O . ILE A 1 337 ? -14.551 16.761 29.393 1.00 94.88 337 ILE A O 1
ATOM 2661 N N . PHE A 1 338 ? -14.285 14.611 28.785 1.00 95.19 338 PHE A N 1
ATOM 2662 C CA . PHE A 1 338 ? -13.019 14.384 29.473 1.00 95.19 338 PHE A CA 1
ATOM 2663 C C . PHE A 1 338 ? -12.001 13.728 28.544 1.00 95.19 338 PHE A C 1
ATOM 2665 O O . PHE A 1 338 ? -12.359 13.070 27.563 1.00 95.19 338 PHE A O 1
ATOM 2672 N N . TYR A 1 339 ? -10.725 13.890 28.884 1.00 93.44 339 TYR A N 1
ATOM 2673 C CA . TYR A 1 339 ? -9.604 13.436 28.074 1.00 93.44 339 TYR A CA 1
ATOM 2674 C C . TYR A 1 339 ? -8.783 12.371 28.796 1.00 93.44 339 TYR A C 1
ATOM 2676 O O . TYR A 1 339 ? -8.395 12.555 29.950 1.00 93.44 339 TYR A O 1
ATOM 2684 N N . CYS A 1 340 ? -8.466 11.288 28.090 1.00 90.69 340 CYS A N 1
ATOM 2685 C CA . CYS A 1 340 ? -7.484 10.307 28.540 1.00 90.69 340 CYS A CA 1
ATOM 2686 C C . CYS A 1 340 ? -6.081 10.926 28.637 1.00 90.69 340 CYS A C 1
ATOM 2688 O O . CYS A 1 340 ? -5.744 11.882 27.933 1.00 90.69 340 CYS A O 1
ATOM 2690 N N . ASP A 1 341 ? -5.222 10.342 29.462 1.00 86.62 341 ASP A N 1
ATOM 2691 C CA . ASP A 1 341 ? -3.821 10.716 29.559 1.00 86.62 341 ASP A CA 1
ATOM 2692 C C . ASP A 1 341 ? -3.046 10.323 28.287 1.00 86.62 341 ASP A C 1
ATOM 2694 O O . ASP A 1 341 ? -3.347 9.318 27.628 1.00 86.62 341 ASP A O 1
ATOM 2698 N N . PRO A 1 342 ? -2.012 11.095 27.903 1.00 80.56 342 PRO A N 1
ATOM 2699 C CA . PRO A 1 342 ? -1.154 10.728 26.786 1.00 80.56 342 PRO A CA 1
ATOM 2700 C C . PRO A 1 342 ? -0.547 9.333 26.977 1.00 80.56 342 PRO A C 1
ATOM 2702 O O . PRO A 1 342 ? 0.080 9.055 27.994 1.00 80.56 342 PRO A O 1
ATOM 2705 N N . SER A 1 343 ? -0.648 8.485 25.951 1.00 74.31 343 SER A N 1
ATOM 2706 C CA . SER A 1 343 ? -0.134 7.103 25.967 1.00 74.31 343 SER A CA 1
ATOM 2707 C C . SER A 1 343 ? -0.819 6.166 26.974 1.00 74.31 343 SER A C 1
ATOM 2709 O O . SER A 1 343 ? -0.226 5.163 27.364 1.00 74.31 343 SER A O 1
ATOM 2711 N N . ALA A 1 344 ? -2.067 6.449 27.361 1.00 83.12 344 ALA A N 1
ATOM 2712 C CA . ALA A 1 344 ? -2.864 5.600 28.247 1.00 83.12 344 ALA A CA 1
ATOM 2713 C C . ALA A 1 344 ? -4.083 4.971 27.528 1.00 83.12 344 ALA A C 1
ATOM 2715 O O . ALA A 1 344 ? -5.223 5.245 27.901 1.00 83.12 344 ALA A O 1
ATOM 2716 N N . PRO A 1 345 ? -3.886 4.106 26.508 1.00 75.88 345 PRO A N 1
ATOM 2717 C CA . PRO A 1 345 ? -4.992 3.523 25.730 1.00 75.88 345 PRO A CA 1
ATOM 2718 C C . PRO A 1 345 ? -5.957 2.686 26.587 1.00 75.88 345 PRO A C 1
ATOM 2720 O O . PRO A 1 345 ? -7.150 2.614 26.305 1.00 75.88 345 PRO A O 1
ATOM 2723 N N . TYR A 1 346 ? -5.468 2.114 27.693 1.00 81.19 346 TYR A N 1
ATOM 2724 C CA . TYR A 1 346 ? -6.274 1.337 28.638 1.00 81.19 346 TYR A CA 1
ATOM 2725 C C . TYR A 1 346 ? -7.414 2.146 29.286 1.00 81.19 346 TYR A C 1
ATOM 2727 O O . TYR A 1 346 ? -8.404 1.558 29.713 1.00 81.19 346 TYR A O 1
ATOM 2735 N N . GLN A 1 347 ? -7.320 3.481 29.324 1.00 86.75 347 GLN A N 1
ATOM 2736 C CA . GLN A 1 347 ? -8.370 4.354 29.861 1.00 86.75 347 GLN A CA 1
ATOM 2737 C C . GLN A 1 347 ? -9.626 4.389 28.969 1.00 86.75 347 GLN A C 1
ATOM 2739 O O . GLN A 1 347 ? -10.703 4.740 29.443 1.00 86.75 347 GLN A O 1
ATOM 2744 N N . LYS A 1 348 ? -9.509 3.971 27.699 1.00 86.81 348 LYS A N 1
ATOM 2745 C CA . LYS A 1 348 ? -10.601 3.864 26.717 1.00 86.81 348 LYS A CA 1
ATOM 2746 C C . LYS A 1 348 ? -10.671 2.452 26.106 1.00 86.81 348 LYS A C 1
ATOM 2748 O O . LYS A 1 348 ? -10.893 2.279 24.910 1.00 86.81 348 LYS A O 1
ATOM 2753 N N . GLY A 1 349 ? -10.455 1.425 26.933 1.00 80.38 349 GLY A N 1
ATOM 2754 C CA . GLY A 1 349 ? -10.214 0.054 26.463 1.00 80.38 349 GLY A CA 1
ATOM 2755 C C . GLY A 1 349 ? -11.303 -0.537 25.554 1.00 80.38 349 GLY A C 1
ATOM 2756 O O . GLY A 1 349 ? -10.978 -1.225 24.593 1.00 80.38 349 GLY A O 1
ATOM 2757 N N . ALA A 1 350 ? -12.584 -0.241 25.795 1.00 83.56 350 ALA A N 1
ATOM 2758 C CA . ALA A 1 350 ? -13.679 -0.798 24.994 1.00 83.56 350 ALA A CA 1
ATOM 2759 C C . ALA A 1 350 ? -13.683 -0.265 23.546 1.00 83.56 350 ALA A C 1
ATOM 2761 O O . ALA A 1 350 ? -13.897 -1.014 22.591 1.00 83.56 350 ALA A O 1
ATOM 2762 N N . CYS A 1 351 ? -13.378 1.021 23.361 1.00 84.12 351 CYS A N 1
ATOM 2763 C CA . CYS A 1 351 ? -13.199 1.616 22.040 1.00 84.12 351 CYS A CA 1
ATOM 2764 C C . CYS A 1 351 ? -11.949 1.060 21.334 1.00 84.12 351 CYS A C 1
ATOM 2766 O O . CYS A 1 351 ? -12.032 0.725 20.154 1.00 84.12 351 CYS A O 1
ATOM 2768 N N . GLU A 1 352 ? -10.831 0.891 22.055 1.00 80.75 352 GLU A N 1
ATOM 2769 C CA . GLU A 1 352 ? -9.580 0.343 21.496 1.00 80.75 352 GLU A CA 1
ATOM 2770 C C . GLU A 1 352 ? -9.755 -1.083 20.952 1.00 80.75 352 GLU A C 1
ATOM 2772 O O . GLU A 1 352 ? -9.374 -1.363 19.816 1.00 80.75 352 GLU A O 1
ATOM 2777 N N . VAL A 1 353 ? -10.406 -1.974 21.709 1.00 78.44 353 VAL A N 1
ATOM 2778 C CA . VAL A 1 353 ? -10.668 -3.361 21.270 1.00 78.44 353 VAL A CA 1
ATOM 2779 C C . VAL A 1 353 ? -11.502 -3.387 19.984 1.00 78.44 353 VAL A C 1
ATOM 2781 O O . VAL A 1 353 ? -11.217 -4.135 19.049 1.00 78.44 353 VAL A O 1
ATOM 2784 N N . ASN A 1 354 ? -12.516 -2.528 19.887 1.00 80.44 354 ASN A N 1
ATOM 2785 C CA . ASN A 1 354 ? -13.333 -2.422 18.678 1.00 80.44 354 ASN A CA 1
ATOM 2786 C C . ASN A 1 354 ? -12.553 -1.826 17.498 1.00 80.44 354 ASN A C 1
ATOM 2788 O O . ASN A 1 354 ? -12.747 -2.231 16.349 1.00 80.44 354 ASN A O 1
ATOM 2792 N N . HIS A 1 355 ? -11.635 -0.896 17.757 1.00 82.00 355 HIS A N 1
ATOM 2793 C CA . HIS A 1 355 ? -10.742 -0.378 16.727 1.00 82.00 355 HIS A CA 1
ATOM 2794 C C . HIS A 1 355 ? -9.818 -1.458 16.185 1.00 82.00 355 HIS A C 1
ATOM 2796 O O . HIS A 1 355 ? -9.619 -1.493 14.974 1.00 82.00 355 HIS A O 1
ATOM 2802 N N . GLU A 1 356 ? -9.307 -2.370 17.014 1.00 73.88 356 GLU A N 1
ATOM 2803 C CA . GLU A 1 356 ? -8.539 -3.524 16.527 1.00 73.88 356 GLU A CA 1
ATOM 2804 C C . GLU A 1 356 ? -9.346 -4.346 15.515 1.00 73.88 356 GLU A C 1
ATOM 2806 O O . GLU A 1 356 ? -8.824 -4.689 14.454 1.00 73.88 356 GLU A O 1
ATOM 2811 N N . LEU A 1 357 ? -10.637 -4.590 15.776 1.00 74.38 357 LEU A N 1
ATOM 2812 C CA . LEU A 1 357 ? -11.529 -5.276 14.833 1.00 74.38 357 LEU A CA 1
ATOM 2813 C C . LEU A 1 357 ? -11.691 -4.497 13.522 1.00 74.38 357 LEU A C 1
ATOM 2815 O O . LEU A 1 357 ? -11.587 -5.082 12.443 1.00 74.38 357 LEU A O 1
ATOM 2819 N N . ILE A 1 358 ? -11.877 -3.176 13.593 1.00 74.25 358 ILE A N 1
ATOM 2820 C CA . ILE A 1 358 ? -11.933 -2.318 12.399 1.00 74.25 358 ILE A CA 1
ATOM 2821 C C . ILE A 1 358 ? -10.609 -2.398 11.627 1.00 74.25 358 ILE A C 1
ATOM 2823 O O . ILE A 1 358 ? -10.610 -2.484 10.399 1.00 74.25 358 ILE A O 1
ATOM 2827 N N . ARG A 1 359 ? -9.468 -2.431 12.325 1.00 70.75 359 ARG A N 1
ATOM 2828 C CA . ARG A 1 359 ? -8.129 -2.519 11.721 1.00 70.75 359 ARG A CA 1
ATOM 2829 C C . ARG A 1 359 ? -7.833 -3.868 11.070 1.00 70.75 359 ARG A C 1
ATOM 2831 O O . ARG A 1 359 ? -7.004 -3.899 10.164 1.00 70.75 359 ARG A O 1
ATOM 2838 N N . ARG A 1 360 ? -8.541 -4.945 11.436 1.00 63.56 360 ARG A N 1
ATOM 2839 C CA . ARG A 1 360 ? -8.497 -6.228 10.701 1.00 63.56 360 ARG A CA 1
ATOM 2840 C C . ARG A 1 360 ? -9.021 -6.092 9.270 1.00 63.56 360 ARG A C 1
ATOM 2842 O O . ARG A 1 360 ? -8.563 -6.809 8.385 1.00 63.56 360 ARG A O 1
ATOM 2849 N N . ILE A 1 361 ? -9.965 -5.174 9.055 1.00 64.38 361 ILE A N 1
ATOM 2850 C CA . ILE A 1 361 ? -10.570 -4.881 7.747 1.00 64.38 361 ILE A CA 1
ATOM 2851 C C . ILE A 1 361 ? -9.849 -3.708 7.064 1.00 64.38 361 ILE A C 1
ATOM 2853 O O . ILE A 1 361 ? -9.661 -3.724 5.850 1.00 64.38 361 ILE A O 1
ATOM 2857 N N . LEU A 1 362 ? -9.425 -2.702 7.838 1.00 64.38 362 LEU A N 1
ATOM 2858 C CA . LEU A 1 362 ? -8.773 -1.473 7.369 1.00 64.38 362 LEU A CA 1
ATOM 2859 C C . LEU A 1 362 ? -7.386 -1.284 8.020 1.00 64.38 362 LEU A C 1
ATOM 2861 O O . LEU A 1 362 ? -7.243 -0.490 8.964 1.00 64.38 362 LEU A O 1
ATOM 2865 N N . PRO A 1 363 ? -6.340 -1.977 7.526 1.00 61.62 363 PRO A N 1
ATOM 2866 C CA . PRO A 1 363 ? -5.009 -1.931 8.120 1.00 61.62 363 PRO A CA 1
ATOM 2867 C C . PRO A 1 363 ? -4.421 -0.516 8.130 1.00 61.62 363 PRO A C 1
ATOM 2869 O O . PRO A 1 363 ? -4.519 0.247 7.163 1.00 61.62 363 PRO A O 1
ATOM 2872 N N . LYS A 1 364 ? -3.773 -0.155 9.241 1.00 54.97 364 LYS A N 1
ATOM 2873 C CA . LYS A 1 364 ? -3.071 1.128 9.383 1.00 54.97 364 LYS A CA 1
ATOM 2874 C C . LYS A 1 364 ? -1.897 1.159 8.392 1.00 54.97 364 LYS A C 1
ATOM 2876 O O . LYS A 1 364 ? -1.223 0.158 8.204 1.00 54.97 364 LYS A O 1
ATOM 2881 N N . GLY A 1 365 ? -1.668 2.285 7.714 1.00 53.38 365 GLY A N 1
ATOM 2882 C CA . GLY A 1 365 ? -0.518 2.427 6.805 1.00 53.38 365 GLY A CA 1
ATOM 2883 C C . GLY A 1 365 ? -0.646 1.755 5.430 1.00 53.38 365 GLY A C 1
ATOM 2884 O O . GLY A 1 365 ? 0.274 1.886 4.629 1.00 53.38 365 GLY A O 1
ATOM 2885 N N . SER A 1 366 ? -1.792 1.141 5.104 1.00 54.69 366 SER A N 1
ATOM 2886 C CA . SER A 1 366 ? -2.068 0.553 3.779 1.00 54.69 366 SER A CA 1
ATOM 2887 C C . SER A 1 366 ? -3.166 1.315 3.013 1.00 54.69 366 SER A C 1
ATOM 2889 O O . SER A 1 366 ? -4.216 0.752 2.711 1.00 54.69 366 SER A O 1
ATOM 2891 N N . PRO A 1 367 ? -2.966 2.605 2.672 1.00 49.16 367 PRO A N 1
ATOM 2892 C CA . PRO A 1 367 ? -4.013 3.488 2.144 1.00 49.16 367 PRO A CA 1
ATOM 2893 C C . PRO A 1 367 ? -4.568 3.120 0.755 1.00 49.16 367 PRO A C 1
ATOM 2895 O O . PRO A 1 367 ? -5.449 3.822 0.265 1.00 49.16 367 PRO A O 1
ATOM 2898 N N . GLY A 1 368 ? -4.054 2.066 0.115 1.00 54.47 368 GLY A N 1
ATOM 2899 C CA . GLY A 1 368 ? -4.556 1.522 -1.151 1.00 54.47 368 GLY A CA 1
ATOM 2900 C C . GLY A 1 368 ? -4.962 0.047 -1.085 1.00 54.47 368 GLY A C 1
ATOM 2901 O O . GLY A 1 368 ? -5.299 -0.520 -2.120 1.00 54.47 368 GLY A O 1
ATOM 2902 N N . ALA A 1 369 ? -4.911 -0.591 0.091 1.00 57.56 369 ALA A N 1
ATOM 2903 C CA . ALA A 1 369 ? -5.363 -1.970 0.231 1.00 57.56 369 ALA A CA 1
ATOM 2904 C C . ALA A 1 369 ? -6.891 -2.004 0.159 1.00 57.56 369 ALA A C 1
ATOM 2906 O O . ALA A 1 369 ? -7.571 -1.399 0.987 1.00 57.56 369 ALA A O 1
ATOM 2907 N N . GLN A 1 370 ? -7.419 -2.701 -0.843 1.00 65.75 370 GLN A N 1
ATOM 2908 C CA . GLN A 1 370 ? -8.844 -2.975 -0.955 1.00 65.75 370 GLN A CA 1
ATOM 2909 C C . GLN A 1 370 ? -9.098 -4.453 -0.659 1.00 65.75 370 GLN A C 1
ATOM 2911 O O . GLN A 1 370 ? -8.347 -5.306 -1.144 1.00 65.75 370 GLN A O 1
ATOM 2916 N N . PRO A 1 371 ? -10.134 -4.778 0.129 1.00 72.19 371 PRO A N 1
ATOM 2917 C CA . PRO A 1 371 ? -10.526 -6.159 0.353 1.00 72.19 371 PRO A CA 1
ATOM 2918 C C . PRO A 1 371 ? -10.869 -6.844 -0.977 1.00 72.19 371 PRO A C 1
ATOM 2920 O O . PRO A 1 371 ? -11.597 -6.303 -1.813 1.00 72.19 371 PRO A O 1
ATOM 2923 N N . LEU A 1 372 ? -10.336 -8.052 -1.160 1.00 84.38 372 LEU A N 1
ATOM 2924 C CA . LEU A 1 372 ? -10.625 -8.930 -2.289 1.00 84.38 372 LEU A CA 1
ATOM 2925 C C . LEU A 1 372 ? -11.510 -10.077 -1.798 1.00 84.38 372 LEU A C 1
ATOM 2927 O O . LEU A 1 372 ? -11.109 -10.830 -0.911 1.00 84.38 372 LEU A O 1
ATOM 2931 N N . PHE A 1 373 ? -12.688 -10.240 -2.391 1.00 86.69 373 PHE A N 1
ATOM 2932 C CA . PHE A 1 373 ? -13.541 -11.400 -2.154 1.00 86.69 373 PHE A CA 1
ATOM 2933 C C . PHE A 1 373 ? -13.329 -12.415 -3.274 1.00 86.69 373 PHE A C 1
ATOM 2935 O O . PHE A 1 373 ? -13.799 -12.202 -4.392 1.00 86.69 373 PHE A O 1
ATOM 2942 N N . HIS A 1 374 ? -12.606 -13.500 -2.986 1.00 88.31 374 HIS A N 1
ATOM 2943 C CA . HIS A 1 374 ? -12.400 -14.598 -3.930 1.00 88.31 374 HIS A CA 1
ATOM 2944 C C . HIS A 1 374 ? -13.374 -15.751 -3.654 1.00 88.31 374 HIS A C 1
ATOM 2946 O O . HIS A 1 374 ? -13.510 -16.181 -2.511 1.00 88.31 374 HIS A O 1
ATOM 2952 N N . SER A 1 375 ? -14.039 -16.256 -4.693 1.00 86.12 375 SER A N 1
ATOM 2953 C CA . SER A 1 375 ? -14.998 -17.370 -4.595 1.00 86.12 375 SER A CA 1
ATOM 2954 C C . SER A 1 375 ? -15.003 -18.234 -5.857 1.00 86.12 375 SER A C 1
ATOM 2956 O O . SER A 1 375 ? -14.407 -17.870 -6.873 1.00 86.12 375 SER A O 1
ATOM 2958 N N . ASP A 1 376 ? -15.693 -19.372 -5.816 1.00 83.56 376 ASP A N 1
ATOM 2959 C CA . ASP A 1 376 ? -16.010 -20.122 -7.030 1.00 83.56 376 ASP A CA 1
ATOM 2960 C C . ASP A 1 376 ? -17.090 -19.408 -7.875 1.00 83.56 376 ASP A C 1
ATOM 2962 O O . ASP A 1 376 ? -17.504 -18.280 -7.599 1.00 83.56 376 ASP A O 1
ATOM 2966 N N . ARG A 1 377 ? -17.538 -20.060 -8.953 1.00 83.81 377 ARG A N 1
ATOM 2967 C CA . ARG A 1 377 ? -18.594 -19.541 -9.838 1.00 83.81 377 ARG A CA 1
ATOM 2968 C C . ARG A 1 377 ? -19.996 -20.038 -9.469 1.00 83.81 377 ARG A C 1
ATOM 2970 O O . ARG A 1 377 ? -20.854 -20.136 -10.346 1.00 83.81 377 ARG A O 1
ATOM 2977 N N . GLY A 1 378 ? -20.242 -20.370 -8.202 1.00 80.06 378 GLY A N 1
ATOM 2978 C CA . GLY A 1 378 ? -21.565 -20.753 -7.719 1.00 80.06 378 GLY A CA 1
ATOM 2979 C C . GLY A 1 378 ? -22.624 -19.691 -8.031 1.00 80.06 378 GLY A C 1
ATOM 2980 O O . GLY A 1 378 ? -22.345 -18.489 -8.087 1.00 80.06 378 GLY A O 1
ATOM 2981 N N . PHE A 1 379 ? -23.871 -20.122 -8.231 1.00 79.19 379 PHE A N 1
ATOM 2982 C CA . PHE A 1 379 ? -24.987 -19.219 -8.541 1.00 79.19 379 PHE A CA 1
ATOM 2983 C C . PHE A 1 379 ? -25.164 -18.117 -7.479 1.00 79.19 379 PHE A C 1
ATOM 2985 O O . PHE A 1 379 ? -25.495 -16.976 -7.794 1.00 79.19 379 PHE A O 1
ATOM 2992 N N . GLN A 1 380 ? -24.881 -18.435 -6.215 1.00 79.19 380 GLN A N 1
ATOM 2993 C CA . GLN A 1 380 ? -24.953 -17.498 -5.096 1.00 79.19 380 GLN A CA 1
ATOM 2994 C C . GLN A 1 380 ? -23.964 -16.332 -5.256 1.00 79.19 380 GLN A C 1
ATOM 2996 O O . GLN A 1 380 ? -24.313 -15.193 -4.954 1.00 79.19 380 GLN A O 1
ATOM 3001 N N . TYR A 1 381 ? -22.758 -16.607 -5.763 1.00 84.25 381 TYR A N 1
ATOM 3002 C CA . TYR A 1 381 ? -21.680 -15.624 -5.898 1.00 84.25 381 TYR A CA 1
ATOM 3003 C C . TYR A 1 381 ? -21.709 -14.885 -7.241 1.00 84.25 381 TYR A C 1
ATOM 3005 O O . TYR A 1 381 ? -21.235 -13.757 -7.336 1.00 84.25 381 TYR A O 1
ATOM 3013 N N . THR A 1 382 ? -22.321 -15.477 -8.267 1.00 84.06 382 THR A N 1
ATOM 3014 C CA . THR A 1 382 ? -22.536 -14.839 -9.581 1.00 84.06 382 THR A CA 1
ATOM 3015 C C . THR A 1 382 ? -23.793 -13.960 -9.628 1.00 84.06 382 THR A C 1
ATOM 3017 O O . THR A 1 382 ? -24.014 -13.233 -10.598 1.00 84.06 382 THR A O 1
ATOM 3020 N N . ASN A 1 383 ? -24.616 -13.988 -8.576 1.00 84.94 383 ASN A N 1
ATOM 3021 C CA . ASN A 1 383 ? -25.837 -13.201 -8.471 1.00 84.94 383 ASN A CA 1
ATOM 3022 C C . ASN A 1 383 ? -25.549 -11.684 -8.483 1.00 84.94 383 ASN A C 1
ATOM 3024 O O . ASN A 1 383 ? -24.737 -11.173 -7.708 1.00 84.94 383 ASN A O 1
ATOM 3028 N N . ARG A 1 384 ? -26.297 -10.938 -9.307 1.00 87.31 384 ARG A N 1
ATOM 3029 C CA . ARG A 1 384 ? -26.189 -9.475 -9.431 1.00 87.31 384 ARG A CA 1
ATOM 3030 C C . ARG A 1 384 ? -26.401 -8.738 -8.105 1.00 87.31 384 ARG A C 1
ATOM 3032 O O . ARG A 1 384 ? -25.656 -7.812 -7.813 1.00 87.31 384 ARG A O 1
ATOM 3039 N N . THR A 1 385 ? -27.357 -9.162 -7.282 1.00 85.31 385 THR A N 1
ATOM 3040 C CA . THR A 1 385 ? -27.599 -8.595 -5.947 1.00 85.31 385 THR A CA 1
ATOM 3041 C C . THR A 1 385 ? -26.379 -8.749 -5.041 1.00 85.31 385 THR A C 1
ATOM 3043 O O . THR A 1 385 ? -26.065 -7.837 -4.279 1.00 85.31 385 THR A O 1
ATOM 3046 N N . PHE A 1 386 ? -25.676 -9.881 -5.121 1.00 85.19 386 PHE A N 1
ATOM 3047 C CA . PHE A 1 386 ? -24.456 -10.108 -4.348 1.00 85.19 386 PHE A CA 1
ATOM 3048 C C . PHE A 1 386 ? -23.303 -9.234 -4.860 1.00 85.19 386 PHE A C 1
ATOM 3050 O O . PHE A 1 386 ? -22.674 -8.534 -4.069 1.00 85.19 386 PHE A O 1
ATOM 3057 N N . HIS A 1 387 ? -23.105 -9.174 -6.179 1.00 85.88 387 HIS A N 1
ATOM 3058 C CA . HIS A 1 387 ? -22.117 -8.290 -6.804 1.00 85.88 387 HIS A CA 1
ATOM 3059 C C . HIS A 1 387 ? -22.336 -6.813 -6.428 1.00 85.88 387 HIS A C 1
ATOM 3061 O O . HIS A 1 387 ? -21.400 -6.133 -6.016 1.00 85.88 387 HIS A O 1
ATOM 3067 N N . THR A 1 388 ? -23.575 -6.312 -6.495 1.00 84.69 388 THR A N 1
ATOM 3068 C CA . THR A 1 388 ? -23.896 -4.928 -6.106 1.00 84.69 388 THR A CA 1
ATOM 3069 C C . THR A 1 388 ? -23.549 -4.649 -4.643 1.00 84.69 388 THR A C 1
ATOM 3071 O O . THR A 1 388 ? -23.025 -3.581 -4.338 1.00 84.69 388 THR A O 1
ATOM 3074 N N . LYS A 1 389 ? -23.774 -5.609 -3.735 1.00 84.56 389 LYS A N 1
ATOM 3075 C CA . LYS A 1 389 ? -23.371 -5.467 -2.326 1.00 84.56 389 LYS A CA 1
ATOM 3076 C C . LYS A 1 389 ? -21.853 -5.340 -2.170 1.00 84.56 389 LYS A C 1
ATOM 3078 O O . LYS A 1 389 ? -21.413 -4.498 -1.394 1.00 84.56 389 LYS A O 1
ATOM 3083 N N . LEU A 1 390 ? -21.069 -6.127 -2.911 1.00 84.25 390 LEU A N 1
ATOM 3084 C CA . LEU A 1 390 ? -19.603 -6.056 -2.869 1.00 84.25 390 LEU A CA 1
ATOM 3085 C C . LEU A 1 390 ? -19.076 -4.720 -3.406 1.00 84.25 390 LEU A C 1
ATOM 3087 O O . LEU A 1 390 ? -18.253 -4.086 -2.749 1.00 84.25 390 LEU A O 1
ATOM 3091 N N . VAL A 1 391 ? -19.601 -4.255 -4.545 1.00 82.88 391 VAL A N 1
ATOM 3092 C CA . VAL A 1 391 ? -19.215 -2.965 -5.141 1.00 82.88 391 VAL A CA 1
ATOM 3093 C C . VAL A 1 391 ? -19.524 -1.804 -4.195 1.00 82.88 391 VAL A C 1
ATOM 3095 O O . VAL A 1 391 ? -18.656 -0.968 -3.955 1.00 82.88 391 VAL A O 1
ATOM 3098 N N . ASN A 1 392 ? -20.718 -1.782 -3.595 1.00 76.56 392 ASN A N 1
ATOM 3099 C CA . ASN A 1 392 ? -21.102 -0.741 -2.635 1.00 76.56 392 ASN A CA 1
ATOM 3100 C C . ASN A 1 392 ? -20.227 -0.750 -1.371 1.00 76.56 392 ASN A C 1
ATOM 3102 O O . ASN A 1 392 ? -20.039 0.291 -0.749 1.00 76.56 392 ASN A O 1
ATOM 3106 N N . ALA A 1 393 ? -19.682 -1.911 -1.000 1.00 73.88 393 ALA A N 1
ATOM 3107 C CA . ALA A 1 393 ? -18.758 -2.061 0.119 1.00 73.88 393 ALA A CA 1
ATOM 3108 C C . ALA A 1 393 ? -17.286 -1.779 -0.251 1.00 73.88 393 ALA A C 1
ATOM 3110 O O . ALA A 1 393 ? -16.417 -1.888 0.612 1.00 73.88 393 ALA A O 1
ATOM 3111 N N . GLY A 1 394 ? -16.981 -1.444 -1.513 1.00 79.25 394 GLY A N 1
ATOM 3112 C CA . GLY A 1 394 ? -15.606 -1.237 -1.982 1.00 79.25 394 GLY A CA 1
ATOM 3113 C C . GLY A 1 394 ? -14.765 -2.519 -2.012 1.00 79.25 394 GLY A C 1
ATOM 3114 O O . GLY A 1 394 ? -13.542 -2.455 -1.895 1.00 79.25 394 GLY A O 1
ATOM 3115 N N . ILE A 1 395 ? -15.411 -3.684 -2.132 1.00 83.81 395 ILE A N 1
ATOM 3116 C CA . ILE A 1 395 ? -14.763 -4.997 -2.177 1.00 83.81 395 ILE A CA 1
ATOM 3117 C C . ILE A 1 395 ? -14.622 -5.429 -3.636 1.00 83.81 395 ILE A C 1
ATOM 3119 O O . ILE A 1 395 ? -15.609 -5.533 -4.367 1.00 83.81 395 ILE A O 1
ATOM 3123 N N . THR A 1 396 ? -13.397 -5.742 -4.058 1.00 87.88 396 THR A N 1
ATOM 3124 C CA . THR A 1 396 ? -13.158 -6.285 -5.400 1.00 87.88 396 THR A CA 1
ATOM 3125 C C . THR A 1 396 ? -13.586 -7.749 -5.435 1.00 87.88 396 THR A C 1
ATOM 3127 O O . THR A 1 396 ? -13.076 -8.567 -4.667 1.00 87.88 396 THR A O 1
ATOM 3130 N N . GLN A 1 397 ? -14.509 -8.106 -6.330 1.00 89.00 397 GLN A N 1
ATOM 3131 C CA . GLN A 1 397 ? -14.889 -9.502 -6.532 1.00 89.00 397 GLN A CA 1
ATOM 3132 C C . GLN A 1 397 ? -13.894 -10.204 -7.464 1.00 89.00 397 GLN A C 1
ATOM 3134 O O . GLN A 1 397 ? -13.590 -9.729 -8.556 1.00 89.00 397 GLN A O 1
ATOM 3139 N N . SER A 1 398 ? -13.425 -11.375 -7.046 1.00 90.25 398 SER A N 1
ATOM 3140 C CA . SER A 1 398 ? -12.592 -12.284 -7.824 1.00 90.25 398 SER A CA 1
ATOM 3141 C C . SER A 1 398 ? -13.249 -13.663 -7.854 1.00 90.25 398 SER A C 1
ATOM 3143 O O . SER A 1 398 ? -13.820 -14.112 -6.862 1.00 90.25 398 SER A O 1
ATOM 3145 N N . MET A 1 399 ? -13.208 -14.338 -9.000 1.00 88.25 399 MET A N 1
ATOM 3146 C CA . MET A 1 399 ? -13.808 -15.664 -9.155 1.00 88.25 399 MET A CA 1
ATOM 3147 C C . MET A 1 399 ? -12.839 -16.639 -9.811 1.00 88.25 399 MET A C 1
ATOM 3149 O O . MET A 1 399 ? -12.077 -16.254 -10.702 1.00 88.25 399 MET A O 1
ATOM 3153 N N . SER A 1 400 ? -12.915 -17.908 -9.413 1.00 86.62 400 SER A N 1
ATOM 3154 C CA . SER A 1 400 ? -12.165 -19.004 -10.031 1.00 86.62 400 SER A CA 1
ATOM 3155 C C . SER A 1 400 ? -12.400 -19.084 -11.544 1.00 86.62 400 SER A C 1
ATOM 3157 O O . SER A 1 400 ? -13.473 -18.733 -12.061 1.00 86.62 400 SER A O 1
ATOM 3159 N N . ARG A 1 401 ? -11.407 -19.574 -12.292 1.00 83.25 401 ARG A N 1
ATOM 3160 C CA . ARG A 1 401 ? -11.578 -19.879 -13.720 1.00 83.25 401 ARG A CA 1
ATOM 3161 C C . ARG A 1 401 ? -12.535 -21.058 -13.896 1.00 83.25 401 ARG A C 1
ATOM 3163 O O . ARG A 1 401 ? -12.682 -21.909 -13.018 1.00 83.25 401 ARG A O 1
ATOM 3170 N N . VAL A 1 402 ? -13.191 -21.111 -15.055 1.00 75.19 402 VAL A N 1
ATOM 3171 C CA . VAL A 1 402 ? -14.090 -22.223 -15.396 1.00 75.19 402 VAL A CA 1
ATOM 3172 C C . VAL A 1 402 ? -13.308 -23.538 -15.324 1.00 75.19 402 VAL A C 1
ATOM 3174 O O . VAL A 1 402 ? -12.213 -23.635 -15.874 1.00 75.19 402 VAL A O 1
ATOM 3177 N N . ALA A 1 403 ? -13.869 -24.528 -14.624 1.00 66.25 403 ALA A N 1
ATOM 3178 C CA . ALA A 1 403 ? -13.285 -25.859 -14.431 1.00 66.25 403 ALA A CA 1
ATOM 3179 C C . ALA A 1 403 ? -11.890 -25.887 -13.757 1.00 66.25 403 ALA A C 1
ATOM 3181 O O . ALA A 1 403 ? -11.110 -26.815 -13.972 1.00 66.25 403 ALA A O 1
ATOM 3182 N N . LYS A 1 404 ? -11.562 -24.893 -12.918 1.00 72.12 404 LYS A N 1
ATOM 3183 C CA . LYS A 1 404 ? -10.325 -24.864 -12.115 1.00 72.12 404 LYS A CA 1
ATOM 3184 C C . LYS A 1 404 ? -10.638 -24.792 -10.615 1.00 72.12 404 LYS A C 1
ATOM 3186 O O . LYS A 1 404 ? -10.538 -23.729 -10.014 1.00 72.12 404 LYS A O 1
ATOM 3191 N N . CYS A 1 405 ? -10.976 -25.933 -10.007 1.00 62.94 405 CYS A N 1
ATOM 3192 C CA . CYS A 1 405 ? -11.231 -26.051 -8.557 1.00 62.94 405 CYS A CA 1
ATOM 3193 C C . CYS A 1 405 ? -10.049 -25.578 -7.689 1.00 62.94 405 CYS A C 1
ATOM 3195 O O . CYS A 1 405 ? -10.244 -24.958 -6.649 1.00 62.94 405 CYS A O 1
ATOM 3197 N N . ILE A 1 406 ? -8.817 -25.749 -8.184 1.00 69.38 406 ILE A N 1
ATOM 3198 C CA . ILE A 1 406 ? -7.590 -25.305 -7.506 1.00 69.38 406 ILE A CA 1
ATOM 3199 C C . ILE A 1 406 ? -7.563 -23.805 -7.179 1.00 69.38 406 ILE A C 1
ATOM 3201 O O . ILE A 1 406 ? -6.895 -23.413 -6.225 1.00 69.38 406 ILE A O 1
ATOM 3205 N N . ASP A 1 407 ? -8.286 -22.970 -7.935 1.00 78.50 407 ASP A N 1
ATOM 3206 C CA . ASP A 1 407 ? -8.317 -21.521 -7.715 1.00 78.50 407 ASP A CA 1
ATOM 3207 C C . ASP A 1 407 ? -9.016 -21.182 -6.374 1.00 78.50 407 ASP A C 1
ATOM 3209 O O . ASP A 1 407 ? -8.670 -20.191 -5.740 1.00 78.50 407 ASP A O 1
ATOM 3213 N N . ASN A 1 408 ? -9.919 -22.048 -5.887 1.00 80.50 408 ASN A N 1
ATOM 3214 C CA . ASN A 1 408 ? -10.565 -21.952 -4.569 1.00 80.50 408 ASN A CA 1
ATOM 3215 C C . ASN A 1 408 ? -9.972 -22.941 -3.538 1.00 80.50 408 ASN A C 1
ATOM 3217 O O . ASN A 1 408 ? -10.592 -23.268 -2.519 1.00 80.50 408 ASN A O 1
ATOM 3221 N N . GLY A 1 409 ? -8.752 -23.423 -3.796 1.00 80.25 409 GLY A N 1
ATOM 3222 C CA . GLY A 1 409 ? -8.072 -24.453 -3.008 1.00 80.25 409 GLY A CA 1
ATOM 3223 C C . GLY A 1 409 ? -8.050 -24.221 -1.488 1.00 80.25 409 GLY A C 1
ATOM 3224 O O . GLY A 1 409 ? -8.243 -25.189 -0.752 1.00 80.25 409 GLY A O 1
ATOM 3225 N N . PRO A 1 410 ? -7.879 -22.986 -0.970 1.00 82.25 410 PRO A N 1
ATOM 3226 C CA . PRO A 1 410 ? -7.931 -22.738 0.471 1.00 82.25 410 PRO A CA 1
ATOM 3227 C C . PRO A 1 410 ? -9.271 -23.118 1.117 1.00 82.25 410 PRO A C 1
ATOM 3229 O O . PRO A 1 410 ? -9.277 -23.753 2.174 1.00 82.25 410 PRO A O 1
ATOM 3232 N N . MET A 1 411 ? -10.405 -22.770 0.492 1.00 83.81 411 MET A N 1
ATOM 3233 C CA . MET A 1 411 ? -11.724 -23.113 1.041 1.00 83.81 411 MET A CA 1
ATOM 3234 C C . MET A 1 411 ? -12.033 -24.592 0.876 1.00 83.81 411 MET A C 1
ATOM 3236 O O . MET A 1 411 ? -12.524 -25.220 1.816 1.00 83.81 411 MET A O 1
ATOM 3240 N N . GLU A 1 412 ? -11.707 -25.174 -0.278 1.00 79.94 412 GLU A N 1
ATOM 3241 C CA . GLU A 1 412 ? -11.873 -26.614 -0.495 1.00 79.94 412 GLU A CA 1
ATOM 3242 C C . GLU A 1 412 ? -11.043 -27.430 0.506 1.00 79.94 412 GLU A C 1
ATOM 3244 O O . GLU A 1 412 ? -11.545 -28.383 1.106 1.00 79.94 412 GLU A O 1
ATOM 3249 N N . GLY A 1 413 ? -9.799 -27.010 0.750 1.00 83.75 413 GLY A N 1
ATOM 3250 C CA . GLY A 1 413 ? -8.903 -27.615 1.728 1.00 83.75 413 GLY A CA 1
ATOM 3251 C C . GLY A 1 413 ? -9.480 -27.570 3.140 1.00 83.75 413 GLY A C 1
ATOM 3252 O O . GLY A 1 413 ? -9.574 -28.612 3.793 1.00 83.75 413 GLY A O 1
ATOM 3253 N N . PHE A 1 414 ? -9.931 -26.397 3.595 1.00 89.88 414 PHE A N 1
ATOM 3254 C CA . PHE A 1 414 ? -10.555 -26.247 4.911 1.00 89.88 414 PHE A CA 1
ATOM 3255 C C . PHE A 1 414 ? -11.758 -27.187 5.085 1.00 89.88 414 PHE A C 1
ATOM 3257 O O . PHE A 1 414 ? -11.791 -27.994 6.021 1.00 89.88 414 PHE A O 1
ATOM 3264 N N . TRP A 1 415 ? -12.721 -27.139 4.159 1.00 87.38 415 TRP A N 1
ATOM 3265 C CA . TRP A 1 415 ? -13.932 -27.957 4.249 1.00 87.38 415 TRP A CA 1
ATOM 3266 C C . TRP A 1 415 ? -13.641 -29.452 4.127 1.00 87.38 415 TRP A C 1
ATOM 3268 O O . TRP A 1 415 ? -14.288 -30.257 4.798 1.00 87.38 415 TRP A O 1
ATOM 3278 N N . GLY A 1 416 ? -12.659 -29.842 3.312 1.00 85.81 416 GLY A N 1
ATOM 3279 C CA . GLY A 1 416 ? -12.216 -31.229 3.199 1.00 85.81 416 GLY A CA 1
ATOM 3280 C C . GLY A 1 416 ? -11.648 -31.768 4.513 1.00 85.81 416 GLY A C 1
ATOM 3281 O O . GLY A 1 416 ? -11.983 -32.882 4.922 1.00 85.81 416 GLY A O 1
ATOM 3282 N N . ILE A 1 417 ? -10.834 -30.969 5.211 1.00 87.25 417 ILE A N 1
ATOM 3283 C CA . ILE A 1 417 ? -10.278 -31.337 6.519 1.00 87.25 417 ILE A CA 1
ATOM 3284 C C . ILE A 1 417 ? -11.394 -31.415 7.569 1.00 87.25 417 ILE A C 1
ATOM 3286 O O . ILE A 1 417 ? -11.500 -32.439 8.243 1.00 87.25 417 ILE A O 1
ATOM 3290 N N . LEU A 1 418 ? -12.255 -30.394 7.669 1.00 93.81 418 LEU A N 1
ATOM 3291 C CA . LEU A 1 418 ? -13.383 -30.382 8.611 1.00 93.81 418 LEU A CA 1
ATOM 3292 C C . LEU A 1 418 ? -14.255 -31.623 8.438 1.00 93.81 418 LEU A C 1
ATOM 3294 O O . LEU A 1 418 ? -14.541 -32.333 9.406 1.00 93.81 418 LEU A O 1
ATOM 3298 N N . LYS A 1 419 ? -14.643 -31.925 7.192 1.00 88.88 419 LYS A N 1
ATOM 3299 C CA . LYS A 1 419 ? -15.504 -33.072 6.914 1.00 88.88 419 LYS A CA 1
ATOM 3300 C C . LYS A 1 419 ? -14.843 -34.381 7.329 1.00 88.88 419 LYS A C 1
ATOM 3302 O O . LYS A 1 419 ? -15.472 -35.189 8.001 1.00 88.88 419 LYS A O 1
ATOM 3307 N N . ARG A 1 420 ? -13.567 -34.567 6.997 1.00 88.44 420 ARG A N 1
ATOM 3308 C CA . ARG A 1 420 ? -12.812 -35.776 7.347 1.00 88.44 420 ARG A CA 1
ATOM 3309 C C . ARG A 1 420 ? -12.632 -35.964 8.852 1.00 88.44 420 ARG A C 1
ATOM 3311 O O . ARG A 1 420 ? -12.713 -37.089 9.323 1.00 88.44 420 ARG A O 1
ATOM 3318 N N . GLU A 1 421 ? -12.387 -34.893 9.597 1.00 88.06 421 GLU A N 1
ATOM 3319 C CA . GLU A 1 421 ? -12.051 -34.993 11.023 1.00 88.06 421 GLU A CA 1
ATOM 3320 C C . GLU A 1 421 ? -13.256 -34.940 11.962 1.00 88.06 421 GLU A C 1
ATOM 3322 O O . GLU A 1 421 ? -13.156 -35.372 13.117 1.00 88.06 421 GLU A O 1
ATOM 3327 N N . ARG A 1 422 ? -14.375 -34.353 11.521 1.00 90.00 422 ARG A N 1
ATOM 3328 C CA . ARG A 1 422 ? -15.531 -34.107 12.393 1.00 90.00 422 ARG A CA 1
ATOM 3329 C C . ARG A 1 422 ? -16.884 -34.488 11.816 1.00 90.00 422 ARG A C 1
ATOM 3331 O O . ARG A 1 422 ? -17.806 -34.644 12.611 1.00 90.00 422 ARG A O 1
ATOM 3338 N N . TYR A 1 423 ? -17.018 -34.650 10.501 1.00 89.31 423 TYR A N 1
ATOM 3339 C CA . TYR A 1 423 ? -18.312 -34.939 9.879 1.00 89.31 423 TYR A CA 1
ATOM 3340 C C . TYR A 1 423 ? -18.466 -36.411 9.482 1.00 89.31 423 TYR A C 1
ATOM 3342 O O . TYR A 1 423 ? -19.428 -37.063 9.880 1.00 89.31 423 TYR A O 1
ATOM 3350 N N . TYR A 1 424 ? -17.522 -36.951 8.711 1.00 86.69 424 TYR A N 1
ATOM 3351 C CA . TYR A 1 424 ? -17.587 -38.322 8.219 1.00 86.69 424 TYR A CA 1
ATOM 3352 C C . TYR A 1 424 ? -17.523 -39.326 9.373 1.00 86.69 424 TYR A C 1
ATOM 3354 O O . TYR A 1 424 ? -16.766 -39.158 10.327 1.00 86.69 424 TYR A O 1
ATOM 3362 N N . GLY A 1 425 ? -18.360 -40.361 9.289 1.00 81.31 425 GLY A N 1
ATOM 3363 C CA . GLY A 1 425 ? -18.503 -41.370 10.341 1.00 81.31 425 GLY A CA 1
ATOM 3364 C C . GLY A 1 425 ? -19.332 -40.925 11.551 1.00 81.31 425 GLY A C 1
ATOM 3365 O O . GLY A 1 425 ? -19.510 -41.716 12.472 1.00 81.31 425 GLY A O 1
ATOM 3366 N N . LYS A 1 426 ? -19.872 -39.696 11.561 1.00 84.56 426 LYS A N 1
ATOM 3367 C CA . LYS A 1 426 ? -20.791 -39.213 12.601 1.00 84.56 426 LYS A CA 1
ATOM 3368 C C . LYS A 1 426 ? -22.192 -38.996 12.044 1.00 84.56 426 LYS A C 1
ATOM 3370 O O . LYS A 1 426 ? -22.366 -38.594 10.896 1.00 84.56 426 LYS A O 1
ATOM 3375 N N . ARG A 1 427 ? -23.204 -39.237 12.879 1.00 86.62 427 ARG A N 1
ATOM 3376 C CA . ARG A 1 427 ? -24.609 -38.995 12.543 1.00 86.62 427 ARG A CA 1
ATOM 3377 C C . ARG A 1 427 ? -25.103 -37.763 13.294 1.00 86.62 427 ARG A C 1
ATOM 3379 O O . ARG A 1 427 ? -25.179 -37.779 14.516 1.00 86.62 427 ARG A O 1
ATOM 3386 N N . PHE A 1 428 ? -25.447 -36.717 12.551 1.00 89.81 428 PHE A N 1
ATOM 3387 C CA . PHE A 1 428 ? -26.087 -35.515 13.081 1.00 89.81 428 PHE A CA 1
ATOM 3388 C C . PHE A 1 428 ? -27.583 -35.604 12.789 1.00 89.81 428 PHE A C 1
ATOM 3390 O O . PHE A 1 428 ? -27.968 -35.816 11.639 1.00 89.81 428 PHE A O 1
ATOM 3397 N N . THR A 1 429 ? -28.416 -35.501 13.821 1.00 89.75 429 THR A N 1
ATOM 3398 C CA . THR A 1 429 ? -29.882 -35.595 13.693 1.00 89.75 429 THR A CA 1
ATOM 3399 C C . THR A 1 429 ? -30.572 -34.248 13.883 1.00 89.75 429 THR A C 1
ATOM 3401 O O . THR A 1 429 ? -31.723 -34.094 13.486 1.00 89.75 429 THR A O 1
ATOM 3404 N N . ASP A 1 430 ? -29.852 -33.251 14.399 1.00 92.62 430 ASP A N 1
ATOM 3405 C CA . ASP A 1 430 ? -30.344 -31.905 14.640 1.00 92.62 430 ASP A CA 1
ATOM 3406 C C . ASP A 1 430 ? -29.398 -30.834 14.069 1.00 92.62 430 ASP A C 1
ATOM 3408 O O . ASP A 1 430 ? -28.168 -30.965 14.034 1.00 92.62 430 ASP A O 1
ATOM 3412 N N . ARG A 1 431 ? -29.998 -29.734 13.607 1.00 93.88 431 ARG A N 1
ATOM 3413 C CA . ARG A 1 431 ? -29.267 -28.611 13.010 1.00 93.88 431 ARG A CA 1
ATOM 3414 C C . ARG A 1 431 ? -28.364 -27.912 14.026 1.00 93.88 431 ARG A C 1
ATOM 3416 O O . ARG A 1 431 ? -27.256 -27.528 13.663 1.00 93.88 431 ARG A O 1
ATOM 3423 N N . CYS A 1 432 ? -28.828 -27.727 15.260 1.00 93.69 432 CYS A N 1
ATOM 3424 C CA . CYS A 1 432 ? -28.096 -26.980 16.283 1.00 93.69 432 CYS A CA 1
ATOM 3425 C C . CYS A 1 432 ? -26.758 -27.645 16.616 1.00 93.69 432 CYS A C 1
ATOM 3427 O O . CYS A 1 432 ? -25.734 -26.970 16.641 1.00 93.69 432 CYS A O 1
ATOM 3429 N N . THR A 1 433 ? -26.735 -28.967 16.775 1.00 93.38 433 THR A N 1
ATOM 3430 C CA . THR A 1 433 ? -25.510 -29.734 17.034 1.00 93.38 433 THR A CA 1
ATOM 3431 C C . THR A 1 433 ? -24.565 -29.709 15.842 1.00 93.38 433 THR A C 1
ATOM 3433 O O . THR A 1 433 ? -23.354 -29.596 16.030 1.00 93.38 433 THR A O 1
ATOM 3436 N N . LEU A 1 434 ? -25.085 -29.769 14.610 1.00 93.88 434 LEU A N 1
ATOM 3437 C CA . LEU A 1 434 ? -24.249 -29.635 13.415 1.00 93.88 434 LEU A CA 1
ATOM 3438 C C . LEU A 1 434 ? -23.594 -28.248 13.336 1.00 93.88 434 LEU A C 1
ATOM 3440 O O . LEU A 1 434 ? -22.394 -28.162 13.089 1.00 93.88 434 LEU A O 1
ATOM 3444 N N . VAL A 1 435 ? -24.363 -27.177 13.563 1.00 94.50 435 VAL A N 1
ATOM 3445 C CA . VAL A 1 435 ? -23.848 -25.797 13.571 1.00 94.50 435 VAL A CA 1
ATOM 3446 C C . VAL A 1 435 ? -22.803 -25.626 14.667 1.00 94.50 435 VAL A C 1
ATOM 3448 O O . VAL A 1 435 ? -21.691 -25.202 14.368 1.00 94.50 435 VAL A O 1
ATOM 3451 N N . LYS A 1 436 ? -23.114 -26.061 15.891 1.00 94.44 436 LYS A N 1
ATOM 3452 C CA . LYS A 1 436 ? -22.191 -25.987 17.024 1.00 94.44 436 LYS A CA 1
ATOM 3453 C C . LYS A 1 436 ? -20.883 -26.729 16.751 1.00 94.44 436 LYS A C 1
ATOM 3455 O O . LYS A 1 436 ? -19.813 -26.195 17.002 1.00 94.44 436 LYS A O 1
ATOM 3460 N N . MET A 1 437 ? -20.943 -27.923 16.155 1.00 95.19 437 MET A N 1
ATOM 3461 C CA . MET A 1 437 ? -19.737 -28.660 15.762 1.00 95.19 437 MET A CA 1
ATOM 3462 C C . MET A 1 437 ? -18.881 -27.875 14.759 1.00 95.19 437 MET A C 1
ATOM 3464 O O . MET A 1 437 ? -17.655 -27.885 14.870 1.00 95.19 437 MET A O 1
ATOM 3468 N N . ILE A 1 438 ? -19.509 -27.209 13.784 1.00 95.31 438 ILE A N 1
ATOM 3469 C CA . ILE A 1 438 ? -18.799 -26.390 12.795 1.00 95.31 438 ILE A CA 1
ATOM 3470 C C . ILE A 1 438 ? -18.144 -25.183 13.478 1.00 95.31 438 ILE A C 1
ATOM 3472 O O . ILE A 1 438 ? -16.969 -24.929 13.227 1.00 95.31 438 ILE A O 1
ATOM 3476 N N . GLU A 1 439 ? -18.866 -24.476 14.350 1.00 95.75 439 GLU A N 1
ATOM 3477 C CA . GLU A 1 439 ? -18.351 -23.332 15.119 1.00 95.75 439 GLU A CA 1
ATOM 3478 C C . GLU A 1 439 ? -17.167 -23.737 16.008 1.00 95.75 439 GLU A C 1
ATOM 3480 O O . GLU A 1 439 ? -16.089 -23.148 15.903 1.00 95.75 439 GLU A O 1
ATOM 3485 N N . ASP A 1 440 ? -17.326 -24.807 16.792 1.00 95.19 440 ASP A N 1
ATOM 3486 C CA . ASP A 1 440 ? -16.281 -25.358 17.662 1.00 95.19 440 ASP A CA 1
ATOM 3487 C C . ASP A 1 440 ? -15.037 -25.761 16.856 1.00 95.19 440 ASP A C 1
ATOM 3489 O O . ASP A 1 440 ? -13.894 -25.577 17.287 1.00 95.19 440 ASP A O 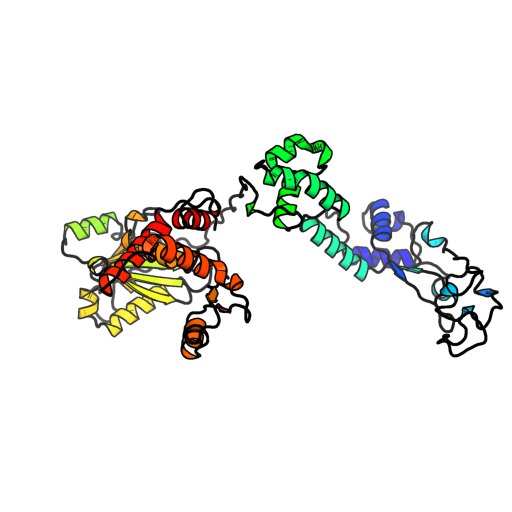1
ATOM 3493 N N . TYR A 1 441 ? -15.239 -26.319 15.659 1.00 95.38 441 TYR A N 1
ATOM 3494 C CA . TYR A 1 441 ? -14.132 -26.705 14.798 1.00 95.38 441 TYR A CA 1
ATOM 3495 C C . TYR A 1 441 ? -13.445 -25.506 14.141 1.00 95.38 441 TYR A C 1
ATOM 3497 O O . TYR A 1 441 ? -12.228 -25.545 13.978 1.00 95.38 441 TYR A O 1
ATOM 3505 N N . ILE A 1 442 ? -14.177 -24.451 13.774 1.00 95.38 442 ILE A N 1
ATOM 3506 C CA . ILE A 1 442 ? -13.590 -23.203 13.265 1.00 95.38 442 ILE A CA 1
ATOM 3507 C C . ILE A 1 442 ? -12.725 -22.551 14.348 1.00 95.38 442 ILE A C 1
ATOM 3509 O O . ILE A 1 442 ? -11.592 -22.170 14.051 1.00 95.38 442 ILE A O 1
ATOM 3513 N N . ASP A 1 443 ? -13.207 -22.484 15.595 1.00 94.31 443 ASP A N 1
ATOM 3514 C CA . ASP A 1 443 ? -12.413 -22.003 16.733 1.00 94.31 443 ASP A CA 1
ATOM 3515 C C . ASP A 1 443 ? -11.136 -22.832 16.900 1.00 94.31 443 ASP A C 1
ATOM 3517 O O . ASP A 1 443 ? -10.027 -22.298 16.895 1.00 94.31 443 ASP A O 1
ATOM 3521 N N . TYR A 1 444 ? -11.271 -24.160 16.957 1.00 94.56 444 TYR A N 1
ATOM 3522 C CA . TYR A 1 444 ? -10.122 -25.057 17.038 1.00 94.56 444 TYR A CA 1
ATOM 3523 C C . TYR A 1 444 ? -9.143 -24.853 15.873 1.00 94.56 444 TYR A C 1
ATOM 3525 O O . TYR A 1 444 ? -7.934 -24.757 16.088 1.00 94.56 444 TYR A O 1
ATOM 3533 N N . TYR A 1 445 ? -9.646 -24.774 14.642 1.00 92.81 445 TYR A N 1
ATOM 3534 C CA . TYR A 1 445 ? -8.826 -24.628 13.446 1.00 92.81 445 TYR A CA 1
ATOM 3535 C C . TYR A 1 445 ? -8.025 -23.326 13.468 1.00 92.81 445 TYR A C 1
ATOM 3537 O O . TYR A 1 445 ? -6.847 -23.346 13.123 1.00 92.81 445 TYR A O 1
ATOM 3545 N N . ASN A 1 446 ? -8.644 -22.224 13.892 1.00 92.81 446 ASN A N 1
ATOM 3546 C CA . ASN A 1 446 ? -8.031 -20.901 13.888 1.00 92.81 446 ASN A CA 1
ATOM 3547 C C . ASN A 1 446 ? -7.112 -20.653 15.088 1.00 92.81 446 ASN A C 1
ATOM 3549 O O . ASN A 1 446 ? -6.064 -20.040 14.905 1.00 92.81 446 ASN A O 1
ATOM 3553 N N . ASN A 1 447 ? -7.482 -21.140 16.276 1.00 90.38 447 ASN A N 1
ATOM 3554 C CA . ASN A 1 447 ? -6.845 -20.764 17.544 1.00 90.38 447 ASN A CA 1
ATOM 3555 C C . ASN A 1 447 ? -6.017 -21.879 18.196 1.00 90.38 447 ASN A C 1
ATOM 3557 O O . ASN A 1 447 ? -5.285 -21.614 19.143 1.00 90.38 447 ASN A O 1
ATOM 3561 N N . LYS A 1 448 ? -6.153 -23.139 17.760 1.00 88.75 448 LYS A N 1
ATOM 3562 C CA . LYS A 1 448 ? -5.530 -24.296 18.442 1.00 88.75 448 LYS A CA 1
ATOM 3563 C C . LYS A 1 448 ? -4.777 -25.237 17.499 1.00 88.75 448 LYS A C 1
ATOM 3565 O O . LYS A 1 448 ? -3.875 -25.954 17.927 1.00 88.75 448 LYS A O 1
ATOM 3570 N N . ARG A 1 449 ? -5.137 -25.282 16.214 1.00 87.25 449 ARG A N 1
ATOM 3571 C CA . ARG A 1 449 ? -4.537 -26.195 15.235 1.00 87.25 449 ARG A CA 1
ATOM 3572 C C . ARG A 1 449 ? -3.224 -25.642 14.685 1.00 87.25 449 ARG A C 1
ATOM 3574 O O . ARG A 1 449 ? -3.226 -24.808 13.784 1.00 87.25 449 ARG A O 1
ATOM 3581 N N . LEU A 1 450 ? -2.108 -26.187 15.156 1.00 84.38 450 LEU A N 1
ATOM 3582 C CA . LEU A 1 450 ? -0.781 -25.890 14.614 1.00 84.38 450 LEU A CA 1
ATOM 3583 C C . LEU A 1 450 ? -0.626 -26.456 13.198 1.00 84.38 450 LEU A C 1
ATOM 3585 O O . LEU A 1 450 ? -0.932 -27.626 12.949 1.00 84.38 450 LEU A O 1
ATOM 3589 N N . GLN A 1 451 ? -0.119 -25.643 12.269 1.00 80.62 451 GLN A N 1
ATOM 3590 C CA . GLN A 1 451 ? 0.082 -26.059 10.880 1.00 80.62 451 GLN A CA 1
ATOM 3591 C C . GLN A 1 451 ? 1.536 -25.871 10.443 1.00 80.62 451 GLN A C 1
ATOM 3593 O O . GLN A 1 451 ? 2.125 -24.799 10.593 1.00 80.62 451 GLN A O 1
ATOM 3598 N N . ARG A 1 452 ? 2.134 -26.925 9.871 1.00 74.12 452 ARG A N 1
ATOM 3599 C CA . ARG A 1 452 ? 3.548 -26.918 9.449 1.00 74.12 452 ARG A CA 1
ATOM 3600 C C . ARG A 1 452 ? 3.838 -25.848 8.394 1.00 74.12 452 ARG A C 1
ATOM 3602 O O . ARG A 1 452 ? 4.829 -25.142 8.510 1.00 74.12 452 ARG A O 1
ATOM 3609 N N . ASN A 1 453 ? 2.946 -25.682 7.419 1.00 78.06 453 ASN A N 1
ATOM 3610 C CA . ASN A 1 453 ? 3.036 -24.657 6.370 1.00 78.06 453 ASN A CA 1
ATOM 3611 C C . ASN A 1 453 ? 2.922 -23.216 6.900 1.00 78.06 453 ASN A C 1
ATOM 3613 O O . ASN A 1 453 ? 3.310 -22.286 6.200 1.00 78.06 453 ASN A O 1
ATOM 3617 N N . LEU A 1 454 ? 2.416 -23.018 8.122 1.00 82.75 454 LEU A N 1
ATOM 3618 C CA . LEU A 1 454 ? 2.378 -21.711 8.782 1.00 82.75 454 LEU A CA 1
ATOM 3619 C C . LEU A 1 454 ? 3.593 -21.468 9.694 1.00 82.75 454 LEU A C 1
ATOM 3621 O O . LEU A 1 454 ? 3.701 -20.390 10.277 1.00 82.75 454 LEU A O 1
ATOM 3625 N N . GLY A 1 455 ? 4.533 -22.419 9.768 1.00 83.94 455 GLY A N 1
ATOM 3626 C CA . GLY A 1 455 ? 5.692 -22.363 10.664 1.00 83.94 455 GLY A CA 1
ATOM 3627 C C . GLY A 1 455 ? 5.428 -22.972 12.041 1.00 83.94 455 GLY A C 1
ATOM 3628 O O . GLY A 1 455 ? 6.017 -22.523 13.013 1.00 83.94 455 GLY A O 1
ATOM 3629 N N . ILE A 1 456 ? 4.542 -23.975 12.125 1.00 86.75 456 ILE A N 1
ATOM 3630 C CA . ILE A 1 456 ? 4.069 -24.565 13.394 1.00 86.75 456 ILE A CA 1
ATOM 3631 C C . ILE A 1 456 ? 3.390 -23.493 14.256 1.00 86.75 456 ILE A C 1
ATOM 3633 O O . ILE A 1 456 ? 3.634 -23.354 15.446 1.00 86.75 456 ILE A O 1
ATOM 3637 N N . LEU A 1 457 ? 2.521 -22.727 13.607 1.00 84.06 457 LEU A N 1
ATOM 3638 C CA . LEU A 1 457 ? 1.666 -21.729 14.228 1.00 84.06 457 LEU A CA 1
ATOM 3639 C C . LEU A 1 457 ? 0.218 -22.040 13.875 1.00 84.06 457 LEU A C 1
ATOM 3641 O O . LEU A 1 457 ? -0.070 -22.696 12.863 1.00 84.06 457 LEU A O 1
ATOM 3645 N N . THR A 1 458 ? -0.690 -21.569 14.712 1.00 89.25 458 THR A N 1
ATOM 3646 C CA . THR A 1 458 ? -2.111 -21.507 14.389 1.00 89.25 458 THR A CA 1
ATOM 3647 C C . THR A 1 458 ? -2.363 -20.420 13.334 1.00 89.25 458 THR A C 1
ATOM 3649 O O . THR A 1 458 ? -1.567 -19.482 13.195 1.00 89.25 458 THR A O 1
ATOM 3652 N N . PRO A 1 459 ? -3.455 -20.513 12.553 1.00 90.75 459 PRO A N 1
ATOM 3653 C CA . PRO A 1 459 ? -3.842 -19.458 11.622 1.00 90.75 459 PRO A CA 1
ATOM 3654 C C . PRO A 1 459 ? -3.914 -18.069 12.261 1.00 90.75 459 PRO A C 1
ATOM 3656 O O . PRO A 1 459 ? -3.468 -17.107 11.637 1.00 90.75 459 PRO A O 1
ATOM 3659 N N . MET A 1 460 ? -4.415 -17.963 13.495 1.00 91.31 460 MET A N 1
ATOM 3660 C CA . MET A 1 460 ? -4.515 -16.683 14.198 1.00 91.31 460 MET A CA 1
ATOM 3661 C C . MET A 1 460 ? -3.160 -16.148 14.653 1.00 91.31 460 MET A C 1
ATOM 3663 O O . MET A 1 460 ? -2.867 -14.991 14.371 1.00 91.31 460 MET A O 1
ATOM 3667 N N . GLU A 1 461 ? -2.283 -16.976 15.224 1.00 87.31 461 GLU A N 1
ATOM 3668 C CA . GLU A 1 461 ? -0.913 -16.544 15.558 1.00 87.31 461 GLU A CA 1
ATOM 3669 C C . GLU A 1 461 ? -0.159 -16.074 14.307 1.00 87.31 461 GLU A C 1
ATOM 3671 O O . GLU A 1 461 ? 0.528 -15.051 14.308 1.00 87.31 461 GLU A O 1
ATOM 3676 N N . LYS A 1 462 ? -0.318 -16.792 13.187 1.00 87.88 462 LYS A N 1
ATOM 3677 C CA . LYS A 1 462 ? 0.291 -16.389 11.917 1.00 87.88 462 LYS A CA 1
ATOM 3678 C C . LYS A 1 462 ? -0.278 -15.061 11.412 1.00 87.88 462 LYS A C 1
ATOM 3680 O O . LYS A 1 462 ? 0.476 -14.231 10.903 1.00 87.88 462 LYS A O 1
ATOM 3685 N N . TYR A 1 463 ? -1.588 -14.865 11.538 1.00 84.00 463 TYR A N 1
ATOM 3686 C CA . TYR A 1 463 ? -2.268 -13.626 11.173 1.00 84.00 463 TYR A CA 1
ATOM 3687 C C . TYR A 1 463 ? -1.801 -12.439 12.028 1.00 84.00 463 TYR A C 1
ATOM 3689 O O . TYR A 1 463 ? -1.498 -11.379 11.483 1.00 84.00 463 TYR A O 1
ATOM 3697 N N . GLU A 1 464 ? -1.645 -12.623 13.338 1.00 83.56 464 GLU A N 1
ATOM 3698 C CA . GLU A 1 464 ? -1.123 -11.603 14.255 1.00 83.56 464 GLU A CA 1
ATOM 3699 C C . GLU A 1 464 ? 0.304 -11.174 13.892 1.00 83.56 464 GLU A C 1
ATOM 3701 O O . GLU A 1 464 ? 0.599 -9.978 13.856 1.00 83.56 464 GLU A O 1
ATOM 3706 N N . ILE A 1 465 ? 1.172 -12.120 13.520 1.00 82.69 465 ILE A N 1
ATOM 3707 C CA . ILE A 1 465 ? 2.522 -11.809 13.022 1.00 82.69 465 ILE A CA 1
ATOM 3708 C C . ILE A 1 465 ? 2.459 -10.961 11.744 1.00 82.69 465 ILE A C 1
ATOM 3710 O O . ILE A 1 465 ? 3.227 -10.008 11.598 1.00 82.69 465 ILE A O 1
ATOM 3714 N N . TYR A 1 466 ? 1.550 -11.279 10.814 1.00 74.12 466 TYR A N 1
ATOM 3715 C CA . TYR A 1 466 ? 1.364 -10.467 9.608 1.00 74.12 466 TYR A CA 1
ATOM 3716 C C . TYR A 1 466 ? 0.885 -9.050 9.938 1.00 74.12 466 TYR A C 1
ATOM 3718 O O . TYR A 1 466 ? 1.378 -8.103 9.328 1.00 74.12 466 TYR A O 1
ATOM 3726 N N . LEU A 1 467 ? -0.013 -8.895 10.916 1.00 62.25 467 LEU A N 1
ATOM 3727 C CA . LEU A 1 467 ? -0.482 -7.583 11.367 1.00 62.25 467 LEU A CA 1
ATOM 3728 C C . LEU A 1 467 ? 0.619 -6.756 12.034 1.00 62.25 467 LEU A C 1
ATOM 3730 O O . LEU A 1 467 ? 0.690 -5.558 11.799 1.00 62.25 467 LEU A O 1
ATOM 3734 N N . GLN A 1 468 ? 1.498 -7.371 12.826 1.00 56.00 468 GLN A N 1
ATOM 3735 C CA . GLN A 1 468 ? 2.641 -6.677 13.437 1.00 56.00 468 GLN A CA 1
ATOM 3736 C C . GLN A 1 468 ? 3.721 -6.291 12.414 1.00 56.00 468 GLN A C 1
ATOM 3738 O O . GLN A 1 468 ? 4.540 -5.405 12.661 1.00 56.00 468 GLN A O 1
ATOM 3743 N N . ALA A 1 469 ? 3.763 -6.987 11.275 1.00 49.19 469 ALA A N 1
ATOM 3744 C CA . ALA A 1 469 ? 4.708 -6.733 10.198 1.00 49.19 469 ALA A CA 1
ATOM 3745 C C . ALA A 1 469 ? 4.224 -5.671 9.189 1.00 49.19 469 ALA A C 1
ATOM 3747 O O . ALA A 1 469 ? 5.065 -5.158 8.440 1.00 49.19 469 ALA A O 1
ATOM 3748 N N . ALA A 1 470 ? 2.926 -5.376 9.133 1.00 42.06 470 ALA A N 1
ATOM 3749 C CA . ALA A 1 470 ? 2.340 -4.310 8.315 1.00 42.06 470 ALA A CA 1
ATOM 3750 C C . ALA A 1 470 ? 2.437 -2.955 9.032 1.00 42.06 470 ALA A C 1
ATOM 3752 O O . ALA A 1 470 ? 2.681 -1.948 8.327 1.00 42.06 470 ALA A O 1
#

Organism: NCBI:txid471875

Secondary structure (DSSP, 8-state):
--SS--HHHHHHHHHHHHTT--HHHHHHHHT--HHHHHHHHHHH-EEEE--BTTB----BTTTTT-----TTGGG---S-TT-GGG-TTHHHH-TT--B---GGGGSTT-SSTT-TTGGG--SEEEE--HHHHHHHHHHHHHHHHHT--S-HHHHHHHHHHHHHHHHTT--HHHHHHHTHHHH-S-HHHHHHHHHTT-SS--GGG-S----PPPPP---SPPPPGGGGTT-SHHHHHHHHHH-TTPPEEEEEEEE-STTS-EEEEEEETTTTEEEEEEESS-SHHHHHHHHHHHHHHH-HHHHHHH-SEEEE-S-GGG--HHHHHB-SSSSSBS-EEEEPPTT-GGGGHHHHHHHHHHHHHS-TT-TT---EEEE---HHHH-HHHHHHHHHTTPEEEEPPTT-GGGGHHHHHHHHHHIIIIITT----SHHHHHHHHHHHHHHHHHT--BGGGTSB-HHHHHHHHHHH-

Sequence (470 aa):
MSKLLSYEDRMIIAQRLQENASFGAIGTELGKDRTTIAKEIKKYSYDKKSGRPGYPYNPCKFRATCKAKRICGTSCTHQSAYKCSLCSECTLHCSDFVEDVCSVKSKPPYVCNGCSQLPKCTLLKRIYDPADAHERAHHAVSEARTGIMSNEDDIARINGIISPLVKNGQSLHQIYLDHVDELMCSEKTLYNYVDAQLFDIRNIDLPRKVKYRPRYKKPEFKVDRGCRIDRSYADFQKYLGAHPETTIVQMDSVIGRVGGKCLLTIHFVESSLMLAFLRDANTSASVIEIINLLDEVLGAKTFNSLFPVILTDNGSEFSNPKEIEKRSTIPCNRTKIFYCDPSAPYQKGACEVNHELIRRILPKGSPGAQPLFHSDRGFQYTNRTFHTKLVNAGITQSMSRVAKCIDNGPMEGFWGILKRERYYGKRFTDRCTLVKMIEDYIDYYNNKRLQRNLGILTPMEKYEIYLQAA

Solvent-accessible surface area (backbone atoms only — not comparable to full-atom values): 27405 Å² total; per-residue (Å²): 130,81,91,66,79,54,65,69,54,33,48,52,51,46,54,39,35,44,71,62,53,50,47,57,60,55,10,63,76,70,76,43,57,37,64,56,50,52,49,50,47,68,70,42,37,47,80,44,85,41,39,34,94,98,36,52,42,45,43,44,64,50,46,91,76,56,80,56,53,59,67,55,57,90,78,54,87,55,88,65,74,76,42,32,60,59,38,83,61,37,72,84,58,41,90,85,60,43,82,42,78,61,67,51,65,80,36,90,82,42,40,40,66,38,43,90,56,51,78,78,33,25,39,74,38,31,42,64,45,45,66,63,30,44,52,53,50,51,47,51,55,51,45,67,68,71,58,72,89,68,56,72,69,56,43,53,55,44,32,66,60,48,39,61,45,27,75,73,63,41,38,70,69,56,52,38,71,77,35,44,86,77,58,74,62,56,67,68,45,54,54,45,36,30,74,70,59,69,36,96,39,47,75,86,54,47,75,72,81,92,80,85,82,82,85,88,78,84,80,92,77,79,70,71,70,74,65,44,68,91,16,35,48,68,45,44,52,54,49,40,73,75,39,77,89,61,63,56,25,38,39,49,71,53,70,53,39,92,95,36,45,24,32,44,35,43,26,36,62,92,77,70,46,70,50,75,44,85,35,74,50,83,37,35,66,59,47,40,53,52,52,52,51,49,36,64,75,55,29,70,72,51,32,35,70,71,35,50,28,38,42,27,60,81,49,69,36,59,58,56,54,65,68,62,20,42,48,97,88,46,102,52,69,47,32,44,67,30,26,43,58,90,93,41,64,75,79,47,43,74,56,50,58,52,47,52,58,50,35,75,78,54,52,69,87,45,78,80,74,62,57,70,50,74,40,57,79,48,72,77,66,68,31,66,74,50,49,52,53,32,56,78,67,60,33,48,80,44,64,36,59,89,96,37,69,70,69,40,38,72,61,52,51,52,53,52,50,49,36,64,78,70,42,62,99,57,88,78,91,51,68,67,62,51,52,49,52,51,54,56,47,49,50,39,48,34,73,65,40,66,31,71,95,61,71,65,28,20,56,46,61,43,48,51,54,51,59,76,72,93

pLDDT: mean 83.14, std 12.65, range [35.31, 96.0]

Mean predicted aligned error: 20.97 Å

Nearest PDB structures (foldseek):
  6rny-assembly1_O  TM=5.286E-01  e=3.847E-04  Human spumaretrovirus
  8fnj-assembly1_B  TM=3.945E-01  e=7.356E-05  Homo sapiens
  4bac-assembly1_A-2  TM=3.310E-01  e=3.242E-04  Human spumaretrovirus
  7y83-assembly1_D  TM=4.975E-01  e=8.031E-01  Candidatus Scalindua brodae
  7y8y-assembly1_B  TM=3.414E-01  e=3.413E-01  Candidatus Scalindua brodae

InterPro domains:
  IPR001584 Integrase, catalytic core [PF13333] (412-461)
  IPR001584 Integrase, catalytic core [PS50994] (348-467)
  IPR012337 Ribonuclease H-like superfamily [SSF53098] (248-365)
  IPR012337 Ribonuclease H-like superfamily [SSF53098] (371-461)
  IPR025246 Transposase IS30-like HTH domain [PF13936] (5-43)
  IPR036397 Ribonuclease H superfamily [G3DSA:3.30.420.10] (356-465)
  IPR050900 Transposase IS3/IS150/IS904 [PTHR46889] (367-461)